Protein 6AO5 (pdb70)

B-factor: mean 60.04, std 31.45, range [15.87, 192.97]

Solvent-accessible surface area: 24832 Å² total; per-residue (Å²): 116,113,60,99,119,74,27,105,84,78,127,23,17,34,54,51,7,98,189,107,28,6,20,31,55,133,124,146,121,53,75,122,77,22,49,85,6,80,119,8,107,8,90,64,2,0,85,11,110,27,22,105,209,125,138,6,11,10,27,64,13,15,2,17,8,1,17,60,2,18,175,34,26,136,109,61,3,114,31,49,26,0,5,9,1,0,61,20,1,0,68,2,0,62,52,1,33,169,64,229,41,32,1,138,28,1,46,0,29,14,1,31,0,17,65,103,1,81,1,26,2,2,17,14,13,24,89,202,110,46,77,0,25,37,43,1,6,6,39,20,96,160,103,58,90,72,40,4,6,1,0,2,5,0,0,3,0,0,0,18,0,4,42,30,86,14,22,41,28,116,41,109,48,83,141,0,22,141,47,9,22,97,48,98,55,22,101,13,163,124,75,141,115,38,55,122,54,0,42,45,0,4,151,86,0,3,41,58,70,44,140,134,10,16,48,3,78,116,2,10,118,8,72,8,1,121,105,20,95,95,44,63,46,0,137,106,4,4,65,61,1,80,106,69,72,48,134,118,80,96,65,113,89,158,110,102,104,94,56,88,105,52,52,15,33,170,120,28,84,32,87,65,2,119,112,25,53,66,109,72,0,92,103,44,46,172,20,0,71,77,9,44,98,99,37,39,76,77,6,113,100,60,6,56,47,4,56,101,23,0,71,85,12,15,60,37,19,124,193,173,164,159,158,149,126,112,88,61,86,30,124,121,47,166,20,43,105,89,0,63,100,9,3,204,20,60,122,138,125,11,151,128,56,137,7,92,135,63,115,44,62,59,0,62,53,34,22,6,8,0,100,16,20,34,104,114,57,42,89,100,28,51,115,38,2,94,46,1,59,108,23,0,78,72,32,34,75,71,16,115,100,131,114,111,204,142,130

InterPro domains:
  IPR000719 Protein kinase domain [PF00069] (28-278)
  IPR000719 Protein kinase domain [PS50011] (27-278)
  IPR000719 Protein kinase domain [SM00220] (27-278)
  IPR011009 Protein kinase-like domain superfamily [SSF56112] (24-287)
  IPR011524 SARAH domain [PS50951] (437-484)
  IPR017441 Protein kinase, ATP binding site [PS00107] (33-56)
  IPR024205 Mst1/2 SARAH domain [PF11629] (437-484)
  IPR036674 p53-like tetramerisation domain superfamily [G3DSA:4.10.170.10] (435-491)
  IPR049568 Mst2, SARAH domain [cd21888] (436-484)
  IPR050629 STE20/SPS1-related Proline-Alanine-rich Kinase [PTHR48012] (18-412)

Sequence (407 aa):
DVLEKLGEGSYGSVFKAIHVVAIKQDLQEIIKEISIMQQCDSPYVVKYYGSYFLWIVMEYCGAGSVSDIIRLRNKTLIEDEIATILKSTLKGLEYLHFMRKIHRNIKAGNILLNTEGHAKLADFGVAVIGTPFWMAPEVIQEIGYNCVADIWSLGITSIEMAEGKPPYADIHPMRAIFMIPTNPPPTFRKPELWSDDFTDFVKKCLVKNPEQRATATQLLQHPFIKNAKPVSILRDLITEAMEIKAKRHEEQQRELEEEENWKVPQDGDFDFLKNLSLEELQMRLKALDPMMEREIEELRQRYTAKRQPILDAMDAKKRRQSLLVPANPYHTAEIPDWLQVYARAPVKYDHILKWELFQLADLDTYQGMLKLLFMKELEQIVKMYEAYRQALLTELENRKQRQQWYA

GO terms:
  GO:0035329 hippo signaling (P, IDA)
  GO:0005737 cytoplasm (C, IDA)
  GO:0005813 centrosome (C, IDA)
  GO:0060243 negative regulation of cell growth involved in contact inhibition (P, IDA)
  GO:0071539 protein localization to centrosome (P, IDA)
  GO:0035332 positive regulation of hippo signaling (P, IDA)
  GO:0032991 protein-containing complex (C, IDA)
  GO:0140537 transcription regulator activator activity (F, IGI)
  GO:0050821 protein stabilization (P, IMP)
  GO:0004672 protein kinase activity (F, IDA)
  GO:0004674 protein serine/threonine kinase activity (F, IDA)
  GO:0005737 cytoplasm (C, EXP)
  GO:0106310 protein serine kinase activity (F, EXP)
  GO:0035329 hippo signaling (P, TAS)
  GO:0006915 apoptotic process (P, TAS)
  GO:0005515 protein binding (F, IPI)
  GO:0004674 protein serine/threonine kinase activity (F, EXP)
  GO:0005829 cytosol (C, TAS)
  GO:0042802 identical protein binding (F, IPI)
  GO:0043539 protein serine/threonine kinase activator activity (F, TAS)

Radius of gyration: 30.21 Å; Cα contacts (8 Å, |Δi|>4): 522; chains: 2; bounding box: 89×68×74 Å

Nearest PDB structures (foldseek):
  6ao5-assembly1_A  TM=1.003E+00  e=8.405E-56  Homo sapiens
  4lgd-assembly6_C  TM=7.647E-01  e=4.309E-41  Homo sapiens
  8bem-assembly2_B  TM=9.200E-01  e=5.786E-21  Homo sapiens
  8bem-assembly1_A  TM=9.036E-01  e=8.964E-21  Homo sapiens
  4usf-assembly1_A  TM=8.906E-01  e=7.573E-20  Homo sapiens

CATH classification: 1.10.510.10 (+1 more: 4.10.170.10)

Secondary structure (DSSP, 8-state):
----EEE-SSSS-EEEE---EEEE--HHHHHHHHHHHTT---TTBPPEEEEE--EEEEE--TT-BHHHHHHHHT----HHHHHHHHHHHHHHHHHHHHTT------SGGGEEE-TT--EEE--SS-------SS--HHHHTT----TTHHHHHHHHHHHHHHHSS-TTTTS-HHHHHHHHHHSPPP--SSGGGS-HHHHHHHHHH--SSGGGS--HHHHTTSHHHHTPPPGGGGHHHHHHHHHHHHHHHHHHHHTTTTGGGGSPPTT---GGGGGS-HHHHHHHHHHHHHHHHHHHHHHHHHHHHHHHHHHHHHHHHHHH-/---PPPPGGGTSPPPHHHHHHHHS-SSTTTTS--TTS-HHHHHHHHHHHHHHHHHHHHHHHHHHHHHHHHHHHHHHHHHHHHHHH-

Foldseek 3Di:
DDDDFDDDVDHDTKAAVPCRWIKDDVVVVLQVLLVVQQVDDDLQAWHWDHCPVVMTITHDAPLAFLLLLCVLLVHFDALLLLLQLVLSNLVVLVVCVVVQHAQQDAASRQFGAHLLQRTHGDHRSPDVDDQCLLFALCVLVVNDDGRLRVLSSSLQRSLCRHVVAGPCRPPDRVVCSVCRLPPAFDFHPDVVSDDPQSRVSSVLSRDNDSVSHDHSVRSCPGPSNVPHDHSNVCNVSSVVSVVSVVVVVCVVVVVVVVCVVLEDDPVNDDPCVVVDDPVVVVVSVVCVVVVVVVVVVVVCVVVCVVCVVVVVVVVVVVVVD/DDDDDDDPVVPPDDDVVLVVLVVPDPPPNVVDDCPVPDPVVVVVRVVVVVVVVVVVVVVVVVVVVVVVVVVVVVVVVVVVVVVVVD

Structure (mmCIF, N/CA/C/O backbone):
data_6AO5
#
_entry.id   6AO5
#
_cell.length_a   223.678
_cell.length_b   223.678
_cell.length_c   79.645
_cell.angle_alpha   90.000
_cell.angle_beta   90.000
_cell.angle_gamma   120.000
#
_symmetry.space_group_name_H-M   'H 3 2'
#
loop_
_entity.id
_entity.type
_entity.pdbx_description
1 polymer 'Serine/threonine-protein kinase 3'
2 polymer 'Protein salvador homolog 1'
3 non-polymer 'PHOSPHOAMINOPHOSPHONIC ACID-ADENYLATE ESTER'
4 non-polymer 'MAGNESIUM ION'
#
loop_
_atom_site.group_PDB
_atom_site.id
_atom_site.type_symbol
_atom_site.label_atom_id
_atom_site.label_alt_id
_atom_site.label_comp_id
_atom_site.label_asym_id
_atom_site.label_entity_id
_atom_site.label_seq_id
_atom_site.pdbx_PDB_ins_code
_atom_site.Cartn_x
_atom_site.Cartn_y
_atom_site.Cartn_z
_atom_site.occupancy
_atom_site.B_iso_or_equiv
_atom_site.auth_seq_id
_atom_site.auth_comp_id
_atom_site.auth_asym_i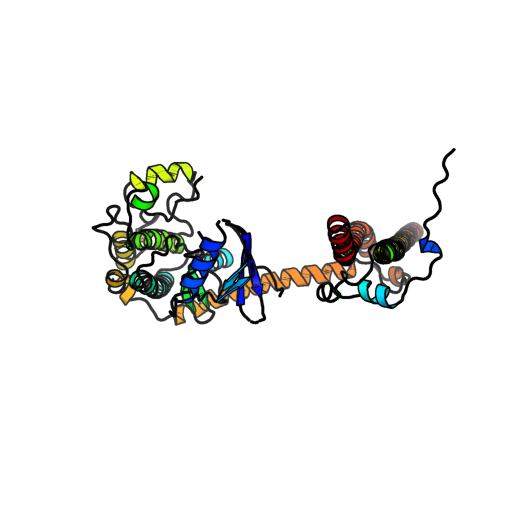d
_atom_site.auth_atom_id
_atom_site.pdbx_PDB_model_num
ATOM 1 N N . ASP A 1 13 ? 56.136 78.968 20.030 1.00 88.82 28 ASP A N 1
ATOM 2 C CA . ASP A 1 13 ? 57.032 79.815 19.250 1.00 90.12 28 ASP A CA 1
ATOM 3 C C . ASP A 1 13 ? 57.486 81.006 20.098 1.00 90.10 28 ASP A C 1
ATOM 4 O O . ASP A 1 13 ? 56.980 81.207 21.202 1.00 93.26 28 ASP A O 1
ATOM 12 N N . VAL A 1 14 ? 58.435 81.795 19.590 1.00 122.56 29 VAL A N 1
ATOM 13 C CA . VAL A 1 14 ? 59.022 82.870 20.388 1.00 124.42 29 VAL A CA 1
ATOM 14 C C . VAL A 1 14 ? 59.825 83.835 19.522 1.00 123.20 29 VAL A C 1
ATOM 15 O O . VAL A 1 14 ? 60.889 83.482 19.004 1.00 126.11 29 VAL A O 1
ATOM 28 N N . LEU A 1 15 ? 59.334 85.066 19.377 1.00 80.27 30 LEU A N 1
ATOM 29 C CA . LEU A 1 15 ? 60.091 86.142 18.736 1.00 79.81 30 LEU A CA 1
ATOM 30 C C . LEU A 1 15 ? 59.914 87.411 19.576 1.00 83.76 30 LEU A C 1
ATOM 31 O O . LEU A 1 15 ? 59.387 87.370 20.692 1.00 89.69 30 LEU A O 1
ATOM 47 N N . GLU A 1 16 ? 60.351 88.549 19.035 1.00 114.25 31 GLU A N 1
ATOM 48 C CA . GLU A 1 16 ? 60.577 89.759 19.821 1.00 117.28 31 GLU A CA 1
ATOM 49 C C . GLU A 1 16 ? 59.264 90.486 20.138 1.00 116.35 31 GLU A C 1
ATOM 50 O O . GLU A 1 16 ? 58.163 90.010 19.849 1.00 114.16 31 GLU A O 1
ATOM 62 N N . LYS A 1 17 ? 59.393 91.661 20.755 1.00 100.10 32 LYS A N 1
ATOM 63 C CA . LYS A 1 17 ? 58.293 92.487 21.239 1.00 98.59 32 LYS A CA 1
ATOM 64 C C . LYS A 1 17 ? 57.741 93.378 20.126 1.00 96.02 32 LYS A C 1
ATOM 65 O O . LYS A 1 17 ? 58.376 93.589 19.090 1.00 94.96 32 LYS A O 1
ATOM 84 N N . LEU A 1 18 ? 56.531 93.895 20.348 1.00 72.19 33 LEU A N 1
ATOM 85 C CA . LEU A 1 18 ? 55.947 94.896 19.461 1.00 70.06 33 LEU A CA 1
ATOM 86 C C . LEU A 1 18 ? 55.393 96.079 20.248 1.00 71.61 33 LEU A C 1
ATOM 87 O O . LEU A 1 18 ? 55.463 97.222 19.785 1.00 71.90 33 LEU A O 1
ATOM 103 N N . GLY A 1 19 ? 54.832 95.825 21.422 1.00 134.92 34 GLY A N 1
ATOM 104 C CA . GLY A 1 19 ? 54.290 96.883 22.249 1.00 137.78 34 GLY A CA 1
ATOM 105 C C . GLY A 1 19 ? 53.197 96.359 23.161 1.00 138.32 34 GLY A C 1
ATOM 106 O O . GLY A 1 19 ? 52.984 95.156 23.284 1.00 137.43 34 GLY A O 1
ATOM 110 N N . GLU A 1 20 ? 52.510 97.304 23.806 1.00 118.87 35 GLU A N 1
ATOM 111 C CA . GLU A 1 20 ? 51.419 96.996 24.724 1.00 119.61 35 GLU A CA 1
ATOM 112 C C . GLU A 1 20 ? 50.507 98.209 24.862 1.00 118.57 35 GLU A C 1
ATOM 113 O O . GLU A 1 20 ? 49.476 98.298 24.188 1.00 113.36 35 GLU A O 1
ATOM 125 N N . GLY A 1 21 ? 50.876 99.141 25.740 1.00 131.03 36 GLY A N 1
ATOM 126 C CA . GLY A 1 21 ? 50.190 100.412 25.867 1.00 131.02 36 GLY A CA 1
ATOM 127 C C . GLY A 1 21 ? 48.684 100.343 26.038 1.00 127.47 36 GLY A C 1
ATOM 128 O O . GLY A 1 21 ? 47.998 101.351 25.840 1.00 124.48 36 GLY A O 1
ATOM 132 N N . SER A 1 22 ? 48.150 99.178 26.406 1.00 139.59 37 SER A N 1
ATOM 133 C CA . SER A 1 22 ? 46.708 99.048 26.585 1.00 136.52 37 SER A CA 1
ATOM 134 C C . SER A 1 22 ? 46.367 97.883 27.509 1.00 139.89 37 SER A C 1
ATOM 135 O O . SER A 1 22 ? 46.106 98.089 28.699 1.00 144.88 37 SER A O 1
ATOM 143 N N . TYR A 1 23 ? 46.366 96.653 26.975 1.00 145.28 38 TYR A N 1
ATOM 144 C CA . TYR A 1 23 ? 46.023 95.474 27.756 1.00 147.07 38 TYR A CA 1
ATOM 145 C C . TYR A 1 23 ? 47.314 94.746 28.066 1.00 150.36 38 TYR A C 1
ATOM 146 O O . TYR A 1 23 ? 48.029 95.131 29.012 1.00 156.71 38 TYR A O 1
ATOM 164 N N . GLY A 1 24 ? 47.670 93.691 27.330 1.00 104.56 39 GLY A N 1
ATOM 165 C CA . GLY A 1 24 ? 48.918 92.991 27.511 1.00 107.58 39 GLY A CA 1
ATOM 166 C C . GLY A 1 24 ? 49.773 93.060 26.258 1.00 103.61 39 GLY A C 1
ATOM 167 O O . GLY A 1 24 ? 49.399 93.659 25.245 1.00 98.95 39 GLY A O 1
ATOM 171 N N . SER A 1 25 ? 50.936 92.426 26.349 1.00 128.28 40 SER A N 1
ATOM 172 C CA . SER A 1 25 ? 51.909 92.492 25.272 1.00 124.36 40 SER A CA 1
ATOM 173 C C . SER A 1 25 ? 51.397 91.781 24.023 1.00 117.46 40 SER A C 1
ATOM 174 O O . SER A 1 25 ? 50.636 90.813 24.094 1.00 115.95 40 SER A O 1
ATOM 182 N N . VAL A 1 26 ? 51.825 92.288 22.871 1.00 84.89 41 VAL A N 1
ATOM 183 C CA . VAL A 1 26 ? 51.571 91.676 21.572 1.00 79.47 41 VAL A CA 1
ATOM 184 C C . VAL A 1 26 ? 52.926 91.362 20.957 1.00 79.75 41 VAL A C 1
ATOM 185 O O . VAL A 1 26 ? 53.831 92.203 20.984 1.00 81.20 41 VAL A O 1
ATOM 198 N N . PHE A 1 27 ? 53.070 90.157 20.414 1.00 89.54 42 PHE A N 1
ATOM 199 C CA . PHE A 1 27 ? 54.370 89.663 19.990 1.00 90.22 42 PHE A CA 1
ATOM 200 C C . PHE A 1 27 ? 54.347 89.239 18.530 1.00 85.86 42 PHE A C 1
ATOM 201 O O . PHE A 1 27 ? 53.304 88.888 17.973 1.00 81.93 42 PHE A O 1
ATOM 218 N N . LYS A 1 28 ? 55.527 89.286 17.926 1.00 71.44 43 LYS A N 1
ATOM 219 C CA . LYS A 1 28 ? 55.791 88.782 16.589 1.00 68.62 43 LYS A CA 1
ATOM 220 C C . LYS A 1 28 ? 56.244 87.325 16.684 1.00 69.35 43 LYS A C 1
ATOM 221 O O . LYS A 1 28 ? 56.726 86.873 17.725 1.00 72.79 43 LYS A O 1
ATOM 240 N N . ALA A 1 29 ? 56.061 86.578 15.595 1.00 73.08 44 ALA A N 1
ATOM 241 C CA . ALA A 1 29 ? 56.347 85.147 15.641 1.00 74.88 44 ALA A CA 1
ATOM 242 C C . ALA A 1 29 ? 56.411 84.574 14.231 1.00 71.16 44 ALA A C 1
ATOM 243 O O . ALA A 1 29 ? 55.894 85.163 13.276 1.00 68.03 44 ALA A O 1
ATOM 250 N N . ILE A 1 30 ? 57.046 83.406 14.123 1.00 107.03 45 ILE A N 1
ATOM 251 C CA . ILE A 1 30 ? 57.207 82.681 12.866 1.00 108.10 45 ILE A CA 1
ATOM 252 C C . ILE A 1 30 ? 56.749 81.246 13.084 1.00 109.47 45 ILE A C 1
ATOM 253 O O . ILE A 1 30 ? 57.214 80.578 14.013 1.00 112.42 45 ILE A O 1
ATOM 269 N N . HIS A 1 31 ? 55.857 80.766 12.222 1.00 90.86 46 HIS A N 1
ATOM 270 C CA . HIS A 1 31 ? 55.393 79.385 12.305 1.00 92.25 46 HIS A CA 1
ATOM 271 C C . HIS A 1 31 ? 55.128 78.810 10.918 1.00 92.67 46 HIS A C 1
ATOM 272 O O . HIS A 1 31 ? 56.044 78.667 10.108 1.00 94.21 46 HIS A O 1
ATOM 286 N N . VAL A 1 37 ? 55.228 84.368 8.604 1.00 76.02 52 VAL A N 1
ATOM 287 C CA . VAL A 1 37 ? 55.312 85.162 9.822 1.00 74.88 52 VAL A CA 1
ATOM 288 C C . VAL A 1 37 ? 53.909 85.545 10.284 1.00 72.30 52 VAL A C 1
ATOM 289 O O . VAL A 1 37 ? 53.004 85.715 9.466 1.00 71.30 52 VAL A O 1
ATOM 301 N N . VAL A 1 38 ? 53.733 85.673 11.601 1.00 58.12 53 VAL A N 1
ATOM 302 C CA . VAL A 1 38 ? 52.443 85.989 12.204 1.00 56.54 53 VAL A CA 1
ATOM 303 C C . VAL A 1 38 ? 52.667 86.923 13.388 1.00 56.80 53 VAL A C 1
ATOM 304 O O . VAL A 1 38 ? 53.799 87.214 13.777 1.00 58.32 53 VAL A O 1
ATOM 317 N N . ALA A 1 39 ? 51.559 87.397 13.960 1.00 55.72 54 ALA A N 1
ATOM 318 C CA . ALA A 1 39 ? 51.574 88.189 15.183 1.00 56.46 54 ALA A CA 1
ATOM 319 C C . ALA A 1 39 ? 50.581 87.602 16.178 1.00 56.87 54 ALA A C 1
ATOM 320 O O . ALA A 1 39 ? 49.576 87.001 15.788 1.00 55.96 54 ALA A O 1
ATOM 327 N N . ILE A 1 40 ? 50.861 87.787 17.470 1.00 63.81 55 ILE A N 1
ATOM 328 C CA . ILE A 1 40 ? 50.047 87.205 18.531 1.00 65.94 55 ILE A CA 1
ATOM 329 C C . ILE A 1 40 ? 49.747 88.261 19.586 1.00 67.84 55 ILE A C 1
ATOM 330 O O . ILE A 1 40 ? 50.606 89.085 19.916 1.00 69.76 55 ILE A O 1
ATOM 346 N N . LYS A 1 41 ? 48.536 88.208 20.141 1.00 68.43 56 LYS A N 1
ATOM 347 C CA . LYS A 1 41 ? 48.084 89.153 21.150 1.00 70.44 56 LYS A CA 1
ATOM 348 C C . LYS A 1 41 ? 47.753 88.418 22.442 1.00 74.80 56 LYS A C 1
ATOM 349 O O . LYS A 1 41 ? 47.328 87.258 22.426 1.00 75.35 56 LYS A O 1
ATOM 368 N N . GLN A 1 42 ? 47.946 89.111 23.560 1.00 82.24 57 GLN A N 1
ATOM 369 C CA . GLN A 1 42 ? 47.686 88.545 24.880 1.00 88.81 57 GLN A CA 1
ATOM 370 C C . GLN A 1 42 ? 46.829 89.487 25.718 1.00 91.55 57 GLN A C 1
ATOM 371 O O . GLN A 1 42 ? 46.995 90.706 25.665 1.00 91.09 57 GLN A O 1
ATOM 385 N N . ASP A 1 48 ? 32.995 81.625 30.634 1.00 130.21 63 ASP A N 1
ATOM 386 C CA . ASP A 1 48 ? 33.556 82.743 29.884 1.00 123.94 63 ASP A CA 1
ATOM 387 C C . ASP A 1 48 ? 34.487 82.250 28.778 1.00 120.75 63 ASP A C 1
ATOM 388 O O . ASP A 1 48 ? 34.824 83.000 27.863 1.00 115.84 63 ASP A O 1
ATOM 396 N N . LEU A 1 49 ? 34.896 80.982 28.864 1.00 127.66 64 LEU A N 1
ATOM 397 C CA . LEU A 1 49 ? 35.785 80.416 27.855 1.00 124.47 64 LEU A CA 1
ATOM 398 C C . LEU A 1 49 ? 35.015 79.960 26.620 1.00 123.47 64 LEU A C 1
ATOM 399 O O . LEU A 1 49 ? 35.457 80.196 25.490 1.00 118.84 64 LEU A O 1
ATOM 415 N N . GLN A 1 50 ? 33.864 79.310 26.811 1.00 140.20 65 GLN A N 1
ATOM 416 C CA . GLN A 1 50 ? 33.051 78.892 25.673 1.00 139.58 65 GLN A CA 1
ATOM 417 C C . GLN A 1 50 ? 32.589 80.086 24.846 1.00 135.10 65 GLN A C 1
ATOM 418 O O . GLN A 1 50 ? 32.309 79.940 23.651 1.00 132.65 65 GLN A O 1
ATOM 432 N N . GLU A 1 51 ? 32.502 81.270 25.459 1.00 146.51 66 GLU A N 1
ATOM 433 C CA . GLU A 1 51 ? 32.141 82.474 24.716 1.00 142.25 66 GLU A CA 1
ATOM 434 C C . GLU A 1 51 ? 33.341 83.049 23.973 1.00 136.56 66 GLU A C 1
ATOM 435 O O . GLU A 1 51 ? 33.203 83.541 22.847 1.00 132.94 66 GLU A O 1
ATOM 447 N N . ILE A 1 52 ? 34.523 83.000 24.591 1.00 112.81 67 ILE A N 1
ATOM 448 C CA . ILE A 1 52 ? 35.746 83.413 23.909 1.00 108.08 67 ILE A CA 1
ATOM 449 C C . ILE A 1 52 ? 35.969 82.569 22.661 1.00 102.46 67 ILE A C 1
ATOM 450 O O . ILE A 1 52 ? 36.369 83.081 21.608 1.00 95.99 67 ILE A O 1
ATOM 466 N N . ILE A 1 53 ? 35.710 81.263 22.757 1.00 113.29 68 ILE A N 1
ATOM 467 C CA . ILE A 1 53 ? 35.992 80.357 21.646 1.00 113.49 68 ILE A CA 1
ATOM 468 C C . ILE A 1 53 ? 35.122 80.698 20.444 1.00 109.47 68 ILE A C 1
ATOM 469 O O . ILE A 1 53 ? 35.596 80.730 19.303 1.00 105.05 68 ILE A O 1
ATOM 485 N N . LYS A 1 54 ? 33.829 80.938 20.672 1.00 101.25 69 LYS A N 1
ATOM 486 C CA . LYS A 1 54 ? 32.954 81.274 19.555 1.00 99.34 69 LYS A CA 1
ATOM 487 C C . LYS A 1 54 ? 33.219 82.675 19.020 1.00 92.64 69 LYS A C 1
ATOM 488 O O . LYS A 1 54 ? 32.825 82.976 17.888 1.00 90.15 69 LYS A O 1
ATOM 507 N N . GLU A 1 55 ? 33.889 83.531 19.795 1.00 111.96 70 GLU A N 1
ATOM 508 C CA . GLU A 1 55 ? 34.219 84.864 19.303 1.00 106.86 70 GLU A CA 1
ATOM 509 C C . GLU A 1 55 ? 35.318 84.800 18.248 1.00 102.63 70 GLU A C 1
ATOM 510 O O . GLU A 1 55 ? 35.178 85.365 17.157 1.00 99.42 70 GLU A O 1
ATOM 522 N N . ILE A 1 56 ? 36.423 84.113 18.551 1.00 70.62 71 ILE A N 1
ATOM 523 C CA . ILE A 1 56 ? 37.478 83.945 17.554 1.00 66.16 71 ILE A CA 1
ATOM 524 C C . ILE A 1 56 ? 36.965 83.121 16.381 1.00 65.46 71 ILE A C 1
ATOM 525 O O . ILE A 1 56 ? 37.306 83.386 15.221 1.00 62.94 71 ILE A O 1
ATOM 541 N N . SER A 1 57 ? 36.125 82.119 16.658 1.00 88.53 72 SER A N 1
ATOM 542 C CA . SER A 1 57 ? 35.600 81.274 15.590 1.00 88.99 72 SER A CA 1
ATOM 543 C C . SER A 1 57 ? 34.865 82.095 14.540 1.00 86.11 72 SER A C 1
ATOM 544 O O . SER A 1 57 ? 34.771 81.679 13.379 1.00 85.82 72 SER A O 1
ATOM 552 N N . ILE A 1 58 ? 34.343 83.258 14.924 1.00 91.14 73 ILE A N 1
ATOM 553 C CA . ILE A 1 58 ? 33.582 84.107 14.016 1.00 89.03 73 ILE A CA 1
ATOM 554 C C . ILE A 1 58 ? 34.500 85.179 13.443 1.00 84.37 73 ILE A C 1
ATOM 555 O O . ILE A 1 58 ? 34.278 85.669 12.330 1.00 82.69 73 ILE A O 1
ATOM 571 N N . MET A 1 59 ? 35.538 85.555 14.197 1.00 69.53 74 MET A N 1
ATOM 572 C CA . MET A 1 59 ? 36.560 86.435 13.643 1.00 65.45 74 MET A CA 1
ATOM 573 C C . MET A 1 59 ? 37.310 85.771 12.497 1.00 64.02 74 MET A C 1
ATOM 574 O O . MET A 1 59 ? 37.898 86.472 11.665 1.00 61.92 74 MET A O 1
ATOM 588 N N . GLN A 1 60 ? 37.302 84.438 12.435 1.00 81.20 75 GLN A N 1
ATOM 589 C CA . GLN A 1 60 ? 37.983 83.728 11.360 1.00 81.55 75 GLN A CA 1
ATOM 590 C C . GLN A 1 60 ? 37.188 83.755 10.061 1.00 82.34 75 GLN A C 1
ATOM 591 O O . GLN A 1 60 ? 37.778 83.658 8.979 1.00 82.01 75 GLN A O 1
ATOM 605 N N . GLN A 1 61 ? 35.863 83.886 10.144 1.00 88.57 76 GLN A N 1
ATOM 606 C CA . GLN A 1 61 ? 35.026 83.917 8.949 1.00 89.53 76 GLN A CA 1
ATOM 607 C C . GLN A 1 61 ? 35.212 85.181 8.122 1.00 87.24 76 GLN A C 1
ATOM 608 O O . GLN A 1 61 ? 34.587 85.295 7.061 1.00 88.52 76 GLN A O 1
ATOM 622 N N . CYS A 1 62 ? 36.039 86.123 8.569 1.00 60.50 77 CYS A N 1
ATOM 623 C CA . CYS A 1 62 ? 36.244 87.374 7.857 1.00 58.48 77 CYS A CA 1
ATOM 624 C C . CYS A 1 62 ? 37.325 87.198 6.799 1.00 57.47 77 CYS A C 1
ATOM 625 O O . CYS A 1 62 ? 38.416 86.696 7.090 1.00 57.02 77 CYS A O 1
ATOM 633 N N . ASP A 1 63 ? 37.014 87.613 5.570 1.00 76.91 78 ASP A N 1
ATOM 634 C CA . ASP A 1 63 ? 37.913 87.467 4.424 1.00 77.55 78 ASP A CA 1
ATOM 635 C C . ASP A 1 63 ? 37.835 88.771 3.635 1.00 75.93 78 ASP A C 1
ATOM 636 O O . ASP A 1 63 ? 37.059 88.887 2.683 1.00 77.76 78 ASP A O 1
ATOM 645 N N . SER A 1 64 ? 38.637 89.753 4.043 1.00 51.76 79 SER A N 1
ATOM 646 C CA . SER A 1 64 ? 38.682 91.037 3.375 1.00 51.33 79 SER A CA 1
ATOM 647 C C . SER A 1 64 ? 40.125 91.521 3.340 1.00 50.40 79 SER A C 1
ATOM 648 O O . SER A 1 64 ? 40.867 91.319 4.313 1.00 49.45 79 SER A O 1
ATOM 656 N N . PRO A 1 65 ? 40.552 92.159 2.245 1.00 65.71 80 PRO A N 1
ATOM 657 C CA . PRO A 1 65 ? 41.897 92.751 2.225 1.00 65.92 80 PRO A CA 1
ATOM 658 C C . PRO A 1 65 ? 42.011 93.992 3.088 1.00 64.71 80 PRO A C 1
ATOM 659 O O . PRO A 1 65 ? 43.133 94.457 3.333 1.00 65.08 80 PRO A O 1
ATOM 670 N N . TYR A 1 66 ? 40.887 94.533 3.556 1.00 48.90 81 TYR A N 1
ATOM 671 C CA . TYR A 1 66 ? 40.858 95.723 4.392 1.00 48.20 81 TYR A CA 1
ATOM 672 C C . TYR A 1 66 ? 40.689 95.388 5.871 1.00 47.43 81 TYR A C 1
ATOM 673 O O . TYR A 1 66 ? 40.351 96.274 6.664 1.00 47.31 81 TYR A O 1
ATOM 691 N N . VAL A 1 67 ? 40.913 94.133 6.257 1.00 47.33 82 VAL A N 1
ATOM 692 C CA . VAL A 1 67 ? 40.708 93.682 7.630 1.00 47.11 82 VAL A CA 1
ATOM 693 C C . VAL A 1 67 ? 41.792 92.673 7.977 1.00 47.11 82 VAL A C 1
ATOM 694 O O . VAL A 1 67 ? 42.024 91.717 7.228 1.00 47.54 82 VAL A O 1
ATOM 707 N N . VAL A 1 68 ? 42.448 92.881 9.119 1.00 47.02 83 VAL A N 1
ATOM 708 C CA . VAL A 1 68 ? 43.440 91.928 9.597 1.00 47.34 83 VAL A CA 1
ATOM 709 C C . VAL A 1 68 ? 42.779 90.571 9.784 1.00 47.89 83 VAL A C 1
ATOM 710 O O . VAL A 1 68 ? 41.705 90.461 10.388 1.00 48.23 83 VAL A O 1
ATOM 723 N N . LYS A 1 69 ? 43.423 89.529 9.265 1.00 57.96 84 LYS A N 1
ATOM 724 C CA . LYS A 1 69 ? 42.889 88.176 9.334 1.00 58.96 84 LYS A CA 1
ATOM 725 C C . LYS A 1 69 ? 43.299 87.514 10.642 1.00 59.66 84 LYS A C 1
ATOM 726 O O . LYS A 1 69 ? 44.470 87.560 11.031 1.00 59.72 84 LYS A O 1
ATOM 745 N N . TYR A 1 70 ? 42.331 86.895 11.307 1.00 79.44 85 TYR A N 1
ATOM 746 C CA . TYR A 1 70 ? 42.577 86.131 12.519 1.00 80.44 85 TYR A CA 1
ATOM 747 C C . TYR A 1 70 ? 42.607 84.647 12.186 1.00 82.50 85 TYR A C 1
ATOM 748 O O . TYR A 1 70 ? 41.777 84.155 11.416 1.00 83.00 85 TYR A O 1
ATOM 766 N N . TYR A 1 71 ? 43.572 83.941 12.771 1.00 71.29 86 TYR A N 1
ATOM 767 C CA . TYR A 1 71 ? 43.807 82.543 12.436 1.00 73.33 86 TYR A CA 1
ATOM 768 C C . TYR A 1 71 ? 43.253 81.633 13.524 1.00 75.45 86 TYR A C 1
ATOM 769 O O . TYR A 1 71 ? 42.217 80.986 13.334 1.00 76.59 86 TYR A O 1
ATOM 787 N N . GLY A 1 72 ? 43.939 81.577 14.665 1.00 69.42 87 GLY A N 1
ATOM 788 C CA . GLY A 1 72 ? 43.502 80.772 15.785 1.00 70.30 87 GLY A CA 1
ATOM 789 C C . GLY A 1 72 ? 43.804 81.472 17.094 1.00 69.82 87 GLY A C 1
ATOM 790 O O . GLY A 1 72 ? 44.283 82.607 17.118 1.00 69.03 87 GLY A O 1
ATOM 794 N N . SER A 1 73 ? 43.510 80.771 18.183 1.00 98.42 88 SER A N 1
ATOM 795 C CA . SER A 1 73 ? 43.760 81.274 19.530 1.00 99.19 88 SER A CA 1
ATOM 796 C C . SER A 1 73 ? 44.324 80.125 20.352 1.00 100.68 88 SER A C 1
ATOM 797 O O . SER A 1 73 ? 43.608 79.166 20.655 1.00 102.05 88 SER A O 1
ATOM 805 N N . TYR A 1 74 ? 45.604 80.218 20.704 1.00 104.73 89 TYR A N 1
ATOM 806 C CA . TYR A 1 74 ? 46.259 79.150 21.448 1.00 106.05 89 TYR A CA 1
ATOM 807 C C . TYR A 1 74 ? 45.555 78.915 22.778 1.00 105.96 89 TYR A C 1
ATOM 808 O O . TYR A 1 74 ? 45.410 79.834 23.590 1.00 105.08 89 TYR A O 1
ATOM 826 N N . PHE A 1 75 ? 45.124 77.675 22.992 1.00 106.84 90 PHE A N 1
ATOM 827 C CA . PHE A 1 75 ? 44.412 77.292 24.205 1.00 107.05 90 PHE A CA 1
ATOM 828 C C . PHE A 1 75 ? 45.346 77.291 25.411 1.00 106.52 90 PHE A C 1
ATOM 829 O O . PHE A 1 75 ? 46.158 78.199 25.582 1.00 105.79 90 PHE A O 1
ATOM 846 N N . LEU A 1 80 ? 44.400 83.532 27.551 1.00 88.78 95 LEU A N 1
ATOM 847 C CA . LEU A 1 80 ? 44.142 83.479 26.116 1.00 88.85 95 LEU A CA 1
ATOM 848 C C . LEU A 1 80 ? 45.289 84.108 25.335 1.00 88.65 95 LEU A C 1
ATOM 849 O O . LEU A 1 80 ? 45.735 85.210 25.657 1.00 87.78 95 LEU A O 1
ATOM 864 N N . TRP A 1 81 ? 45.767 83.402 24.312 1.00 109.54 96 TRP A N 1
ATOM 865 C CA . TRP A 1 81 ? 46.728 83.940 23.358 1.00 109.40 96 TRP A CA 1
ATOM 866 C C . TRP A 1 81 ? 46.117 83.869 21.967 1.00 107.92 96 TRP A C 1
ATOM 867 O O . TRP A 1 81 ? 45.626 82.813 21.555 1.00 108.77 96 TRP A O 1
ATOM 888 N N . ILE A 1 82 ? 46.152 84.987 21.249 1.00 65.29 97 ILE A N 1
ATOM 889 C CA . ILE A 1 82 ? 45.505 85.109 19.949 1.00 63.97 97 ILE A CA 1
ATOM 890 C C . ILE A 1 82 ? 46.576 85.174 18.872 1.00 64.00 97 ILE A C 1
ATOM 891 O O . ILE A 1 82 ? 47.675 85.691 19.095 1.00 63.93 97 ILE A O 1
ATOM 907 N N . VAL A 1 83 ? 46.251 84.639 17.697 1.00 60.18 98 VAL A N 1
ATOM 908 C CA . VAL A 1 83 ? 47.128 84.679 16.533 1.00 60.75 98 VAL A CA 1
ATOM 909 C C . VAL A 1 83 ? 46.424 85.460 15.435 1.00 59.83 98 VAL A C 1
ATOM 910 O O . VAL A 1 83 ? 45.237 85.234 15.170 1.00 59.68 98 VAL A O 1
ATOM 923 N N . MET A 1 84 ? 47.159 86.364 14.788 1.00 67.61 99 MET A N 1
ATOM 924 C CA . MET A 1 84 ? 46.602 87.211 13.747 1.00 66.83 99 MET A CA 1
ATOM 925 C C . MET A 1 84 ? 47.654 87.450 12.674 1.00 66.62 99 MET A C 1
ATOM 926 O O . MET A 1 84 ? 48.843 87.170 12.857 1.00 67.40 99 MET A O 1
ATOM 940 N N . GLU A 1 85 ? 47.196 87.977 11.542 1.00 53.81 100 GLU A N 1
ATOM 941 C CA . GLU A 1 85 ? 48.090 88.358 10.459 1.00 53.84 100 GLU A CA 1
ATOM 942 C C . GLU A 1 85 ? 49.107 89.385 10.947 1.00 53.68 100 GLU A C 1
ATOM 943 O O . GLU A 1 85 ? 48.816 90.219 11.807 1.00 52.82 100 GLU A O 1
ATOM 955 N N . TYR A 1 86 ? 50.314 89.320 10.387 1.00 49.49 101 TYR A N 1
ATOM 956 C CA . TYR A 1 86 ? 51.375 90.260 10.733 1.00 48.52 101 TYR A CA 1
ATOM 957 C C . TYR A 1 86 ? 51.407 91.408 9.732 1.00 48.19 101 TYR A C 1
ATOM 958 O O . TYR A 1 86 ? 51.493 91.183 8.520 1.00 48.97 101 TYR A O 1
ATOM 976 N N . CYS A 1 87 ? 51.345 92.634 10.245 1.00 44.15 102 CYS A N 1
ATOM 977 C CA . CYS A 1 87 ? 51.435 93.846 9.438 1.00 43.35 102 CYS A CA 1
ATOM 978 C C . CYS A 1 87 ? 52.740 94.557 9.775 1.00 43.61 102 CYS A C 1
ATOM 979 O O . CYS A 1 87 ? 52.948 94.971 10.920 1.00 43.02 102 CYS A O 1
ATOM 987 N N . GLY A 1 88 ? 53.606 94.711 8.769 1.00 54.47 103 GLY A N 1
ATOM 988 C CA . GLY A 1 88 ? 54.994 95.063 9.023 1.00 55.02 103 GLY A CA 1
ATOM 989 C C . GLY A 1 88 ? 55.223 96.517 9.386 1.00 54.44 103 GLY A C 1
ATOM 990 O O . GLY A 1 88 ? 56.172 96.833 10.110 1.00 55.19 103 GLY A O 1
ATOM 994 N N . ALA A 1 89 ? 54.384 97.421 8.886 1.00 50.80 104 ALA A N 1
ATOM 995 C CA . ALA A 1 89 ? 54.571 98.843 9.151 1.00 49.76 104 ALA A CA 1
ATOM 996 C C . ALA A 1 89 ? 53.968 99.289 10.477 1.00 48.99 104 ALA A C 1
ATOM 997 O O . ALA A 1 89 ? 54.117 100.462 10.841 1.00 48.95 104 ALA A O 1
ATOM 1004 N N . GLY A 1 90 ? 53.306 98.395 11.209 1.00 36.78 105 GLY A N 1
ATOM 1005 C CA . GLY A 1 90 ? 52.673 98.760 12.459 1.00 35.50 105 GLY A CA 1
ATOM 1006 C C . GLY A 1 90 ? 51.402 99.571 12.245 1.00 34.24 105 GLY A C 1
ATOM 1007 O O . GLY A 1 90 ? 50.884 99.713 11.136 1.00 34.38 105 GLY A O 1
ATOM 1011 N N . SER A 1 91 ? 50.903 100.111 13.353 1.00 25.09 106 SER A N 1
ATOM 1012 C CA . SER A 1 91 ? 49.717 100.950 13.314 1.00 24.23 106 SER A CA 1
ATOM 1013 C C . SER A 1 91 ? 50.099 102.379 12.945 1.00 23.88 106 SER A C 1
ATOM 1014 O O . SER A 1 91 ? 51.246 102.805 13.110 1.00 24.16 106 SER A O 1
ATOM 1022 N N . VAL A 1 92 ? 49.119 103.127 12.433 1.00 23.32 107 VAL A N 1
ATOM 1023 C CA . VAL A 1 92 ? 49.376 104.523 12.099 1.00 23.00 107 VAL A CA 1
ATOM 1024 C C . VAL A 1 92 ? 49.725 105.301 13.356 1.00 22.64 107 VAL A C 1
ATOM 1025 O O . VAL A 1 92 ? 50.364 106.357 13.278 1.00 22.61 107 VAL A O 1
ATOM 1038 N N . SER A 1 93 ? 49.315 104.797 14.524 1.00 24.43 108 SER A N 1
ATOM 1039 C CA . SER A 1 93 ? 49.691 105.420 15.790 1.00 24.19 108 SER A CA 1
ATOM 1040 C C . SER A 1 93 ? 51.189 105.285 16.045 1.00 24.82 108 SER A C 1
ATOM 1041 O O . SER A 1 93 ? 51.863 106.266 16.376 1.00 24.80 108 SER A O 1
ATOM 1049 N N . ASP A 1 94 ? 51.727 104.071 15.904 1.00 40.17 109 ASP A N 1
ATOM 1050 C CA . ASP A 1 94 ? 53.165 103.881 16.064 1.00 41.02 109 ASP A CA 1
ATOM 1051 C C . ASP A 1 94 ? 53.942 104.728 15.067 1.00 40.59 109 ASP A C 1
ATOM 1052 O O . ASP A 1 94 ? 54.980 105.307 15.407 1.00 41.42 109 ASP A O 1
ATOM 1061 N N . ILE A 1 95 ? 53.458 104.810 13.826 1.00 24.34 110 ILE A N 1
ATOM 1062 C CA . ILE A 1 95 ? 54.156 105.597 12.814 1.00 24.62 110 ILE A CA 1
ATOM 1063 C C . ILE A 1 95 ? 54.132 107.076 13.175 1.00 24.13 110 ILE A C 1
ATOM 1064 O O . ILE A 1 95 ? 55.093 107.806 12.900 1.00 24.48 110 ILE A O 1
ATOM 1080 N N . ILE A 1 96 ? 53.044 107.550 13.783 1.00 27.09 111 ILE A N 1
ATOM 1081 C CA . ILE A 1 96 ? 52.990 108.945 14.204 1.00 26.69 111 ILE A CA 1
ATOM 1082 C C . ILE A 1 96 ? 53.986 109.197 15.328 1.00 26.95 111 ILE A C 1
ATOM 1083 O O . ILE A 1 96 ? 54.653 110.238 15.364 1.00 27.10 111 ILE A O 1
ATOM 1099 N N . ARG A 1 97 ? 54.106 108.250 16.261 1.00 66.02 112 ARG A N 1
ATOM 1100 C CA . ARG A 1 97 ? 55.007 108.432 17.392 1.00 67.08 112 ARG A CA 1
ATOM 1101 C C . ARG A 1 97 ? 56.464 108.265 16.975 1.00 68.33 112 ARG A C 1
ATOM 1102 O O . ARG A 1 97 ? 57.340 108.994 17.454 1.00 69.15 112 ARG A O 1
ATOM 1123 N N . LEU A 1 98 ? 56.743 107.319 16.076 1.00 50.24 113 LEU A N 1
ATOM 1124 C CA . LEU A 1 98 ? 58.126 107.036 15.697 1.00 51.53 113 LEU A CA 1
ATOM 1125 C C . LEU A 1 98 ? 58.736 108.192 14.913 1.00 51.95 113 LEU A C 1
ATOM 1126 O O . LEU A 1 98 ? 59.878 108.592 15.166 1.00 52.63 113 LEU A O 1
ATOM 1142 N N . ARG A 1 99 ? 57.995 108.733 13.948 1.00 56.08 114 ARG A N 1
ATOM 1143 C CA . ARG A 1 99 ? 58.467 109.875 13.178 1.00 56.41 114 ARG A CA 1
ATOM 1144 C C . ARG A 1 99 ? 58.278 111.197 13.911 1.00 56.60 114 ARG A C 1
ATOM 1145 O O . ARG A 1 99 ? 58.846 112.208 13.485 1.00 57.13 114 ARG A O 1
ATOM 1166 N N . ASN A 1 100 ? 57.514 111.211 15.005 1.00 74.73 115 ASN A N 1
ATOM 1167 C CA . ASN A 1 100 ? 57.173 112.440 15.724 1.00 74.90 115 ASN A CA 1
ATOM 1168 C C . ASN A 1 100 ? 56.470 113.444 14.818 1.00 74.15 115 ASN A C 1
ATOM 1169 O O . ASN A 1 100 ? 56.575 114.658 15.015 1.00 74.70 115 ASN A O 1
ATOM 1180 N N . LYS A 1 101 ? 55.739 112.949 13.824 1.00 49.63 116 LYS A N 1
ATOM 1181 C CA . LYS A 1 101 ? 55.019 113.798 12.889 1.00 48.75 116 LYS A CA 1
ATOM 1182 C C . LYS A 1 101 ? 53.587 113.312 12.760 1.00 46.97 116 LYS A C 1
ATOM 1183 O O . LYS A 1 101 ? 53.338 112.108 12.655 1.00 46.72 116 LYS A O 1
ATOM 1202 N N . THR A 1 102 ? 52.649 114.252 12.774 1.00 34.95 117 THR A N 1
ATOM 1203 C CA . THR A 1 102 ? 51.292 113.919 12.389 1.00 34.58 117 THR A CA 1
ATOM 1204 C C . THR A 1 102 ? 51.234 113.704 10.879 1.00 35.67 117 THR A C 1
ATOM 1205 O O . THR A 1 102 ? 52.171 114.023 10.141 1.00 36.35 117 THR A O 1
ATOM 1216 N N . LEU A 1 103 ? 50.121 113.151 10.419 1.00 34.62 118 LEU A N 1
ATOM 1217 C CA . LEU A 1 103 ? 49.941 112.888 9.002 1.00 34.85 118 LEU A CA 1
ATOM 1218 C C . LEU A 1 103 ? 49.311 114.089 8.312 1.00 35.12 118 LEU A C 1
ATOM 1219 O O . LEU A 1 103 ? 48.510 114.823 8.899 1.00 34.33 118 LEU A O 1
ATOM 1235 N N . ILE A 1 104 ? 49.693 114.287 7.052 1.00 70.18 119 ILE A N 1
ATOM 1236 C CA . ILE A 1 104 ? 49.125 115.349 6.233 1.00 70.63 119 ILE A CA 1
ATOM 1237 C C . ILE A 1 104 ? 47.725 114.909 5.822 1.00 70.58 119 ILE A C 1
ATOM 1238 O O . ILE A 1 104 ? 47.174 113.959 6.387 1.00 71.02 119 ILE A O 1
ATOM 1254 N N . GLU A 1 105 ? 47.143 115.589 4.838 1.00 42.80 120 GLU A N 1
ATOM 1255 C CA . GLU A 1 105 ? 45.780 115.343 4.402 1.00 41.96 120 GLU A CA 1
ATOM 1256 C C . GLU A 1 105 ? 45.683 114.218 3.375 1.00 42.75 120 GLU A C 1
ATOM 1257 O O . GLU A 1 105 ? 44.788 113.371 3.470 1.00 42.35 120 GLU A O 1
ATOM 1269 N N . ASP A 1 106 ? 46.581 114.192 2.387 1.00 81.13 121 ASP A N 1
ATOM 1270 C CA . ASP A 1 106 ? 46.571 113.100 1.418 1.00 81.77 121 ASP A CA 1
ATOM 1271 C C . ASP A 1 106 ? 46.848 111.766 2.098 1.00 80.96 121 ASP A C 1
ATOM 1272 O O . ASP A 1 106 ? 46.246 110.744 1.748 1.00 81.31 121 ASP A O 1
ATOM 1281 N N . GLU A 1 107 ? 47.761 111.755 3.073 1.00 44.37 122 GLU A N 1
ATOM 1282 C CA . GLU A 1 107 ? 48.060 110.522 3.794 1.00 43.86 122 GLU A CA 1
ATOM 1283 C C . GLU A 1 107 ? 46.836 110.015 4.542 1.00 42.19 122 GLU A C 1
ATOM 1284 O O . GLU A 1 107 ? 46.545 108.813 4.535 1.00 41.92 122 GLU A O 1
ATOM 1296 N N . ILE A 1 108 ? 46.109 110.918 5.201 1.00 27.72 123 ILE A N 1
ATOM 1297 C CA . ILE A 1 108 ? 44.891 110.531 5.909 1.00 27.17 123 ILE A CA 1
ATOM 1298 C C . ILE A 1 108 ? 43.853 110.007 4.923 1.00 27.33 123 ILE A C 1
ATOM 1299 O O . ILE A 1 108 ? 43.344 108.889 5.063 1.00 27.40 123 ILE A O 1
ATOM 1315 N N . ALA A 1 109 ? 43.522 110.813 3.908 1.00 26.21 124 ALA A N 1
ATOM 1316 C CA . ALA A 1 109 ? 42.512 110.408 2.933 1.00 26.43 124 ALA A CA 1
ATOM 1317 C C . ALA A 1 109 ? 42.809 109.027 2.361 1.00 27.04 124 ALA A C 1
ATOM 1318 O O . ALA A 1 109 ? 41.906 108.190 2.235 1.00 27.09 124 ALA A O 1
ATOM 1325 N N . THR A 1 110 ? 44.070 108.767 2.009 1.00 41.27 125 THR A N 1
ATOM 1326 C CA . THR A 1 110 ? 44.428 107.466 1.451 1.00 42.18 125 THR A CA 1
ATOM 1327 C C . THR A 1 110 ? 44.174 106.351 2.454 1.00 41.76 125 THR A C 1
ATOM 1328 O O . THR A 1 110 ? 43.676 105.279 2.090 1.00 42.52 125 THR A O 1
ATOM 1339 N N . ILE A 1 111 ? 44.528 106.577 3.719 1.00 25.26 126 ILE A N 1
ATOM 1340 C CA . ILE A 1 111 ? 44.292 105.571 4.748 1.00 25.09 126 ILE A CA 1
ATOM 1341 C C . ILE A 1 111 ? 42.799 105.435 5.020 1.00 24.64 126 ILE A C 1
ATOM 1342 O O . ILE A 1 111 ? 42.268 104.323 5.111 1.00 24.85 126 ILE A O 1
ATOM 1358 N N . LEU A 1 112 ? 42.099 106.564 5.154 1.00 32.76 127 LEU A N 1
ATOM 1359 C CA . LEU A 1 112 ? 40.685 106.508 5.508 1.00 32.34 127 LEU A CA 1
ATOM 1360 C C . LEU A 1 112 ? 39.867 105.811 4.431 1.00 32.82 127 LEU A C 1
ATOM 1361 O O . LEU A 1 112 ? 38.934 105.064 4.744 1.00 32.77 127 LEU A O 1
ATOM 1377 N N . LYS A 1 113 ? 40.190 106.045 3.158 1.00 42.60 128 LYS A N 1
ATOM 1378 C CA . LYS A 1 113 ? 39.502 105.322 2.093 1.00 43.55 128 LYS A CA 1
ATOM 1379 C C . LYS A 1 113 ? 39.607 103.819 2.315 1.00 43.51 128 LYS A C 1
ATOM 1380 O O . LYS A 1 113 ? 38.594 103.111 2.361 1.00 43.68 128 LYS A O 1
ATOM 1399 N N . SER A 1 114 ? 40.834 103.317 2.475 1.00 28.03 129 SER A N 1
ATOM 1400 C CA . SER A 1 114 ? 41.029 101.894 2.734 1.00 28.52 129 SER A CA 1
ATOM 1401 C C . SER A 1 114 ? 40.442 101.486 4.080 1.00 28.00 129 SER A C 1
ATOM 1402 O O . SER A 1 114 ? 39.997 100.345 4.242 1.00 28.37 129 SER A O 1
ATOM 1410 N N . THR A 1 115 ? 40.436 102.397 5.055 1.00 28.49 130 THR A N 1
ATOM 1411 C CA . THR A 1 115 ? 39.793 102.121 6.336 1.00 27.98 130 THR A CA 1
ATOM 1412 C C . THR A 1 115 ? 38.283 101.987 6.168 1.00 27.84 130 THR A C 1
ATOM 1413 O O . THR A 1 115 ? 37.667 101.056 6.700 1.00 27.94 130 THR A O 1
ATOM 1424 N N . LEU A 1 116 ? 37.673 102.910 5.422 1.00 25.76 131 LEU A N 1
ATOM 1425 C CA . LEU A 1 116 ? 36.226 102.888 5.229 1.00 25.66 131 LEU A CA 1
ATOM 1426 C C . LEU A 1 116 ? 35.783 101.624 4.501 1.00 26.44 131 LEU A C 1
ATOM 1427 O O . LEU A 1 116 ? 34.823 100.962 4.915 1.00 26.47 131 LEU A O 1
ATOM 1443 N N . LYS A 1 117 ? 36.451 101.278 3.402 1.00 42.37 132 LYS A N 1
ATOM 1444 C CA . LYS A 1 117 ? 36.336 99.918 2.904 1.00 43.53 132 LYS A CA 1
ATOM 1445 C C . LYS A 1 117 ? 36.803 98.975 4.003 1.00 43.49 132 LYS A C 1
ATOM 1446 O O . LYS A 1 117 ? 37.754 99.272 4.731 1.00 43.87 132 LYS A O 1
ATOM 1465 N N . GLY A 1 118 ? 36.121 97.849 4.147 1.00 26.99 133 GLY A N 1
ATOM 1466 C CA . GLY A 1 118 ? 36.423 96.923 5.225 1.00 27.07 133 GLY A CA 1
ATOM 1467 C C . GLY A 1 118 ? 35.675 97.274 6.491 1.00 26.28 133 GLY A C 1
ATOM 1468 O O . GLY A 1 118 ? 35.282 96.389 7.254 1.00 26.44 133 GLY A O 1
ATOM 1472 N N . LEU A 1 119 ? 35.499 98.571 6.746 1.00 23.72 134 LEU A N 1
ATOM 1473 C CA . LEU A 1 119 ? 34.486 98.995 7.701 1.00 23.04 134 LEU A CA 1
ATOM 1474 C C . LEU A 1 119 ? 33.099 98.799 7.107 1.00 23.27 134 LEU A C 1
ATOM 1475 O O . LEU A 1 119 ? 32.174 98.339 7.788 1.00 23.20 134 LEU A O 1
ATOM 1491 N N . GLU A 1 120 ? 32.951 99.140 5.827 1.00 35.94 135 GLU A N 1
ATOM 1492 C CA . GLU A 1 120 ? 31.780 98.742 5.056 1.00 36.62 135 GLU A CA 1
ATOM 1493 C C . GLU A 1 120 ? 31.589 97.229 5.085 1.00 37.30 135 GLU A C 1
ATOM 1494 O O . GLU A 1 120 ? 30.456 96.740 5.164 1.00 37.75 135 GLU A O 1
ATOM 1506 N N . TYR A 1 121 ? 32.688 96.471 5.027 1.00 42.25 136 TYR A N 1
ATOM 1507 C CA . TYR A 1 121 ? 32.595 95.013 4.978 1.00 42.90 136 TYR A CA 1
ATOM 1508 C C . TYR A 1 121 ? 32.087 94.443 6.296 1.00 43.00 136 TYR A C 1
ATOM 1509 O O . TYR A 1 121 ? 31.196 93.586 6.311 1.00 44.18 136 TYR A O 1
ATOM 1527 N N . LEU A 1 122 ? 32.661 94.885 7.416 1.00 27.76 137 LEU A N 1
ATOM 1528 C CA . LEU A 1 122 ? 32.193 94.403 8.710 1.00 27.56 137 LEU A CA 1
ATOM 1529 C C . LEU A 1 122 ? 30.718 94.720 8.902 1.00 27.25 137 LEU A C 1
ATOM 1530 O O . LEU A 1 122 ? 29.962 93.902 9.439 1.00 27.58 137 LEU A O 1
ATOM 1546 N N . HIS A 1 123 ? 30.289 95.904 8.463 1.00 24.86 138 HIS A N 1
ATOM 1547 C CA . HIS A 1 123 ? 28.878 96.256 8.550 1.00 24.63 138 HIS A CA 1
ATOM 1548 C C . HIS A 1 123 ? 28.043 95.427 7.584 1.00 25.53 138 HIS A C 1
ATOM 1549 O O . HIS A 1 123 ? 26.854 95.201 7.833 1.00 25.64 138 HIS A O 1
ATOM 1563 N N . PHE A 1 124 ? 28.642 94.969 6.481 1.00 65.22 139 PHE A N 1
ATOM 1564 C CA . PHE A 1 124 ? 27.946 94.038 5.600 1.00 66.51 139 PHE A CA 1
ATOM 1565 C C . PHE A 1 124 ? 27.631 92.738 6.327 1.00 66.78 139 PHE A C 1
ATOM 1566 O O . PHE A 1 124 ? 26.525 92.198 6.201 1.00 68.19 139 PHE A O 1
ATOM 1583 N N . MET A 1 125 ? 28.585 92.231 7.107 1.00 51.22 140 MET A N 1
ATOM 1584 C CA . MET A 1 125 ? 28.386 90.997 7.858 1.00 51.84 140 MET A CA 1
ATOM 1585 C C . MET A 1 125 ? 27.751 91.277 9.217 1.00 51.29 140 MET A C 1
ATOM 1586 O O . MET A 1 125 ? 28.000 90.547 10.181 1.00 50.97 140 MET A O 1
ATOM 1600 N N . ARG A 1 126 ? 26.918 92.318 9.291 1.00 80.66 141 ARG A N 1
ATOM 1601 C CA . ARG A 1 126 ? 26.227 92.718 10.512 1.00 80.06 141 ARG A CA 1
ATOM 1602 C C . ARG A 1 126 ? 27.118 92.581 11.741 1.00 79.65 141 ARG A C 1
ATOM 1603 O O . ARG A 1 126 ? 26.692 92.065 12.780 1.00 79.73 141 ARG A O 1
ATOM 1624 N N . LYS A 1 127 ? 28.361 93.035 11.616 1.00 48.77 142 LYS A N 1
ATOM 1625 C CA . LYS A 1 127 ? 29.263 93.214 12.741 1.00 47.22 142 LYS A CA 1
ATOM 1626 C C . LYS A 1 127 ? 29.520 94.701 12.948 1.00 45.61 142 LYS A C 1
ATOM 1627 O O . LYS A 1 127 ? 29.422 95.501 12.013 1.00 45.86 142 LYS A O 1
ATOM 1646 N N . ILE A 1 128 ? 29.830 95.066 14.188 1.00 23.10 143 ILE A N 1
ATOM 1647 C CA . ILE A 1 128 ? 30.251 96.419 14.531 1.00 22.22 143 ILE A CA 1
ATOM 1648 C C . ILE A 1 128 ? 31.632 96.326 15.161 1.00 22.18 143 ILE A C 1
ATOM 1649 O O . ILE A 1 128 ? 31.835 95.565 16.113 1.00 22.43 143 ILE A O 1
ATOM 1665 N N . HIS A 1 129 ? 32.578 97.102 14.628 1.00 21.81 144 HIS A N 1
ATOM 1666 C CA . HIS A 1 129 ? 33.955 97.038 15.108 1.00 21.86 144 HIS A CA 1
ATOM 1667 C C . HIS A 1 129 ? 34.041 97.402 16.588 1.00 21.37 144 HIS A C 1
ATOM 1668 O O . HIS A 1 129 ? 34.686 96.701 17.376 1.00 21.68 144 HIS A O 1
ATOM 1682 N N . ARG A 1 130 ? 33.407 98.512 16.975 1.00 40.81 145 ARG A N 1
ATOM 1683 C CA . ARG A 1 130 ? 33.275 98.954 18.364 1.00 39.76 145 ARG A CA 1
ATOM 1684 C C . ARG A 1 130 ? 34.555 99.572 18.918 1.00 39.53 145 ARG A C 1
ATOM 1685 O O . ARG A 1 130 ? 34.482 100.515 19.712 1.00 39.70 145 ARG A O 1
ATOM 1706 N N . ASN A 1 131 ? 35.724 99.070 18.524 1.00 33.87 146 ASN A N 1
ATOM 1707 C CA . ASN A 1 131 ? 36.948 99.827 18.755 1.00 33.68 146 ASN A CA 1
ATOM 1708 C C . ASN A 1 131 ? 37.082 100.801 17.584 1.00 33.44 146 ASN A C 1
ATOM 1709 O O . ASN A 1 131 ? 36.066 101.329 17.120 1.00 33.14 146 ASN A O 1
ATOM 1720 N N . ILE A 1 132 ? 38.308 101.047 17.116 1.00 20.17 147 ILE A N 1
ATOM 1721 C CA . ILE A 1 132 ? 38.651 101.950 16.012 1.00 20.05 147 ILE A CA 1
ATOM 1722 C C . ILE A 1 132 ? 39.358 103.153 16.605 1.00 19.64 147 ILE A C 1
ATOM 1723 O O . ILE A 1 132 ? 38.777 103.928 17.374 1.00 19.14 147 ILE A O 1
ATOM 1739 N N . LYS A 1 133 ? 40.616 103.312 16.223 1.00 23.26 148 LYS A N 1
ATOM 1740 C CA . LYS A 1 133 ? 41.521 104.317 16.740 1.00 23.06 148 LYS A CA 1
ATOM 1741 C C . LYS A 1 133 ? 42.801 104.141 15.946 1.00 23.57 148 LYS A C 1
ATOM 1742 O O . LYS A 1 133 ? 43.037 103.077 15.367 1.00 24.10 148 LYS A O 1
ATOM 1761 N N . ALA A 1 134 ? 43.619 105.191 15.911 1.00 20.13 149 ALA A N 1
ATOM 1762 C CA . ALA A 1 134 ? 44.849 105.119 15.134 1.00 20.65 149 ALA A CA 1
ATOM 1763 C C . ALA A 1 134 ? 45.642 103.856 15.453 1.00 21.25 149 ALA A C 1
ATOM 1764 O O . ALA A 1 134 ? 46.359 103.338 14.591 1.00 21.82 149 ALA A O 1
ATOM 1771 N N . GLY A 1 135 ? 45.504 103.330 16.673 1.00 21.39 150 GLY A N 1
ATOM 1772 C CA . GLY A 1 135 ? 46.286 102.174 17.071 1.00 22.02 150 GLY A CA 1
ATOM 1773 C C . GLY A 1 135 ? 45.815 100.866 16.465 1.00 22.48 150 GLY A C 1
ATOM 1774 O O . GLY A 1 135 ? 46.609 99.931 16.322 1.00 23.18 150 GLY A O 1
ATOM 1778 N N . ASN A 1 136 ? 44.533 100.770 16.110 1.00 22.71 151 ASN A N 1
ATOM 1779 C CA . ASN A 1 136 ? 43.987 99.557 15.513 1.00 23.19 151 ASN A CA 1
ATOM 1780 C C . ASN A 1 136 ? 43.872 99.642 13.995 1.00 23.41 151 ASN A C 1
ATOM 1781 O O . ASN A 1 136 ? 43.246 98.771 13.384 1.00 23.78 151 ASN A O 1
ATOM 1792 N N . ILE A 1 137 ? 44.445 100.669 13.377 1.00 22.51 152 ILE A N 1
ATOM 1793 C CA . ILE A 1 137 ? 44.561 100.745 11.925 1.00 22.85 152 ILE A CA 1
ATOM 1794 C C . ILE A 1 137 ? 45.990 100.335 11.589 1.00 23.55 152 ILE A C 1
ATOM 1795 O O . ILE A 1 137 ? 46.931 101.112 11.776 1.00 23.47 152 ILE A O 1
ATOM 1811 N N . LEU A 1 138 ? 46.157 99.114 11.091 1.00 24.30 153 LEU A N 1
ATOM 1812 C CA . LEU A 1 138 ? 47.473 98.560 10.808 1.00 25.09 153 LEU A CA 1
ATOM 1813 C C . LEU A 1 138 ? 47.776 98.642 9.317 1.00 25.57 153 LEU A C 1
ATOM 1814 O O . LEU A 1 138 ? 46.877 98.570 8.476 1.00 25.56 153 LEU A O 1
ATOM 1830 N N . LEU A 1 139 ? 49.060 98.800 8.999 1.00 35.38 154 LEU A N 1
ATOM 1831 C CA . LEU A 1 139 ? 49.533 98.958 7.629 1.00 36.08 154 LEU A CA 1
ATOM 1832 C C . LEU A 1 139 ? 50.520 97.848 7.303 1.00 38.38 154 LEU A C 1
ATOM 1833 O O . LEU A 1 139 ? 51.450 97.599 8.078 1.00 39.43 154 LEU A O 1
ATOM 1849 N N . ASN A 1 140 ? 50.328 97.189 6.163 1.00 48.99 155 ASN A N 1
ATOM 1850 C CA . ASN A 1 140 ? 51.377 96.321 5.657 1.00 50.42 155 ASN A CA 1
ATOM 1851 C C . ASN A 1 140 ? 52.417 97.157 4.915 1.00 51.22 155 ASN A C 1
ATOM 1852 O O . ASN A 1 140 ? 52.234 98.353 4.669 1.00 50.55 155 ASN A O 1
ATOM 1863 N N . THR A 1 141 ? 53.530 96.513 4.560 1.00 68.49 156 THR A N 1
ATOM 1864 C CA . THR A 1 141 ? 54.627 97.238 3.926 1.00 68.85 156 THR A CA 1
ATOM 1865 C C . THR A 1 141 ? 54.192 97.880 2.616 1.00 69.28 156 THR A C 1
ATOM 1866 O O . THR A 1 141 ? 54.717 98.935 2.238 1.00 69.44 156 THR A O 1
ATOM 1877 N N . GLU A 1 142 ? 53.239 97.268 1.909 1.00 66.49 157 GLU A N 1
ATOM 1878 C CA . GLU A 1 142 ? 52.716 97.871 0.690 1.00 66.54 157 GLU A CA 1
ATOM 1879 C C . GLU A 1 142 ? 51.932 99.149 0.959 1.00 65.16 157 GLU A C 1
ATOM 1880 O O . GLU A 1 142 ? 51.681 99.910 0.017 1.00 65.27 157 GLU A O 1
ATOM 1892 N N . GLY A 1 143 ? 51.551 99.406 2.210 1.00 46.48 158 GLY A N 1
ATOM 1893 C CA . GLY A 1 143 ? 50.761 100.567 2.563 1.00 44.90 158 GLY A CA 1
ATOM 1894 C C . GLY A 1 143 ? 49.278 100.307 2.714 1.00 44.00 158 GLY A C 1
ATOM 1895 O O . GLY A 1 143 ? 48.526 101.252 2.982 1.00 42.47 158 GLY A O 1
ATOM 1899 N N . HIS A 1 144 ? 48.832 99.065 2.539 1.00 50.64 159 HIS A N 1
ATOM 1900 C CA . HIS A 1 144 ? 47.420 98.738 2.697 1.00 50.27 159 HIS A CA 1
ATOM 1901 C C . HIS A 1 144 ? 47.025 98.817 4.167 1.00 48.64 159 HIS A C 1
ATOM 1902 O O . HIS A 1 144 ? 47.602 98.123 5.011 1.00 49.01 159 HIS A O 1
ATOM 1916 N N . ALA A 1 145 ? 46.039 99.656 4.471 1.00 26.18 160 ALA A N 1
ATOM 1917 C CA . ALA A 1 145 ? 45.537 99.774 5.832 1.00 25.45 160 ALA A CA 1
ATOM 1918 C C . ALA A 1 145 ? 44.492 98.701 6.109 1.00 25.58 160 ALA A C 1
ATOM 1919 O O . ALA A 1 145 ? 43.647 98.404 5.262 1.00 25.83 160 ALA A O 1
ATOM 1926 N N . LYS A 1 146 ? 44.555 98.118 7.307 1.00 35.87 161 LYS A N 1
ATOM 1927 C CA . LYS A 1 146 ? 43.678 97.018 7.679 1.00 36.18 161 LYS A CA 1
ATOM 1928 C C . LYS A 1 146 ? 43.183 97.207 9.104 1.00 35.40 161 LYS A C 1
ATOM 1929 O O . LYS A 1 146 ? 43.956 97.564 9.998 1.00 35.14 161 LYS A O 1
ATOM 1948 N N . LEU A 1 147 ? 41.893 96.955 9.311 1.00 24.75 162 LEU A N 1
ATOM 1949 C CA . LEU A 1 147 ? 41.297 97.060 10.634 1.00 24.16 162 LEU A CA 1
ATOM 1950 C C . LEU A 1 147 ? 41.666 95.852 11.487 1.00 24.69 162 LEU A C 1
ATOM 1951 O O . LEU A 1 147 ? 41.839 94.736 10.986 1.00 25.54 162 LEU A O 1
ATOM 1967 N N . ALA A 1 148 ? 41.780 96.086 12.792 1.00 24.25 163 ALA A N 1
ATOM 1968 C CA . ALA A 1 148 ? 42.181 95.052 13.733 1.00 24.74 163 ALA A CA 1
ATOM 1969 C C . ALA A 1 148 ? 41.446 95.248 15.052 1.00 24.16 163 ALA A C 1
ATOM 1970 O O . ALA A 1 148 ? 40.975 96.342 15.371 1.00 23.35 163 ALA A O 1
ATOM 1977 N N . ASP A 1 149 ? 41.346 94.159 15.812 1.00 44.95 164 ASP A N 1
ATOM 1978 C CA . ASP A 1 149 ? 40.799 94.182 17.164 1.00 45.30 164 ASP A CA 1
ATOM 1979 C C . ASP A 1 149 ? 39.324 94.565 17.214 1.00 45.24 164 ASP A C 1
ATOM 1980 O O . ASP A 1 149 ? 38.991 95.689 17.604 1.00 44.38 164 ASP A O 1
ATOM 1989 N N . PHE A 1 150 ? 38.431 93.642 16.853 1.00 59.77 165 PHE A N 1
ATOM 1990 C CA . PHE A 1 150 ? 37.000 93.833 17.069 1.00 60.25 165 PHE A CA 1
ATOM 1991 C C . PHE A 1 150 ? 36.448 92.914 18.149 1.00 61.26 165 PHE A C 1
ATOM 1992 O O . PHE A 1 150 ? 35.717 93.372 19.034 1.00 60.96 165 PHE A O 1
ATOM 2009 N N . GLY A 1 151 ? 36.788 91.627 18.109 1.00 45.92 166 GLY A N 1
ATOM 2010 C CA . GLY A 1 151 ? 36.383 90.709 19.157 1.00 46.25 166 GLY A CA 1
ATOM 2011 C C . GLY A 1 151 ? 37.377 90.630 20.300 1.00 47.54 166 GLY A C 1
ATOM 2012 O O . GLY A 1 151 ? 37.469 89.602 20.980 1.00 48.84 166 GLY A O 1
ATOM 2016 N N . VAL A 1 152 ? 38.130 91.707 20.521 1.00 86.22 167 VAL A N 1
ATOM 2017 C CA . VAL A 1 152 ? 39.106 91.761 21.605 1.00 87.35 167 VAL A CA 1
ATOM 2018 C C . VAL A 1 152 ? 39.083 93.151 22.228 1.00 87.63 167 VAL A C 1
ATOM 2019 O O . VAL A 1 152 ? 40.073 93.889 22.173 1.00 87.93 167 VAL A O 1
ATOM 2032 N N . ALA A 1 153 ? 37.952 93.510 22.828 1.00 78.77 168 ALA A N 1
ATOM 2033 C CA . ALA A 1 153 ? 37.804 94.807 23.477 1.00 77.89 168 ALA A CA 1
ATOM 2034 C C . ALA A 1 153 ? 36.956 94.677 24.737 1.00 77.52 168 ALA A C 1
ATOM 2035 O O . ALA A 1 153 ? 37.343 95.144 25.808 1.00 77.17 168 ALA A O 1
ATOM 2042 N N . VAL A 1 166 ? 35.587 99.049 35.664 1.00 78.53 181 VAL A N 1
ATOM 2043 C CA . VAL A 1 166 ? 34.150 99.042 35.419 1.00 78.48 181 VAL A CA 1
ATOM 2044 C C . VAL A 1 166 ? 33.842 99.846 34.153 1.00 78.23 181 VAL A C 1
ATOM 2045 O O . VAL A 1 166 ? 32.736 99.775 33.615 1.00 77.83 181 VAL A O 1
ATOM 2057 N N . ILE A 1 167 ? 34.827 100.612 33.675 1.00 95.58 182 ILE A N 1
ATOM 2058 C CA . ILE A 1 167 ? 34.729 101.273 32.380 1.00 95.40 182 ILE A CA 1
ATOM 2059 C C . ILE A 1 167 ? 36.127 101.720 31.977 1.00 95.32 182 ILE A C 1
ATOM 2060 O O . ILE A 1 167 ? 37.008 101.875 32.829 1.00 95.53 182 ILE A O 1
ATOM 2076 N N . GLY A 1 168 ? 36.332 101.924 30.676 1.00 81.72 183 GLY A N 1
ATOM 2077 C CA . GLY A 1 168 ? 37.620 102.345 30.161 1.00 81.67 183 GLY A CA 1
ATOM 2078 C C . GLY A 1 168 ? 37.612 103.685 29.450 1.00 80.88 183 GLY A C 1
ATOM 2079 O O . GLY A 1 168 ? 36.642 104.446 29.532 1.00 80.74 183 GLY A O 1
ATOM 2083 N N . THR A 1 169 ? 38.702 103.973 28.744 1.00 55.94 184 THR A N 1
ATOM 2084 C CA . THR A 1 169 ? 38.891 105.259 28.073 1.00 54.34 184 THR A CA 1
ATOM 2085 C C . THR A 1 169 ? 37.850 105.476 26.976 1.00 52.85 184 THR A C 1
ATOM 2086 O O . THR A 1 169 ? 37.778 104.669 26.037 1.00 52.94 184 THR A O 1
ATOM 2097 N N . PRO A 1 170 ? 37.038 106.550 27.037 1.00 57.19 185 PRO A N 1
ATOM 2098 C CA . PRO A 1 170 ? 36.018 106.758 26.004 1.00 56.40 185 PRO A CA 1
ATOM 2099 C C . PRO A 1 170 ? 36.235 108.012 25.173 1.00 55.75 185 PRO A C 1
ATOM 2100 O O . PRO A 1 170 ? 35.369 108.892 25.149 1.00 56.38 185 PRO A O 1
ATOM 2111 N N . PHE A 1 171 ? 37.374 108.122 24.496 1.00 24.74 186 PHE A N 1
ATOM 2112 C CA . PHE A 1 171 ? 37.595 109.275 23.632 1.00 24.57 186 PHE A CA 1
ATOM 2113 C C . PHE A 1 171 ? 37.023 109.046 22.240 1.00 24.52 186 PHE A C 1
ATOM 2114 O O . PHE A 1 171 ? 36.432 109.960 21.652 1.00 24.29 186 PHE A O 1
ATOM 2131 N N . TRP A 1 172 ? 37.177 107.831 21.718 1.00 17.35 187 TRP A N 1
ATOM 2132 C CA . TRP A 1 172 ? 36.701 107.481 20.389 1.00 17.42 187 TRP A CA 1
ATOM 2133 C C . TRP A 1 172 ? 35.265 106.980 20.380 1.00 17.31 187 TRP A C 1
ATOM 2134 O O . TRP A 1 172 ? 34.701 106.795 19.297 1.00 17.38 187 TRP A O 1
ATOM 2155 N N . MET A 1 173 ? 34.667 106.751 21.546 1.00 19.42 188 MET A N 1
ATOM 2156 C CA . MET A 1 173 ? 33.305 106.242 21.602 1.00 19.38 188 MET A CA 1
ATOM 2157 C C . MET A 1 173 ? 32.318 107.310 21.151 1.00 19.04 188 MET A C 1
ATOM 2158 O O . MET A 1 173 ? 32.516 108.505 21.391 1.00 18.78 188 MET A O 1
ATOM 2172 N N . ALA A 1 174 ? 31.258 106.875 20.477 1.00 24.52 189 ALA A N 1
ATOM 2173 C CA . ALA A 1 174 ? 30.190 107.779 20.095 1.00 24.28 189 ALA A CA 1
ATOM 2174 C C . ALA A 1 174 ? 29.320 108.106 21.304 1.00 24.06 189 ALA A C 1
ATOM 2175 O O . ALA A 1 174 ? 29.384 107.425 22.329 1.00 24.15 189 ALA A O 1
ATOM 2182 N N . PRO A 1 175 ? 28.504 109.160 21.214 1.00 28.19 190 PRO A N 1
ATOM 2183 C CA . PRO A 1 175 ? 27.656 109.513 22.367 1.00 28.04 190 PRO A CA 1
ATOM 2184 C C . PRO A 1 175 ? 26.735 108.391 22.814 1.00 28.22 190 PRO A C 1
ATOM 2185 O O . PRO A 1 175 ? 26.653 108.103 24.015 1.00 28.24 190 PRO A O 1
ATOM 2196 N N . GLU A 1 176 ? 26.035 107.742 21.880 1.00 24.40 191 GLU A N 1
ATOM 2197 C CA . GLU A 1 176 ? 25.073 106.715 22.268 1.00 24.64 191 GLU A CA 1
ATOM 2198 C C . GLU A 1 176 ? 25.762 105.506 22.889 1.00 24.91 191 GLU A C 1
ATOM 2199 O O . GLU A 1 176 ? 25.161 104.806 23.712 1.00 25.08 191 GLU A O 1
ATOM 2211 N N . VAL A 1 177 ? 27.012 105.241 22.507 1.00 33.17 192 VAL A N 1
ATOM 2212 C CA . VAL A 1 177 ? 27.758 104.149 23.122 1.00 34.12 192 VAL A CA 1
ATOM 2213 C C . VAL A 1 177 ? 28.146 104.514 24.549 1.00 34.39 192 VAL A C 1
ATOM 2214 O O . VAL A 1 177 ? 28.133 103.664 25.448 1.00 35.05 192 VAL A O 1
ATOM 2227 N N . ILE A 1 178 ? 28.497 105.781 24.778 1.00 18.51 193 ILE A N 1
ATOM 2228 C CA . ILE A 1 178 ? 28.785 106.248 26.130 1.00 18.40 193 ILE A CA 1
ATOM 2229 C C . ILE A 1 178 ? 27.526 106.194 26.986 1.00 18.40 193 ILE A C 1
ATOM 2230 O O . ILE A 1 178 ? 27.515 105.600 28.071 1.00 18.58 193 ILE A O 1
ATOM 2246 N N . GLN A 1 179 ? 26.448 106.818 26.510 1.00 38.41 194 GLN A N 1
ATOM 2247 C CA . GLN A 1 179 ? 25.186 106.873 27.238 1.00 38.57 194 GLN A CA 1
ATOM 2248 C C . GLN A 1 179 ? 24.512 105.516 27.375 1.00 39.32 194 GLN A C 1
ATOM 2249 O O . GLN A 1 179 ? 23.450 105.437 28.000 1.00 40.07 194 GLN A O 1
ATOM 2263 N N . GLU A 1 180 ? 25.083 104.460 26.799 1.00 34.37 195 GLU A N 1
ATOM 2264 C CA . GLU A 1 180 ? 24.504 103.119 26.820 1.00 34.73 195 GLU A CA 1
ATOM 2265 C C . GLU A 1 180 ? 23.095 103.084 26.240 1.00 34.91 195 GLU A C 1
ATOM 2266 O O . GLU A 1 180 ? 22.353 102.124 26.462 1.00 35.16 195 GLU A O 1
ATOM 2278 N N . ILE A 1 181 ? 22.707 104.126 25.501 1.00 61.58 196 ILE A N 1
ATOM 2279 C CA . ILE A 1 181 ? 21.597 103.992 24.578 1.00 62.82 196 ILE A CA 1
ATOM 2280 C C . ILE A 1 181 ? 21.992 102.951 23.531 1.00 64.64 196 ILE A C 1
ATOM 2281 O O . ILE A 1 181 ? 23.171 102.622 23.354 1.00 67.58 196 ILE A O 1
ATOM 2297 N N . GLY A 1 182 ? 20.991 102.413 22.844 1.00 18.25 197 GLY A N 1
ATOM 2298 C CA . GLY A 1 182 ? 21.267 101.519 21.735 1.00 18.68 197 GLY A CA 1
ATOM 2299 C C . GLY A 1 182 ? 22.191 102.154 20.707 1.00 18.46 197 GLY A C 1
ATOM 2300 O O . GLY A 1 182 ? 22.363 103.378 20.695 1.00 17.99 197 GLY A O 1
ATOM 2304 N N . TYR A 1 183 ? 22.798 101.338 19.844 1.00 18.85 198 TYR A N 1
ATOM 2305 C CA . TYR A 1 183 ? 23.645 101.869 18.785 1.00 18.73 198 TYR A CA 1
ATOM 2306 C C . TYR A 1 183 ? 23.741 100.850 17.660 1.00 19.35 198 TYR A C 1
ATOM 2307 O O . TYR A 1 183 ? 23.466 99.659 17.843 1.00 19.88 198 TYR A O 1
ATOM 2325 N N . ASN A 1 184 ? 24.160 101.339 16.499 1.00 19.34 199 ASN A N 1
ATOM 2326 C CA . ASN A 1 184 ? 24.175 100.553 15.271 1.00 19.96 199 ASN A CA 1
ATOM 2327 C C . ASN A 1 184 ? 25.567 100.644 14.648 1.00 19.98 199 ASN A C 1
ATOM 2328 O O . ASN A 1 184 ? 26.575 100.902 15.317 1.00 19.66 199 ASN A O 1
ATOM 2339 N N . CYS A 1 185 ? 25.637 100.452 13.328 1.00 21.26 200 CYS A N 1
ATOM 2340 C CA . CYS A 1 185 ? 26.931 100.373 12.664 1.00 21.42 200 CYS A CA 1
ATOM 2341 C C . CYS A 1 185 ? 27.633 101.728 12.587 1.00 20.82 200 CYS A C 1
ATOM 2342 O O . CYS A 1 185 ? 28.867 101.771 12.531 1.00 20.81 200 CYS A O 1
ATOM 2350 N N . VAL A 1 186 ? 26.891 102.843 12.591 1.00 25.86 201 VAL A N 1
ATOM 2351 C CA . VAL A 1 186 ? 27.538 104.149 12.442 1.00 25.39 201 VAL A CA 1
ATOM 2352 C C . VAL A 1 186 ? 28.220 104.621 13.714 1.00 24.90 201 VAL A C 1
ATOM 2353 O O . VAL A 1 186 ? 28.856 105.684 13.702 1.00 24.64 201 VAL A O 1
ATOM 2366 N N . ALA A 1 187 ? 28.102 103.879 14.818 1.00 21.18 202 ALA A N 1
ATOM 2367 C CA . ALA A 1 187 ? 28.942 104.165 15.974 1.00 20.85 202 ALA A CA 1
ATOM 2368 C C . ALA A 1 187 ? 30.412 104.151 15.587 1.00 20.98 202 ALA A C 1
ATOM 2369 O O . ALA A 1 187 ? 31.216 104.900 16.155 1.00 20.66 202 ALA A O 1
ATOM 2376 N N . ASP A 1 188 ? 30.780 103.310 14.618 1.00 20.60 203 ASP A N 1
ATOM 2377 C CA . ASP A 1 188 ? 32.150 103.298 14.124 1.00 20.79 203 ASP A CA 1
ATOM 2378 C C . ASP A 1 188 ? 32.486 104.580 13.374 1.00 20.54 203 ASP A C 1
ATOM 2379 O O . ASP A 1 188 ? 33.635 105.035 13.411 1.00 20.48 203 ASP A O 1
ATOM 2388 N N . ILE A 1 189 ? 31.506 105.174 12.692 1.00 18.72 204 ILE A N 1
ATOM 2389 C CA . ILE A 1 189 ? 31.783 106.361 11.890 1.00 18.58 204 ILE A CA 1
ATOM 2390 C C . ILE A 1 189 ? 32.173 107.528 12.785 1.00 18.0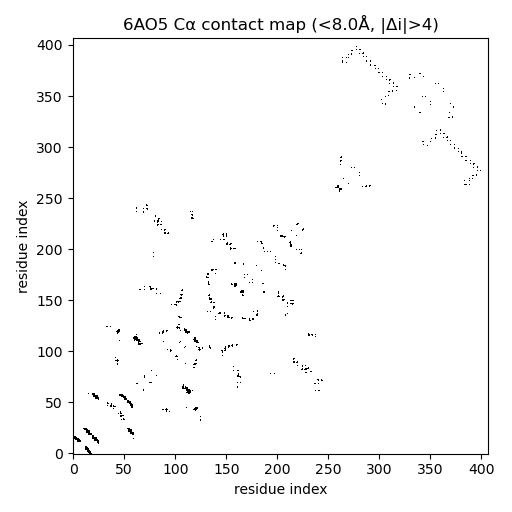6 204 ILE A C 1
ATOM 2391 O O . ILE A 1 189 ? 33.066 108.314 12.447 1.00 18.02 204 ILE A O 1
ATOM 2407 N N . TRP A 1 190 ? 31.508 107.674 13.931 1.00 20.64 205 TRP A N 1
ATOM 2408 C CA . TRP A 1 190 ? 31.951 108.666 14.904 1.00 20.24 205 TRP A CA 1
ATOM 2409 C C . TRP A 1 190 ? 33.413 108.434 15.267 1.00 20.35 205 TRP A C 1
ATOM 2410 O O . TRP A 1 190 ? 34.247 109.340 15.147 1.00 20.27 205 TRP A O 1
ATOM 2431 N N . SER A 1 191 ? 33.744 107.212 15.697 1.00 17.67 206 SER A N 1
ATOM 2432 C CA . SER A 1 191 ? 35.128 106.883 16.022 1.00 17.86 206 SER A CA 1
ATOM 2433 C C . SER A 1 191 ? 36.057 107.207 14.862 1.00 18.12 206 SER A C 1
ATOM 2434 O O . SER A 1 191 ? 37.194 107.647 15.068 1.00 18.15 206 SER A O 1
ATOM 2442 N N . LEU A 1 192 ? 35.592 106.989 13.631 1.00 18.50 207 LEU A N 1
ATOM 2443 C CA . LEU A 1 192 ? 36.414 107.297 12.467 1.00 18.80 207 LEU A CA 1
ATOM 2444 C C . LEU A 1 192 ? 36.709 108.789 12.388 1.00 18.51 207 LEU A C 1
ATOM 2445 O O . LEU A 1 192 ? 37.825 109.191 12.040 1.00 18.69 207 LEU A O 1
ATOM 2461 N N . GLY A 1 193 ? 35.718 109.625 12.700 1.00 17.97 208 GLY A N 1
ATOM 2462 C CA . GLY A 1 193 ? 35.964 111.056 12.747 1.00 17.74 208 GLY A CA 1
ATOM 2463 C C . GLY A 1 193 ? 36.952 111.428 13.835 1.00 17.61 208 GLY A C 1
ATOM 2464 O O . GLY A 1 193 ? 37.893 112.191 13.605 1.00 17.72 208 GLY A O 1
ATOM 2468 N N . ILE A 1 194 ? 36.751 110.889 15.039 1.00 17.44 209 ILE A N 1
ATOM 2469 C CA . ILE A 1 194 ? 37.712 111.106 16.116 1.00 17.40 209 ILE A CA 1
ATOM 2470 C C . ILE A 1 194 ? 39.092 110.634 15.688 1.00 17.81 209 ILE A C 1
ATOM 2471 O O . ILE A 1 194 ? 40.105 111.287 15.968 1.00 17.89 209 ILE A O 1
ATOM 2487 N N . THR A 1 195 ? 39.155 109.481 15.022 1.00 18.21 210 THR A N 1
ATOM 2488 C CA . THR A 1 195 ? 40.442 108.938 14.607 1.00 18.67 210 THR A CA 1
ATOM 2489 C C . THR A 1 195 ? 41.125 109.857 13.603 1.00 18.84 210 THR A C 1
ATOM 2490 O O . THR A 1 195 ? 42.332 110.101 13.699 1.00 19.08 210 THR A O 1
ATOM 2501 N N . SER A 1 196 ? 40.371 110.386 12.637 1.00 18.68 211 SER A N 1
ATOM 2502 C CA . SER A 1 196 ? 40.983 111.257 11.639 1.00 18.91 211 SER A CA 1
ATOM 2503 C C . SER A 1 196 ? 41.522 112.533 12.276 1.00 18.73 211 SER A C 1
ATOM 2504 O O . SER A 1 196 ? 42.544 113.067 11.828 1.00 19.02 211 SER A O 1
ATOM 2512 N N . ILE A 1 197 ? 40.859 113.035 13.319 1.00 22.32 212 ILE A N 1
ATOM 2513 C CA . ILE A 1 197 ? 41.431 114.129 14.099 1.00 22.23 212 ILE A CA 1
ATOM 2514 C C . ILE A 1 197 ? 42.697 113.662 14.805 1.00 22.48 212 ILE A C 1
ATOM 2515 O O . ILE A 1 197 ? 43.681 114.406 14.904 1.00 22.70 212 ILE A O 1
ATOM 2531 N N . GLU A 1 198 ? 42.692 112.428 15.313 1.00 20.73 213 GLU A N 1
ATOM 2532 C CA . GLU A 1 198 ? 43.876 111.893 15.977 1.00 21.03 213 GLU A CA 1
ATOM 2533 C C . GLU A 1 198 ? 45.060 111.827 15.018 1.00 21.54 213 GLU A C 1
ATOM 2534 O O . GLU A 1 198 ? 46.193 112.149 15.395 1.00 21.82 213 GLU A O 1
ATOM 2546 N N . MET A 1 199 ? 44.820 111.408 13.774 1.00 26.99 214 MET A N 1
ATOM 2547 C CA . MET A 1 199 ? 45.899 111.360 12.794 1.00 27.52 214 MET A CA 1
ATOM 2548 C C . MET A 1 199 ? 46.411 112.754 12.462 1.00 27.58 214 MET A C 1
ATOM 2549 O O . MET A 1 199 ? 47.611 112.934 12.225 1.00 28.03 214 MET A O 1
ATOM 2563 N N . ALA A 1 200 ? 45.519 113.747 12.445 1.00 31.48 215 ALA A N 1
ATOM 2564 C CA . ALA A 1 200 ? 45.874 115.082 11.980 1.00 31.40 215 ALA A CA 1
ATOM 2565 C C . ALA A 1 200 ? 46.552 115.911 13.061 1.00 32.09 215 ALA A C 1
ATOM 2566 O O . ALA A 1 200 ? 47.414 116.741 12.748 1.00 33.12 215 ALA A O 1
ATOM 2573 N N . GLU A 1 201 ? 46.183 115.705 14.325 1.00 38.16 216 GLU A N 1
ATOM 2574 C CA . GLU A 1 201 ? 46.722 116.481 15.432 1.00 37.67 216 GLU A CA 1
ATOM 2575 C C . GLU A 1 201 ? 47.545 115.652 16.407 1.00 37.65 216 GLU A C 1
ATOM 2576 O O . GLU A 1 201 ? 48.167 116.226 17.307 1.00 38.38 216 GLU A O 1
ATOM 2588 N N . GLY A 1 202 ? 47.570 114.329 16.254 1.00 29.14 217 GLY A N 1
ATOM 2589 C CA . GLY A 1 202 ? 48.329 113.465 17.132 1.00 28.69 217 GLY A CA 1
ATOM 2590 C C . GLY A 1 202 ? 47.601 113.028 18.384 1.00 28.17 217 GLY A C 1
ATOM 2591 O O . GLY A 1 202 ? 48.117 112.171 19.112 1.00 27.77 217 GLY A O 1
ATOM 2595 N N . LYS A 1 203 ? 46.421 113.576 18.657 1.00 42.98 218 LYS A N 1
ATOM 2596 C CA . LYS A 1 203 ? 45.669 113.243 19.856 1.00 41.08 218 LYS A CA 1
ATOM 2597 C C . LYS A 1 203 ? 44.188 113.380 19.557 1.00 39.94 218 LYS A C 1
ATOM 2598 O O . LYS A 1 203 ? 43.798 114.236 18.754 1.00 41.86 218 LYS A O 1
ATOM 2617 N N . PRO A 1 204 ? 43.339 112.580 20.194 1.00 26.37 219 PRO A N 1
ATOM 2618 C CA . PRO A 1 204 ? 41.899 112.761 20.036 1.00 25.97 219 PRO A CA 1
ATOM 2619 C C . PRO A 1 204 ? 41.435 113.999 20.781 1.00 27.58 219 PRO A C 1
ATOM 2620 O O . PRO A 1 204 ? 42.145 114.501 21.665 1.00 28.87 219 PRO A O 1
ATOM 2631 N N . PRO A 1 205 ? 40.258 114.529 20.458 1.00 27.73 220 PRO A N 1
ATOM 2632 C CA . PRO A 1 205 ? 39.679 115.572 21.308 1.00 29.27 220 PRO A CA 1
ATOM 2633 C C . PRO A 1 205 ? 39.593 115.085 22.748 1.00 29.33 220 PRO A C 1
ATOM 2634 O O . PRO A 1 205 ? 39.492 113.885 23.013 1.00 27.98 220 PRO A O 1
ATOM 2645 N N . TYR A 1 206 ? 39.651 116.026 23.684 1.00 49.78 221 TYR A N 1
ATOM 2646 C CA . TYR A 1 206 ? 39.574 115.738 25.113 1.00 50.59 221 TYR A CA 1
ATOM 2647 C C . TYR A 1 206 ? 40.737 114.885 25.611 1.00 50.66 221 TYR A C 1
ATOM 2648 O O . TYR A 1 206 ? 40.669 114.348 26.722 1.00 50.97 221 TYR A O 1
ATOM 2666 N N . ALA A 1 207 ? 41.806 114.744 24.822 1.00 43.68 222 ALA A N 1
ATOM 2667 C CA . ALA A 1 207 ? 42.917 113.880 25.217 1.00 44.03 222 ALA A CA 1
ATOM 2668 C C . ALA A 1 207 ? 43.516 114.321 26.547 1.00 46.12 222 ALA A C 1
ATOM 2669 O O . ALA A 1 207 ? 43.757 113.500 27.439 1.00 45.51 222 ALA A O 1
ATOM 2676 N N . ASP A 1 208 ? 43.762 115.623 26.698 1.00 73.62 223 ASP A N 1
ATOM 2677 C CA . ASP A 1 208 ? 44.432 116.134 27.889 1.00 75.82 223 ASP A CA 1
ATOM 2678 C C . ASP A 1 208 ? 43.534 116.122 29.122 1.00 76.05 223 ASP A C 1
ATOM 2679 O O . ASP A 1 208 ? 44.043 116.234 30.241 1.00 77.55 223 ASP A O 1
ATOM 2688 N N . ILE A 1 209 ? 42.222 115.987 28.947 1.00 54.72 224 ILE A N 1
ATOM 2689 C CA . ILE A 1 209 ? 41.290 115.985 30.070 1.00 54.45 224 ILE A CA 1
ATOM 2690 C C . ILE A 1 209 ? 41.288 114.613 30.735 1.00 53.08 224 ILE A C 1
ATOM 2691 O O . ILE A 1 209 ? 41.623 113.594 30.121 1.00 51.72 224 ILE A O 1
ATOM 2707 N N . HIS A 1 210 ? 40.924 114.594 32.014 1.00 55.91 225 HIS A N 1
ATOM 2708 C CA . HIS A 1 210 ? 40.730 113.339 32.725 1.00 54.73 225 HIS A CA 1
ATOM 2709 C C . HIS A 1 210 ? 39.633 112.529 32.033 1.00 52.19 225 HIS A C 1
ATOM 2710 O O . HIS A 1 210 ? 38.534 113.054 31.809 1.00 51.42 225 HIS A O 1
ATOM 2724 N N . PRO A 1 211 ? 39.881 111.261 31.682 1.00 36.94 226 PRO A N 1
ATOM 2725 C CA . PRO A 1 211 ? 38.877 110.510 30.901 1.00 35.01 226 PRO A CA 1
ATOM 2726 C C . PRO A 1 211 ? 37.496 110.473 31.532 1.00 35.46 226 PRO A C 1
ATOM 2727 O O . PRO A 1 211 ? 36.490 110.547 30.815 1.00 34.26 226 PRO A O 1
ATOM 2738 N N . MET A 1 212 ? 37.419 110.355 32.858 1.00 53.70 227 MET A N 1
ATOM 2739 C CA . MET A 1 212 ? 36.124 110.257 33.518 1.00 53.56 227 MET A CA 1
ATOM 2740 C C . MET A 1 212 ? 35.315 111.541 33.395 1.00 53.81 227 MET A C 1
ATOM 2741 O O . MET A 1 212 ? 34.097 111.514 33.604 1.00 53.83 227 MET A O 1
ATOM 2755 N N . ARG A 1 213 ? 35.956 112.661 33.057 1.00 34.71 228 ARG A N 1
ATOM 2756 C CA . ARG A 1 213 ? 35.212 113.870 32.722 1.00 35.38 228 ARG A CA 1
ATOM 2757 C C . ARG A 1 213 ? 34.679 113.805 31.298 1.00 33.60 228 ARG A C 1
ATOM 2758 O O . ARG A 1 213 ? 33.564 114.266 31.026 1.00 33.63 228 ARG A O 1
ATOM 2779 N N . ALA A 1 214 ? 35.469 113.241 30.382 1.00 41.84 229 ALA A N 1
ATOM 2780 C CA . ALA A 1 214 ? 35.065 113.171 28.983 1.00 39.06 229 ALA A CA 1
ATOM 2781 C C . ALA A 1 214 ? 33.780 112.374 28.804 1.00 37.42 229 ALA A C 1
ATOM 2782 O O . ALA A 1 214 ? 32.978 112.683 27.916 1.00 36.88 229 ALA A O 1
ATOM 2789 N N . ILE A 1 215 ? 33.568 111.347 29.631 1.00 37.84 230 ILE A N 1
ATOM 2790 C CA . ILE A 1 215 ? 32.368 110.521 29.511 1.00 36.92 230 ILE A CA 1
ATOM 2791 C C . ILE A 1 215 ? 31.123 111.389 29.468 1.00 37.67 230 ILE A C 1
ATOM 2792 O O . ILE A 1 215 ? 30.176 111.113 28.722 1.00 37.01 230 ILE A O 1
ATOM 2808 N N . PHE A 1 216 ? 31.095 112.439 30.281 1.00 34.43 231 PHE A N 1
ATOM 2809 C CA . PHE A 1 216 ? 29.906 113.256 30.441 1.00 35.39 231 PHE A CA 1
ATOM 2810 C C . PHE A 1 216 ? 29.953 114.533 29.616 1.00 36.01 231 PHE A C 1
ATOM 2811 O O . PHE A 1 216 ? 28.912 115.173 29.432 1.00 36.64 231 PHE A O 1
ATOM 2828 N N . MET A 1 217 ? 31.125 114.902 29.099 1.00 44.97 232 MET A N 1
ATOM 2829 C CA . MET A 1 217 ? 31.227 116.042 28.197 1.00 46.04 232 MET A CA 1
ATOM 2830 C C . MET A 1 217 ? 30.903 115.644 26.762 1.00 44.79 232 MET A C 1
ATOM 2831 O O . MET A 1 217 ? 30.297 116.425 26.019 1.00 45.58 232 MET A O 1
ATOM 2845 N N . ILE A 1 218 ? 31.295 114.432 26.359 1.00 32.70 233 ILE A N 1
ATOM 2846 C CA . ILE A 1 218 ? 31.083 114.003 24.975 1.00 31.31 233 ILE A CA 1
ATOM 2847 C C . ILE A 1 218 ? 29.606 113.994 24.603 1.00 31.19 233 ILE A C 1
ATOM 2848 O O . ILE A 1 218 ? 29.253 114.554 23.552 1.00 31.33 233 ILE A O 1
ATOM 2864 N N . PRO A 1 219 ? 28.706 113.383 25.378 1.00 28.52 234 PRO A N 1
ATOM 2865 C CA . PRO A 1 219 ? 27.289 113.402 24.981 1.00 28.54 234 PRO A CA 1
ATOM 2866 C C . PRO A 1 219 ? 26.680 114.792 25.013 1.00 30.24 234 PRO A C 1
ATOM 2867 O O . PRO A 1 219 ? 25.816 115.100 24.183 1.00 30.39 234 PRO A O 1
ATOM 2878 N N . THR A 1 220 ? 27.121 115.650 25.937 1.00 62.43 235 THR A N 1
ATOM 2879 C CA . THR A 1 220 ? 26.515 116.969 26.090 1.00 65.08 235 THR A CA 1
ATOM 2880 C C . THR A 1 220 ? 27.113 117.985 25.121 1.00 66.42 235 THR A C 1
ATOM 2881 O O . THR A 1 220 ? 26.378 118.670 24.400 1.00 68.10 235 THR A O 1
ATOM 2892 N N . ASN A 1 221 ? 28.439 118.103 25.097 1.00 49.57 236 ASN A N 1
ATOM 2893 C CA . ASN A 1 221 ? 29.076 119.163 24.332 1.00 50.66 236 ASN A CA 1
ATOM 2894 C C . ASN A 1 221 ? 28.931 118.915 22.830 1.00 50.10 236 ASN A C 1
ATOM 2895 O O . ASN A 1 221 ? 28.826 117.767 22.389 1.00 48.67 236 ASN A O 1
ATOM 2906 N N . PRO A 1 222 ? 28.942 119.974 22.022 1.00 65.24 237 PRO A N 1
ATOM 2907 C CA . PRO A 1 222 ? 28.773 119.805 20.573 1.00 64.48 237 PRO A CA 1
ATOM 2908 C C . PRO A 1 222 ? 29.910 118.996 19.976 1.00 62.50 237 PRO A C 1
ATOM 2909 O O . PRO A 1 222 ? 30.903 118.703 20.659 1.00 62.09 237 PRO A O 1
ATOM 2920 N N . PRO A 1 223 ? 29.804 118.620 18.705 1.00 58.54 238 PRO A N 1
ATOM 2921 C CA . PRO A 1 223 ? 30.832 117.778 18.085 1.00 56.93 238 PRO A CA 1
ATOM 2922 C C . PRO A 1 223 ? 32.197 118.437 18.158 1.00 57.46 238 PRO A C 1
ATOM 2923 O O . PRO A 1 223 ? 32.307 119.664 18.016 1.00 59.74 238 PRO A O 1
ATOM 2934 N N . PRO A 1 224 ? 33.262 117.668 18.378 1.00 39.09 239 PRO A N 1
ATOM 2935 C CA . PRO A 1 224 ? 34.605 118.253 18.327 1.00 40.04 239 PRO A CA 1
ATOM 2936 C C . PRO A 1 224 ? 34.956 118.714 16.921 1.00 41.08 239 PRO A C 1
ATOM 2937 O O . PRO A 1 224 ? 34.371 118.281 15.925 1.00 40.90 239 PRO A O 1
ATOM 2948 N N . THR A 1 225 ? 35.936 119.614 16.855 1.00 40.28 240 THR A N 1
ATOM 2949 C CA . THR A 1 225 ? 36.452 120.119 15.591 1.00 41.35 240 THR A CA 1
ATOM 2950 C C . THR A 1 225 ? 37.973 120.167 15.669 1.00 42.20 240 THR A C 1
ATOM 2951 O O . THR A 1 225 ? 38.581 119.733 16.652 1.00 41.45 240 THR A O 1
ATOM 2962 N N . PHE A 1 226 ? 38.590 120.695 14.616 1.00 44.69 241 PHE A N 1
ATOM 2963 C CA . PHE A 1 226 ? 40.035 120.864 14.603 1.00 46.64 241 PHE A CA 1
ATOM 2964 C C . PHE A 1 226 ? 40.440 122.020 15.510 1.00 48.50 241 PHE A C 1
ATOM 2965 O O . PHE A 1 226 ? 39.707 123.001 15.673 1.00 50.15 241 PHE A O 1
ATOM 2982 N N . ARG A 1 227 ? 41.627 121.897 16.107 1.00 80.65 242 ARG A N 1
ATOM 2983 C CA . ARG A 1 227 ? 42.142 122.959 16.963 1.00 82.56 242 ARG A CA 1
ATOM 2984 C C . ARG A 1 227 ? 42.654 124.149 16.161 1.00 85.43 242 ARG A C 1
ATOM 2985 O O . ARG A 1 227 ? 42.712 125.261 16.696 1.00 87.82 242 ARG A O 1
ATOM 3006 N N . LYS A 1 228 ? 43.017 123.945 14.894 1.00 74.61 243 LYS A N 1
ATOM 3007 C CA . LYS A 1 228 ? 43.405 125.026 13.987 1.00 76.95 243 LYS A CA 1
ATOM 3008 C C . LYS A 1 228 ? 42.729 124.775 12.646 1.00 76.67 243 LYS A C 1
ATOM 3009 O O . LYS A 1 228 ? 43.358 124.279 11.702 1.00 77.34 243 LYS A O 1
ATOM 3028 N N . PRO A 1 229 ? 41.442 125.112 12.526 1.00 67.29 244 PRO A N 1
ATOM 3029 C CA . PRO A 1 229 ? 40.701 124.755 11.303 1.00 66.75 244 PRO A CA 1
ATOM 3030 C C . PRO A 1 229 ? 41.329 125.265 10.016 1.00 68.97 244 PRO A C 1
ATOM 3031 O O . PRO A 1 229 ? 41.172 124.618 8.972 1.00 67.55 244 PRO A O 1
ATOM 3042 N N . GLU A 1 230 ? 42.031 126.402 10.044 1.00 97.98 245 GLU A N 1
ATOM 3043 C CA . GLU A 1 230 ? 42.546 126.973 8.803 1.00 100.54 245 GLU A CA 1
ATOM 3044 C C . GLU A 1 230 ? 43.584 126.076 8.139 1.00 99.80 245 GLU A C 1
ATOM 3045 O O . GLU A 1 230 ? 43.826 126.215 6.935 1.00 101.08 245 GLU A O 1
ATOM 3057 N N . LEU A 1 231 ? 44.198 125.159 8.892 1.00 77.72 246 LEU A N 1
ATOM 3058 C CA . LEU A 1 231 ? 45.217 124.279 8.331 1.00 78.01 246 LEU A CA 1
ATOM 3059 C C . LEU A 1 231 ? 44.640 123.225 7.395 1.00 76.61 246 LEU A C 1
ATOM 3060 O O . LEU A 1 231 ? 45.395 122.624 6.623 1.00 77.35 246 LEU A O 1
ATOM 3076 N N . TRP A 1 232 ? 43.331 122.985 7.440 1.00 52.10 247 TRP A N 1
ATOM 3077 C CA . TRP A 1 232 ? 42.731 121.829 6.793 1.00 50.01 247 TRP A CA 1
ATOM 3078 C C . TRP A 1 232 ? 41.732 122.273 5.731 1.00 49.38 247 TRP A C 1
ATOM 3079 O O . TRP A 1 232 ? 41.090 123.321 5.855 1.00 49.53 247 TRP A O 1
ATOM 3100 N N . SER A 1 233 ? 41.610 121.461 4.682 1.00 62.76 248 SER A N 1
ATOM 3101 C CA . SER A 1 233 ? 40.822 121.825 3.514 1.00 63.08 248 SER A CA 1
ATOM 3102 C C . SER A 1 233 ? 39.329 121.796 3.832 1.00 62.19 248 SER A C 1
ATOM 3103 O O . SER A 1 233 ? 38.898 121.444 4.934 1.00 60.56 248 SER A O 1
ATOM 3111 N N . ASP A 1 234 ? 38.532 122.173 2.829 1.00 81.98 249 ASP A N 1
ATOM 3112 C CA . ASP A 1 234 ? 37.082 122.089 2.950 1.00 81.57 249 ASP A CA 1
ATOM 3113 C C . ASP A 1 234 ? 36.594 120.651 2.826 1.00 79.19 249 ASP A C 1
ATOM 3114 O O . ASP A 1 234 ? 35.568 120.294 3.416 1.00 78.21 249 ASP A O 1
ATOM 3123 N N . ASP A 1 235 ? 37.308 119.815 2.069 1.00 76.70 250 ASP A N 1
ATOM 3124 C CA . ASP A 1 235 ? 36.909 118.418 1.931 1.00 75.13 250 ASP A CA 1
ATOM 3125 C C . ASP A 1 235 ? 37.123 117.649 3.230 1.00 73.75 250 ASP A C 1
ATOM 3126 O O . ASP A 1 235 ? 36.276 116.840 3.627 1.00 72.09 250 ASP A O 1
ATOM 3135 N N . PHE A 1 236 ? 38.250 117.884 3.905 1.00 47.05 251 PHE A N 1
ATOM 3136 C CA . PHE A 1 236 ? 38.554 117.142 5.125 1.00 45.23 251 PHE A CA 1
ATOM 3137 C C . PHE A 1 236 ? 37.647 117.573 6.270 1.00 44.09 251 PHE A C 1
ATOM 3138 O O . PHE A 1 236 ? 37.068 116.731 6.966 1.00 42.56 251 PHE A O 1
ATOM 3155 N N . THR A 1 237 ? 37.517 118.885 6.487 1.00 53.11 252 THR A N 1
ATOM 3156 C CA . THR A 1 237 ? 36.684 119.374 7.583 1.00 51.83 252 THR A CA 1
ATOM 3157 C C . THR A 1 237 ? 35.240 118.915 7.427 1.00 49.89 252 THR A C 1
ATOM 3158 O O . THR A 1 237 ? 34.574 118.587 8.416 1.00 47.85 252 THR A O 1
ATOM 3169 N N . ASP A 1 238 ? 34.737 118.884 6.191 1.00 60.31 253 ASP A N 1
ATOM 3170 C CA . ASP A 1 238 ? 33.365 118.444 5.963 1.00 59.41 253 ASP A CA 1
ATOM 3171 C C . ASP A 1 238 ? 33.221 116.950 6.218 1.00 57.63 253 ASP A C 1
ATOM 3172 O O . ASP A 1 238 ? 32.221 116.504 6.793 1.00 56.71 253 ASP A O 1
ATOM 3181 N N . PHE A 1 239 ? 34.213 116.164 5.797 1.00 42.24 254 PHE A N 1
ATOM 3182 C CA . PHE A 1 239 ? 34.194 114.729 6.060 1.00 39.28 254 PHE A CA 1
ATOM 3183 C C . PHE A 1 239 ? 34.118 114.449 7.556 1.00 37.19 254 PHE A C 1
ATOM 3184 O O . PHE A 1 239 ? 33.335 113.602 8.004 1.00 35.04 254 PHE A O 1
ATOM 3201 N N . VAL A 1 240 ? 34.936 115.148 8.346 1.00 28.48 255 VAL A N 1
ATOM 3202 C CA . VAL A 1 240 ? 34.894 114.987 9.796 1.00 27.64 255 VAL A CA 1
ATOM 3203 C C . VAL A 1 240 ? 33.588 115.533 10.356 1.00 28.28 255 VAL A C 1
ATOM 3204 O O . VAL A 1 240 ? 33.089 115.047 11.379 1.00 27.34 255 VAL A O 1
ATOM 3217 N N . LYS A 1 241 ? 33.019 116.552 9.708 1.00 52.28 256 LYS A N 1
ATOM 3218 C CA . LYS A 1 241 ? 31.732 117.084 10.139 1.00 52.85 256 LYS A CA 1
ATOM 3219 C C . LYS A 1 241 ? 30.616 116.074 9.904 1.00 50.43 256 LYS A C 1
ATOM 3220 O O . LYS A 1 241 ? 29.671 115.988 10.697 1.00 49.63 256 LYS A O 1
ATOM 3239 N N . LYS A 1 242 ? 30.710 115.297 8.821 1.00 41.97 257 LYS A N 1
ATOM 3240 C CA . LYS A 1 242 ? 29.722 114.259 8.550 1.00 41.24 257 LYS A CA 1
ATOM 3241 C C . LYS A 1 242 ? 29.936 113.026 9.419 1.00 38.65 257 LYS A C 1
ATOM 3242 O O . LYS A 1 242 ? 28.982 112.286 9.684 1.00 37.79 257 LYS A O 1
ATOM 3261 N N . CYS A 1 243 ? 31.171 112.784 9.862 1.00 28.44 258 CYS A N 1
ATOM 3262 C CA . CYS A 1 243 ? 31.425 111.671 10.769 1.00 26.80 258 CYS A CA 1
ATOM 3263 C C . CYS A 1 243 ? 30.940 111.982 12.178 1.00 26.27 258 CYS A C 1
ATOM 3264 O O . CYS A 1 243 ? 30.406 111.104 12.862 1.00 25.13 258 CYS A O 1
ATOM 3272 N N . LEU A 1 244 ? 31.113 113.218 12.629 1.00 25.05 259 LEU A N 1
ATOM 3273 C CA . LEU A 1 244 ? 30.850 113.577 14.024 1.00 25.26 259 LEU A CA 1
ATOM 3274 C C . LEU A 1 244 ? 29.498 114.260 14.185 1.00 26.34 259 LEU A C 1
ATOM 3275 O O . LEU A 1 244 ? 29.383 115.346 14.754 1.00 27.66 259 LEU A O 1
ATOM 3291 N N . VAL A 1 245 ? 28.452 113.615 13.681 1.00 27.83 260 VAL A N 1
ATOM 3292 C CA . VAL A 1 245 ? 27.078 114.031 13.936 1.00 28.71 260 VAL A CA 1
ATOM 3293 C C . VAL A 1 245 ? 26.618 113.344 15.216 1.00 27.87 260 VAL A C 1
ATOM 3294 O O . VAL A 1 245 ? 26.572 112.112 15.285 1.00 26.94 260 VAL A O 1
ATOM 3307 N N . LYS A 1 246 ? 26.281 114.139 16.235 1.00 42.32 261 LYS A N 1
ATOM 3308 C CA . LYS A 1 246 ? 25.908 113.561 17.523 1.00 41.79 261 LYS A CA 1
ATOM 3309 C C . LYS A 1 246 ? 24.714 112.627 17.387 1.00 41.31 261 LYS A C 1
ATOM 3310 O O . LYS A 1 246 ? 24.664 111.573 18.033 1.00 40.46 261 LYS A O 1
ATOM 3329 N N . ASN A 1 247 ? 23.743 112.991 16.559 1.00 46.80 262 ASN A N 1
ATOM 3330 C CA . ASN A 1 247 ? 22.572 112.150 16.364 1.00 47.49 262 ASN A CA 1
ATOM 3331 C C . ASN A 1 247 ? 22.922 111.003 15.423 1.00 46.53 262 ASN A C 1
ATOM 3332 O O . ASN A 1 247 ? 23.245 111.253 14.257 1.00 46.85 262 ASN A O 1
ATOM 3343 N N . PRO A 1 248 ? 22.867 109.745 15.871 1.00 39.94 263 PRO A N 1
ATOM 3344 C CA . PRO A 1 248 ? 23.295 108.647 14.989 1.00 38.91 263 PRO A CA 1
ATOM 3345 C C . PRO A 1 248 ? 22.423 108.484 13.759 1.00 40.16 263 PRO A C 1
ATOM 3346 O O . PRO A 1 248 ? 22.926 108.067 12.708 1.00 40.16 263 PRO A O 1
ATOM 3357 N N . GLU A 1 249 ? 21.129 108.800 13.850 1.00 58.63 264 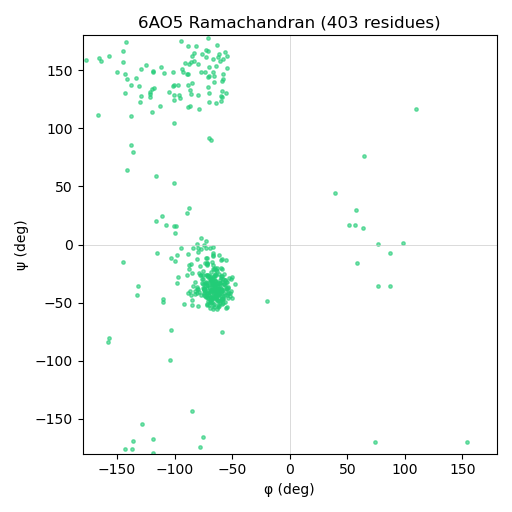GLU A N 1
ATOM 3358 C CA . GLU A 1 249 ? 20.238 108.602 12.712 1.00 59.82 264 GLU A CA 1
ATOM 3359 C C . GLU A 1 249 ? 20.499 109.604 11.595 1.00 60.45 264 GLU A C 1
ATOM 3360 O O . GLU A 1 249 ? 20.045 109.385 10.467 1.00 61.11 264 GLU A O 1
ATOM 3372 N N . GLN A 1 250 ? 21.222 110.689 11.878 1.00 63.18 265 GLN A N 1
ATOM 3373 C CA . GLN A 1 250 ? 21.652 111.640 10.861 1.00 64.35 265 GLN A CA 1
ATOM 3374 C C . GLN A 1 250 ? 23.149 111.534 10.578 1.00 63.66 265 GLN A C 1
ATOM 3375 O O . GLN A 1 250 ? 23.733 112.451 9.991 1.00 65.20 265 GLN A O 1
ATOM 3389 N N . ARG A 1 251 ? 23.778 110.432 10.984 1.00 30.56 266 ARG A N 1
ATOM 3390 C CA . ARG A 1 251 ? 25.208 110.221 10.808 1.00 28.73 266 ARG A CA 1
ATOM 3391 C C . ARG A 1 251 ? 25.456 109.379 9.564 1.00 28.38 266 ARG A C 1
ATOM 3392 O O . ARG A 1 251 ? 24.751 108.396 9.317 1.00 28.39 266 ARG A O 1
ATOM 3413 N N . ALA A 1 252 ? 26.461 109.770 8.784 1.00 39.65 267 ALA A N 1
ATOM 3414 C CA . ALA A 1 252 ? 26.749 109.083 7.533 1.00 39.78 267 ALA A CA 1
ATOM 3415 C C . ALA A 1 252 ? 27.171 107.640 7.790 1.00 38.62 267 ALA A C 1
ATOM 3416 O O . ALA A 1 252 ? 27.697 107.301 8.853 1.00 37.74 267 ALA A O 1
ATOM 3423 N N . THR A 1 253 ? 26.934 106.785 6.796 1.00 30.32 268 THR A N 1
ATOM 3424 C CA . THR A 1 253 ? 27.328 105.388 6.863 1.00 28.87 268 THR A CA 1
ATOM 3425 C C . THR A 1 253 ? 28.689 105.196 6.196 1.00 28.40 268 THR A C 1
ATOM 3426 O O . THR A 1 253 ? 29.264 106.119 5.611 1.00 29.59 268 THR A O 1
ATOM 3437 N N . ALA A 1 254 ? 29.214 103.973 6.281 1.00 29.04 269 ALA A N 1
ATOM 3438 C CA . ALA A 1 254 ? 30.478 103.663 5.622 1.00 28.64 269 ALA A CA 1
ATOM 3439 C C . ALA A 1 254 ? 30.357 103.820 4.112 1.00 30.92 269 ALA A C 1
ATOM 3440 O O . ALA A 1 254 ? 31.145 104.536 3.483 1.00 31.87 269 ALA A O 1
ATOM 3447 N N . THR A 1 255 ? 29.368 103.155 3.511 1.00 49.38 270 THR A N 1
ATOM 3448 C CA . THR A 1 255 ? 29.218 103.205 2.061 1.00 50.51 270 THR A CA 1
ATOM 3449 C C . THR A 1 255 ? 29.057 104.641 1.575 1.00 51.71 270 THR A C 1
ATOM 3450 O O . THR A 1 255 ? 29.674 105.040 0.582 1.00 53.07 270 THR A O 1
ATOM 3461 N N . GLN A 1 256 ? 28.236 105.435 2.267 1.00 28.67 271 GLN A N 1
ATOM 3462 C CA . GLN A 1 256 ? 27.999 106.809 1.836 1.00 30.05 271 GLN A CA 1
ATOM 3463 C C . GLN A 1 256 ? 29.277 107.638 1.888 1.00 30.01 271 GLN A C 1
ATOM 3464 O O . GLN A 1 256 ? 29.513 108.480 1.014 1.00 31.43 271 GLN A O 1
ATOM 3478 N N . LEU A 1 257 ? 30.115 107.422 2.906 1.00 36.27 272 LEU A N 1
ATOM 3479 C CA . LEU A 1 257 ? 31.324 108.228 3.031 1.00 37.21 272 LEU A CA 1
ATOM 3480 C C . LEU A 1 257 ? 32.366 107.846 1.989 1.00 37.85 272 LEU A C 1
ATOM 3481 O O . LEU A 1 257 ? 33.197 108.682 1.613 1.00 39.53 272 LEU A O 1
ATOM 3497 N N . LEU A 1 258 ? 32.335 106.604 1.499 1.00 34.30 273 LEU A N 1
ATOM 3498 C CA . LEU A 1 258 ? 33.194 106.224 0.383 1.00 34.04 273 LEU A CA 1
ATOM 3499 C C . LEU A 1 258 ? 32.951 107.074 -0.858 1.00 36.86 273 LEU A C 1
ATOM 3500 O O . LEU A 1 258 ? 33.757 107.017 -1.795 1.00 37.95 273 LEU A O 1
ATOM 3516 N N . GLN A 1 259 ? 31.868 107.850 -0.893 1.00 47.42 274 GLN A N 1
ATOM 3517 C CA . GLN A 1 259 ? 31.573 108.745 -2.003 1.00 49.22 274 GLN A CA 1
ATOM 3518 C C . GLN A 1 259 ? 31.710 110.210 -1.604 1.00 50.25 274 GLN A C 1
ATOM 3519 O O . GLN A 1 259 ? 31.076 111.079 -2.211 1.00 51.87 274 GLN A O 1
ATOM 3533 N N . HIS A 1 260 ? 32.517 110.496 -0.586 1.00 39.01 275 HIS A N 1
ATOM 3534 C CA . HIS A 1 260 ? 32.747 111.861 -0.146 1.00 40.54 275 HIS A CA 1
ATOM 3535 C C . HIS A 1 260 ? 33.917 112.477 -0.912 1.00 43.34 275 HIS A C 1
ATOM 3536 O O . HIS A 1 260 ? 34.863 111.773 -1.277 1.00 43.51 275 HIS A O 1
ATOM 3550 N N . PRO A 1 261 ? 33.880 113.786 -1.186 1.00 54.74 276 PRO A N 1
ATOM 3551 C CA . PRO A 1 261 ? 35.005 114.413 -1.907 1.00 56.07 276 PRO A CA 1
ATOM 3552 C C . PRO A 1 261 ? 36.367 114.124 -1.295 1.00 56.08 276 PRO A C 1
ATOM 3553 O O . PRO A 1 261 ? 37.332 113.870 -2.027 1.00 56.60 276 PRO A O 1
ATOM 3564 N N . PHE A 1 262 ? 36.469 114.166 0.035 1.00 49.14 277 PHE A N 1
ATOM 3565 C CA . PHE A 1 262 ? 37.736 113.882 0.701 1.00 49.25 277 PHE A CA 1
ATOM 3566 C C . PHE A 1 262 ? 38.238 112.479 0.387 1.00 47.05 277 PHE A C 1
ATOM 3567 O O . PHE A 1 262 ? 39.450 112.239 0.391 1.00 46.66 277 PHE A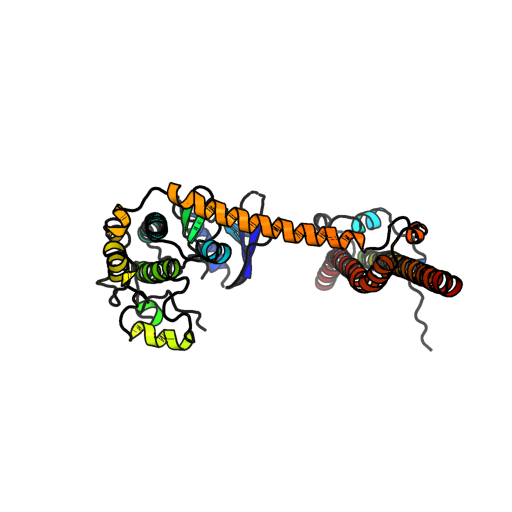 O 1
ATOM 3584 N N . ILE A 1 263 ? 37.330 111.545 0.113 1.00 57.72 278 ILE A N 1
ATOM 3585 C CA . ILE A 1 263 ? 37.727 110.180 -0.209 1.00 56.96 278 ILE A CA 1
ATOM 3586 C C . ILE A 1 263 ? 37.957 109.994 -1.707 1.00 57.94 278 ILE A C 1
ATOM 3587 O O . ILE A 1 263 ? 38.726 109.115 -2.108 1.00 57.54 278 ILE A O 1
ATOM 3603 N N . LYS A 1 264 ? 37.307 110.801 -2.549 1.00 84.58 279 LYS A N 1
ATOM 3604 C CA . LYS A 1 264 ? 37.483 110.664 -3.991 1.00 84.98 279 LYS A CA 1
ATOM 3605 C C . LYS A 1 264 ? 38.824 111.228 -4.445 1.00 86.05 279 LYS A C 1
ATOM 3606 O O . LYS A 1 264 ? 39.465 110.666 -5.340 1.00 85.72 279 LYS A O 1
ATOM 3625 N N . ASN A 1 265 ? 39.262 112.333 -3.846 1.00 91.20 280 ASN A N 1
ATOM 3626 C CA . ASN A 1 265 ? 40.578 112.894 -4.121 1.00 92.62 280 ASN A CA 1
ATOM 3627 C C . ASN A 1 265 ? 41.695 112.122 -3.426 1.00 91.60 280 ASN A C 1
ATOM 3628 O O . ASN A 1 265 ? 42.855 112.546 -3.481 1.00 92.59 280 ASN A O 1
ATOM 3639 N N . ALA A 1 266 ? 41.374 111.005 -2.776 1.00 65.49 281 ALA A N 1
ATOM 3640 C CA . ALA A 1 266 ? 42.391 110.195 -2.124 1.00 63.67 281 ALA A CA 1
ATOM 3641 C C . ALA A 1 266 ? 43.323 109.589 -3.163 1.00 62.05 281 ALA A C 1
ATOM 3642 O O . ALA A 1 266 ? 42.887 109.140 -4.227 1.00 61.34 281 ALA A O 1
ATOM 3649 N N . LYS A 1 267 ? 44.608 109.574 -2.849 1.00 54.40 282 LYS A N 1
ATOM 3650 C CA . LYS A 1 267 ? 45.631 109.112 -3.775 1.00 53.71 282 LYS A CA 1
ATOM 3651 C C . LYS A 1 267 ? 45.838 107.614 -3.627 1.00 50.86 282 LYS A C 1
ATOM 3652 O O . LYS A 1 267 ? 45.309 106.980 -2.711 1.00 48.95 282 LYS A O 1
ATOM 3671 N N . PRO A 1 268 ? 46.604 107.004 -4.532 1.00 49.38 283 PRO A N 1
ATOM 3672 C CA . PRO A 1 268 ? 46.907 105.578 -4.389 1.00 48.21 283 PRO A CA 1
ATOM 3673 C C . PRO A 1 268 ? 47.669 105.302 -3.104 1.00 46.54 283 PRO A C 1
ATOM 3674 O O . PRO A 1 268 ? 48.224 106.200 -2.468 1.00 47.92 283 PRO A O 1
ATOM 3685 N N . VAL A 1 269 ? 47.699 104.023 -2.729 1.00 35.62 284 VAL A N 1
ATOM 3686 C CA . VAL A 1 269 ? 48.452 103.595 -1.562 1.00 34.11 284 VAL A CA 1
ATOM 3687 C C . VAL A 1 269 ? 49.944 103.869 -1.707 1.00 34.95 284 VAL A C 1
ATOM 3688 O O . VAL A 1 269 ? 50.693 103.719 -0.736 1.00 35.14 284 VAL A O 1
ATOM 3701 N N . SER A 1 270 ? 50.393 104.272 -2.898 1.00 41.52 285 SER A N 1
ATOM 3702 C CA . SER A 1 270 ? 51.811 104.487 -3.149 1.00 42.56 285 SER A CA 1
ATOM 3703 C C . SER A 1 270 ? 52.355 105.734 -2.461 1.00 44.00 285 SER A C 1
ATOM 3704 O O . SER A 1 270 ? 53.577 105.876 -2.352 1.00 45.11 285 SER A O 1
ATOM 3712 N N . ILE A 1 271 ? 51.491 106.643 -2.006 1.00 41.17 286 ILE A N 1
ATOM 3713 C CA . ILE A 1 271 ? 51.986 107.855 -1.360 1.00 42.93 286 ILE A CA 1
ATOM 3714 C C . ILE A 1 271 ? 52.432 107.591 0.071 1.00 42.09 286 ILE A C 1
ATOM 3715 O O . ILE A 1 271 ? 53.176 108.399 0.639 1.00 44.19 286 ILE A O 1
ATOM 3731 N N . LEU A 1 272 ? 51.993 106.486 0.671 1.00 28.51 287 LEU A N 1
ATOM 3732 C CA . LEU A 1 272 ? 52.412 106.121 2.017 1.00 27.52 287 LEU A CA 1
ATOM 3733 C C . LEU A 1 272 ? 53.783 105.460 2.046 1.00 27.76 287 LEU A C 1
ATOM 3734 O O . LEU A 1 272 ? 54.251 105.089 3.127 1.00 27.16 287 LEU A O 1
ATOM 3750 N N . ARG A 1 273 ? 54.437 105.306 0.892 1.00 34.98 288 ARG A N 1
ATOM 3751 C CA . ARG A 1 273 ? 55.688 104.558 0.845 1.00 34.97 288 ARG A CA 1
ATOM 3752 C C . ARG A 1 273 ? 56.811 105.293 1.566 1.00 36.87 288 ARG A C 1
ATOM 3753 O O . ARG A 1 273 ? 57.630 104.666 2.247 1.00 36.57 288 ARG A O 1
ATOM 3774 N N . ASP A 1 274 ? 56.871 106.620 1.430 1.00 45.18 289 ASP A N 1
ATOM 3775 C CA . ASP A 1 274 ? 57.969 107.370 2.033 1.00 47.81 289 ASP A CA 1
ATOM 3776 C C . ASP A 1 274 ? 57.855 107.401 3.553 1.00 47.88 289 ASP A C 1
ATOM 3777 O O . ASP A 1 274 ? 58.855 107.211 4.257 1.00 48.42 289 ASP A O 1
ATOM 3786 N N . LEU A 1 275 ? 56.653 107.635 4.084 1.00 38.55 290 LEU A N 1
ATOM 3787 C CA . LEU A 1 275 ? 56.500 107.651 5.535 1.00 37.93 290 LEU A CA 1
ATOM 3788 C C . LEU A 1 275 ? 56.634 106.250 6.123 1.00 34.80 290 LEU A C 1
ATOM 3789 O O . LEU A 1 275 ? 57.038 106.105 7.282 1.00 34.89 290 LEU A O 1
ATOM 3805 N N . ILE A 1 276 ? 56.305 105.212 5.349 1.00 35.61 291 ILE A N 1
ATOM 3806 C CA . ILE A 1 276 ? 56.534 103.845 5.809 1.00 33.92 291 ILE A CA 1
ATOM 3807 C C . ILE A 1 276 ? 58.024 103.523 5.792 1.00 34.81 291 ILE A C 1
ATOM 3808 O O . ILE A 1 276 ? 58.522 102.786 6.650 1.00 34.63 291 ILE A O 1
ATOM 3824 N N . THR A 1 277 ? 58.758 104.059 4.813 1.00 34.13 292 THR A N 1
ATOM 3825 C CA . THR A 1 277 ? 60.208 103.900 4.811 1.00 35.06 292 THR A CA 1
ATOM 3826 C C . THR A 1 277 ? 60.845 104.687 5.951 1.00 36.51 292 THR A C 1
ATOM 3827 O O . THR A 1 277 ? 61.800 104.218 6.580 1.00 37.00 292 THR A O 1
ATOM 3838 N N . GLU A 1 278 ? 60.328 105.885 6.232 1.00 39.64 293 GLU A N 1
ATOM 3839 C CA . GLU A 1 278 ? 60.844 106.676 7.346 1.00 41.17 293 GLU A CA 1
ATOM 3840 C C . GLU A 1 278 ? 60.691 105.928 8.663 1.00 40.07 293 GLU A C 1
ATOM 3841 O O . GLU A 1 278 ? 61.630 105.858 9.466 1.00 40.40 293 GLU A O 1
ATOM 3853 N N . ALA A 1 279 ? 59.505 105.369 8.906 1.00 40.05 294 ALA A N 1
ATOM 3854 C CA . ALA A 1 279 ? 59.246 104.692 10.172 1.00 38.46 294 ALA A CA 1
ATOM 3855 C C . ALA A 1 279 ? 60.077 103.421 10.295 1.00 36.89 294 ALA A C 1
ATOM 3856 O O . ALA A 1 279 ? 60.690 103.169 11.339 1.00 36.59 294 ALA A O 1
ATOM 3863 N N . MET A 1 280 ? 60.113 102.607 9.237 1.00 41.49 295 MET A N 1
ATOM 3864 C CA . MET A 1 280 ? 60.859 101.354 9.298 1.00 40.33 295 MET A CA 1
ATOM 3865 C C . MET A 1 280 ? 62.347 101.597 9.528 1.00 42.14 295 MET A C 1
ATOM 3866 O O . MET A 1 280 ? 63.009 100.795 10.199 1.00 41.79 295 MET A O 1
ATOM 3880 N N . GLU A 1 281 ? 62.888 102.693 8.992 1.00 42.42 296 GLU A N 1
ATOM 3881 C CA . GLU A 1 281 ? 64.293 103.015 9.225 1.00 43.79 296 GLU A CA 1
ATOM 3882 C C . GLU A 1 281 ? 64.525 103.458 10.666 1.00 44.35 296 GLU A C 1
ATOM 3883 O O . GLU A 1 281 ? 65.523 103.071 11.286 1.00 45.12 296 GLU A O 1
ATOM 3895 N N . ILE A 1 282 ? 63.616 104.268 11.214 1.00 31.64 297 ILE A N 1
ATOM 3896 C CA . ILE A 1 282 ? 63.726 104.683 12.611 1.00 32.27 297 ILE A CA 1
ATOM 3897 C C . ILE A 1 282 ? 63.587 103.480 13.533 1.00 31.71 297 ILE A C 1
ATOM 3898 O O . ILE A 1 282 ? 64.292 103.365 14.543 1.00 32.79 297 ILE A O 1
ATOM 3914 N N . LYS A 1 283 ? 62.666 102.572 13.207 1.00 44.87 298 LYS A N 1
ATOM 3915 C CA . LYS A 1 283 ? 62.524 101.343 13.980 1.00 44.24 298 LYS A CA 1
ATOM 3916 C C . LYS A 1 283 ? 63.789 100.497 13.894 1.00 44.90 298 LYS A C 1
ATOM 3917 O O . LYS A 1 283 ? 64.208 99.886 14.884 1.00 45.42 298 LYS A O 1
ATOM 3936 N N . ALA A 1 284 ? 64.415 100.457 12.716 1.00 31.23 299 ALA A N 1
ATOM 3937 C CA . ALA A 1 284 ? 65.618 99.652 12.533 1.00 32.35 299 ALA A CA 1
ATOM 3938 C C . ALA A 1 284 ? 66.827 100.294 13.201 1.00 34.13 299 ALA A C 1
ATOM 3939 O O . ALA A 1 284 ? 67.678 99.592 13.760 1.00 35.23 299 ALA A O 1
ATOM 3946 N N . LYS A 1 285 ? 66.925 101.624 13.151 1.00 60.85 300 LYS A N 1
ATOM 3947 C CA . LYS A 1 285 ? 68.117 102.292 13.665 1.00 63.13 300 LYS A CA 1
ATOM 3948 C C . LYS A 1 285 ? 68.218 102.180 15.181 1.00 63.72 300 LYS A C 1
ATOM 3949 O O . LYS A 1 285 ? 69.329 102.148 15.721 1.00 65.22 300 LYS A O 1
ATOM 3968 N N . ARG A 1 286 ? 67.085 102.124 15.885 1.00 72.71 301 ARG A N 1
ATOM 3969 C CA . ARG A 1 286 ? 67.123 101.917 17.327 1.00 73.23 301 ARG A CA 1
ATOM 3970 C C . ARG A 1 286 ? 67.347 100.455 17.687 1.00 72.95 301 ARG A C 1
ATOM 3971 O O . ARG A 1 286 ? 67.845 100.171 18.781 1.00 74.06 301 ARG A O 1
ATOM 3992 N N . HIS A 1 287 ? 66.991 99.526 16.796 1.00 68.43 302 HIS A N 1
ATOM 3993 C CA . HIS A 1 287 ? 67.353 98.130 17.007 1.00 69.55 302 HIS A CA 1
ATOM 3994 C C . HIS A 1 287 ? 68.854 97.925 16.866 1.00 71.14 302 HIS A C 1
ATOM 3995 O O . HIS A 1 287 ? 69.426 97.050 17.526 1.00 72.03 302 HIS A O 1
ATOM 4009 N N . GLU A 1 288 ? 69.505 98.714 16.008 1.00 50.35 303 GLU A N 1
ATOM 4010 C CA . GLU A 1 288 ? 70.958 98.657 15.904 1.00 52.29 303 GLU A CA 1
ATOM 4011 C C . GLU A 1 288 ? 71.615 99.315 17.112 1.00 53.76 303 GLU A C 1
ATOM 4012 O O . GLU A 1 288 ? 72.568 98.770 17.680 1.00 55.40 303 GLU A O 1
ATOM 4024 N N . GLU A 1 289 ? 71.114 100.483 17.528 1.00 69.07 304 GLU A N 1
ATOM 4025 C CA . GLU A 1 289 ? 71.625 101.117 18.740 1.00 71.50 304 GLU A CA 1
ATOM 4026 C C . GLU A 1 289 ? 71.454 100.217 19.956 1.00 72.26 304 GLU A C 1
ATOM 4027 O O . GLU A 1 289 ? 72.274 100.260 20.879 1.00 74.77 304 GLU A O 1
ATOM 4039 N N . GLN A 1 290 ? 70.396 99.403 19.982 1.00 72.58 305 GLN A N 1
ATOM 4040 C CA . GLN A 1 290 ? 70.140 98.558 21.144 1.00 73.03 305 GLN A CA 1
ATOM 4041 C C . GLN A 1 290 ? 71.115 97.389 21.207 1.00 73.77 305 GLN A C 1
ATOM 4042 O O . GLN A 1 290 ? 71.599 97.038 22.289 1.00 76.00 305 GLN A O 1
ATOM 4056 N N . GLN A 1 291 ? 71.411 96.769 20.065 1.00 59.94 306 GLN A N 1
ATOM 4057 C CA . GLN A 1 291 ? 72.328 95.637 20.040 1.00 61.77 306 GLN A CA 1
ATOM 4058 C C . GLN A 1 291 ? 73.784 96.051 19.891 1.00 63.85 306 GLN A C 1
ATOM 4059 O O . GLN A 1 291 ? 74.672 95.267 20.243 1.00 65.22 306 GLN A O 1
ATOM 4073 N N . ARG A 1 292 ? 74.059 97.254 19.378 1.00 85.94 307 ARG A N 1
ATOM 4074 C CA . ARG A 1 292 ? 75.428 97.757 19.403 1.00 88.96 307 ARG A CA 1
ATOM 4075 C C . ARG A 1 292 ? 75.828 98.177 20.811 1.00 90.91 307 ARG A C 1
ATOM 4076 O O . ARG A 1 292 ? 76.994 98.031 21.194 1.00 92.87 307 ARG A O 1
ATOM 4097 N N . GLU A 1 293 ? 74.878 98.691 21.594 1.00 83.46 308 GLU A N 1
ATOM 4098 C CA . GLU A 1 293 ? 75.109 98.987 23.001 1.00 82.11 308 GLU A CA 1
ATOM 4099 C C . GLU A 1 293 ? 75.027 97.744 23.878 1.00 79.70 308 GLU A C 1
ATOM 4100 O O . GLU A 1 293 ? 75.328 97.828 25.073 1.00 78.35 308 GLU A O 1
ATOM 4112 N N . LEU A 1 294 ? 74.629 96.602 23.313 1.00 41.99 309 LEU A N 1
ATOM 4113 C CA . LEU A 1 294 ? 74.554 95.340 24.039 1.00 40.86 309 LEU A CA 1
ATOM 4114 C C . LEU A 1 294 ? 75.850 94.544 23.920 1.00 39.29 309 LEU A C 1
ATOM 4115 O O . LEU A 1 294 ? 76.406 94.102 24.930 1.00 37.61 309 LEU A O 1
ATOM 4131 N N . GLU A 1 295 ? 76.336 94.345 22.695 1.00 80.43 310 GLU A N 1
ATOM 4132 C CA . GLU A 1 295 ? 77.647 93.746 22.484 1.00 78.98 310 GLU A CA 1
ATOM 4133 C C . GLU A 1 295 ? 78.777 94.719 22.795 1.00 77.21 310 GLU A C 1
ATOM 4134 O O . GLU A 1 295 ? 79.950 94.352 22.654 1.00 75.54 310 GLU A O 1
ATOM 4146 N N . GLU A 1 296 ? 78.447 95.951 23.194 1.00 78.97 311 GLU A N 1
ATOM 4147 C CA . GLU A 1 296 ? 79.437 96.880 23.726 1.00 78.27 311 GLU A CA 1
ATOM 4148 C C . GLU A 1 296 ? 79.798 96.527 25.164 1.00 76.37 311 GLU A C 1
ATOM 4149 O O . GLU A 1 296 ? 80.976 96.553 25.537 1.00 75.38 311 GLU A O 1
ATOM 4161 N N . GLU A 1 297 ? 78.795 96.197 25.982 1.00 61.71 312 GLU A N 1
ATOM 4162 C CA . GLU A 1 297 ? 79.036 95.735 27.343 1.00 59.92 312 GLU A CA 1
ATOM 4163 C C . GLU A 1 297 ? 79.744 94.387 27.389 1.00 58.03 312 GLU A C 1
ATOM 4164 O O . GLU A 1 297 ? 80.162 93.964 28.472 1.00 56.24 312 GLU A O 1
ATOM 4176 N N . GLU A 1 298 ? 79.887 93.708 26.249 1.00 53.67 313 GLU A N 1
ATOM 4177 C CA . GLU A 1 298 ? 80.491 92.382 26.225 1.00 52.18 313 GLU A CA 1
ATOM 4178 C C . GLU A 1 298 ? 81.979 92.412 26.552 1.00 49.99 313 GLU A C 1
ATOM 4179 O O . GLU A 1 298 ? 82.524 91.394 26.993 1.00 49.15 313 GLU A O 1
ATOM 4191 N N . ASN A 1 299 ? 82.648 93.548 26.348 1.00 40.73 428 ASN A N 1
ATOM 4192 C CA . ASN A 1 299 ? 84.085 93.661 26.557 1.00 39.45 428 ASN A CA 1
ATOM 4193 C C . ASN A 1 299 ? 84.429 94.273 27.911 1.00 38.23 428 ASN A C 1
ATOM 4194 O O . ASN A 1 299 ? 85.568 94.710 28.117 1.00 37.46 428 ASN A O 1
ATOM 4205 N N . TRP A 1 300 ? 83.463 94.322 28.830 1.00 63.07 429 TRP A N 1
ATOM 4206 C CA . TRP A 1 300 ? 83.720 94.625 30.231 1.00 62.17 429 TRP A CA 1
ATOM 4207 C C . TRP A 1 300 ? 83.695 93.381 31.102 1.00 61.05 429 TRP A C 1
ATOM 4208 O O . TRP A 1 300 ? 84.094 93.450 32.269 1.00 60.24 429 TRP A O 1
ATOM 4229 N N . LYS A 1 301 ? 83.232 92.258 30.562 1.00 39.13 430 LYS A N 1
ATOM 4230 C CA . LYS A 1 301 ? 83.254 91.004 31.286 1.00 38.86 430 LYS A CA 1
ATOM 4231 C C . LYS A 1 301 ? 84.694 90.511 31.410 1.00 37.99 430 LYS A C 1
ATOM 4232 O O . LYS A 1 301 ? 85.614 91.014 30.758 1.00 37.68 430 LYS A O 1
ATOM 4251 N N . VAL A 1 302 ? 84.890 89.527 32.275 1.00 28.75 431 VAL A N 1
ATOM 4252 C CA . VAL A 1 302 ? 86.256 89.075 32.562 1.00 28.09 431 VAL A CA 1
ATOM 4253 C C . VAL A 1 302 ? 86.808 88.340 31.346 1.00 28.51 431 VAL A C 1
ATOM 4254 O O . VAL A 1 302 ? 86.087 87.523 30.744 1.00 29.39 431 VAL A O 1
ATOM 4267 N N . PRO A 1 303 ? 88.053 88.592 30.936 1.00 31.92 432 PRO A N 1
ATOM 4268 C CA . PRO A 1 303 ? 88.646 87.792 29.855 1.00 32.85 432 PRO A CA 1
ATOM 4269 C C . PRO A 1 303 ? 88.602 86.305 30.179 1.00 32.82 432 PRO A C 1
ATOM 4270 O O . PRO A 1 303 ? 89.026 85.869 31.252 1.00 32.06 432 PRO A O 1
ATOM 4281 N N . GLN A 1 304 ? 88.103 85.525 29.219 1.00 52.45 433 GLN A N 1
ATOM 4282 C CA . GLN A 1 304 ? 87.680 84.157 29.504 1.00 53.94 433 GLN A CA 1
ATOM 4283 C C . GLN A 1 304 ? 88.866 83.241 29.786 1.00 54.63 433 GLN A C 1
ATOM 4284 O O . GLN A 1 304 ? 88.778 82.354 30.643 1.00 55.56 433 GLN A O 1
ATOM 4298 N N . ASP A 1 305 ? 89.984 83.435 29.082 1.00 50.24 434 ASP A N 1
ATOM 4299 C CA . ASP A 1 305 ? 91.145 82.577 29.295 1.00 50.43 434 ASP A CA 1
ATOM 4300 C C . ASP A 1 305 ? 91.767 82.751 30.676 1.00 49.09 434 ASP A C 1
ATOM 4301 O O . ASP A 1 305 ? 92.665 81.978 31.029 1.00 49.67 434 ASP A O 1
ATOM 4310 N N . GLY A 1 306 ? 91.314 83.725 31.464 1.00 33.78 435 GLY A N 1
ATOM 4311 C CA . GLY A 1 306 ? 91.863 83.960 32.782 1.00 33.08 435 GLY A CA 1
ATOM 4312 C C . GLY A 1 306 ? 93.204 84.657 32.796 1.00 32.55 435 GLY A C 1
ATOM 4313 O O . GLY A 1 306 ? 93.748 84.896 33.882 1.00 32.29 435 GLY A O 1
ATOM 4317 N N . ASP A 1 307 ? 93.749 84.995 31.631 1.00 39.97 436 ASP A N 1
ATOM 4318 C CA . ASP A 1 307 ? 95.043 85.656 31.529 1.00 39.16 436 ASP A CA 1
ATOM 4319 C C . ASP A 1 307 ? 94.843 87.163 31.638 1.00 37.40 436 ASP A C 1
ATOM 4320 O O . ASP A 1 307 ? 94.144 87.762 30.813 1.00 37.45 436 ASP A O 1
ATOM 4329 N N . PHE A 1 308 ? 95.453 87.774 32.655 1.00 26.65 437 PHE A N 1
ATOM 4330 C CA . PHE A 1 308 ? 95.323 89.207 32.896 1.00 25.82 437 PHE A CA 1
ATOM 4331 C C . PHE A 1 308 ? 96.658 89.931 32.762 1.00 25.47 437 PHE A C 1
ATOM 4332 O O . PHE A 1 308 ? 96.817 91.035 33.294 1.00 24.85 437 PHE A O 1
ATOM 4349 N N . ASP A 1 309 ? 97.624 89.329 32.066 1.00 38.52 438 ASP A N 1
ATOM 4350 C CA . ASP A 1 309 ? 98.909 89.989 31.868 1.00 38.95 438 ASP A CA 1
ATOM 4351 C C . ASP A 1 309 ? 98.773 91.183 30.934 1.00 38.32 438 ASP A C 1
ATOM 4352 O O . ASP A 1 309 ? 99.539 92.147 31.043 1.00 37.80 438 ASP A O 1
ATOM 4361 N N . PHE A 1 310 ? 97.799 91.139 30.022 1.00 18.13 439 PHE A N 1
ATOM 4362 C CA . PHE A 1 310 ? 97.592 92.218 29.066 1.00 18.22 439 PHE A CA 1
ATOM 4363 C C . PHE A 1 310 ? 97.290 93.555 29.724 1.00 17.43 439 PHE A C 1
ATOM 4364 O O . PHE A 1 310 ? 97.333 94.581 29.039 1.00 17.55 439 PHE A O 1
ATOM 4381 N N . LEU A 1 311 ? 96.970 93.578 31.018 1.00 18.85 440 LEU A N 1
ATOM 4382 C CA . LEU A 1 311 ? 96.657 94.844 31.669 1.00 18.36 440 LEU A CA 1
ATOM 4383 C C . LEU A 1 311 ? 97.825 95.818 31.596 1.00 18.10 440 LEU A C 1
ATOM 4384 O O . LEU A 1 311 ? 97.619 97.028 31.738 1.00 17.96 440 LEU A O 1
ATOM 4400 N N . LYS A 1 312 ? 99.040 95.319 31.358 1.00 24.27 441 LYS A N 1
ATOM 4401 C CA . LYS A 1 312 ? 100.200 96.186 31.192 1.00 24.19 441 LYS A CA 1
ATOM 4402 C C . LYS A 1 312 ? 100.067 97.105 29.981 1.00 24.54 441 LYS A C 1
ATOM 4403 O O . LYS A 1 312 ? 100.760 98.126 29.912 1.00 24.46 441 LYS A O 1
ATOM 4422 N N . ASN A 1 313 ? 99.197 96.767 29.032 1.00 21.15 442 ASN A N 1
ATOM 4423 C CA . ASN A 1 313 ? 99.047 97.521 27.793 1.00 21.84 442 ASN A CA 1
ATOM 4424 C C . ASN A 1 313 ? 97.933 98.555 27.855 1.00 21.90 442 ASN A C 1
ATOM 4425 O O . ASN A 1 313 ? 97.741 99.297 26.885 1.00 22.62 442 ASN A O 1
ATOM 4436 N N . LEU A 1 314 ? 97.196 98.622 28.956 1.00 17.25 443 LEU A N 1
ATOM 4437 C CA . LEU A 1 314 ? 96.050 99.510 29.054 1.00 17.53 443 LEU A CA 1
ATOM 4438 C C . LEU A 1 314 ? 96.460 100.837 29.675 1.00 17.31 443 LEU A C 1
ATOM 4439 O O . LEU A 1 314 ? 97.410 100.914 30.459 1.00 16.72 443 LEU A O 1
ATOM 4455 N N . SER A 1 315 ? 95.740 101.889 29.303 1.00 29.67 444 SER A N 1
ATOM 4456 C CA . SER A 1 315 ? 95.933 103.187 29.925 1.00 29.72 444 SER A CA 1
ATOM 4457 C C . SER A 1 315 ? 95.207 103.214 31.262 1.00 29.48 444 SER A C 1
ATOM 4458 O O . SER A 1 315 ? 94.031 102.852 31.346 1.00 29.83 444 SER A O 1
ATOM 4466 N N . LEU A 1 316 ? 95.929 103.613 32.306 1.00 31.29 445 LEU A N 1
ATOM 4467 C CA . LEU A 1 316 ? 95.390 103.892 33.633 1.00 31.59 445 LEU A CA 1
ATOM 4468 C C . LEU A 1 316 ? 93.886 104.147 33.627 1.00 32.79 445 LEU A C 1
ATOM 4469 O O . LEU A 1 316 ? 93.150 103.559 34.425 1.00 33.30 445 LEU A O 1
ATOM 4485 N N . GLU A 1 317 ? 93.418 105.005 32.718 1.00 59.19 446 GLU A N 1
ATOM 4486 C CA . GLU A 1 317 ? 91.991 105.308 32.647 1.00 60.63 446 GLU A CA 1
ATOM 4487 C C . GLU A 1 317 ? 91.182 104.073 32.264 1.00 59.84 446 GLU A C 1
ATOM 4488 O O . GLU A 1 317 ? 90.113 103.821 32.834 1.00 60.95 446 GLU A O 1
ATOM 4500 N N . GLU A 1 318 ? 91.670 103.295 31.295 1.00 19.48 447 GLU A N 1
ATOM 4501 C CA . GLU A 1 318 ? 91.003 102.048 30.936 1.00 19.43 447 GLU A CA 1
ATOM 4502 C C . GLU A 1 318 ? 91.014 101.062 32.098 1.00 18.66 447 GLU A C 1
ATOM 4503 O O . GLU A 1 318 ? 90.053 100.311 32.290 1.00 18.87 447 GLU A O 1
ATOM 4515 N N . LEU A 1 319 ? 92.094 101.044 32.885 1.00 17.90 448 LEU A N 1
ATOM 4516 C CA . LEU A 1 319 ? 92.133 100.175 34.057 1.00 17.41 448 LEU A CA 1
ATOM 4517 C C . LEU A 1 319 ? 91.079 100.591 35.075 1.00 17.97 448 LEU A C 1
ATOM 4518 O O . LEU A 1 319 ? 90.368 99.742 35.627 1.00 18.06 448 LEU A O 1
ATOM 4534 N N . GLN A 1 320 ? 90.965 101.896 35.338 1.00 35.19 449 GLN A N 1
ATOM 4535 C CA . GLN A 1 320 ? 89.922 102.387 36.234 1.00 36.25 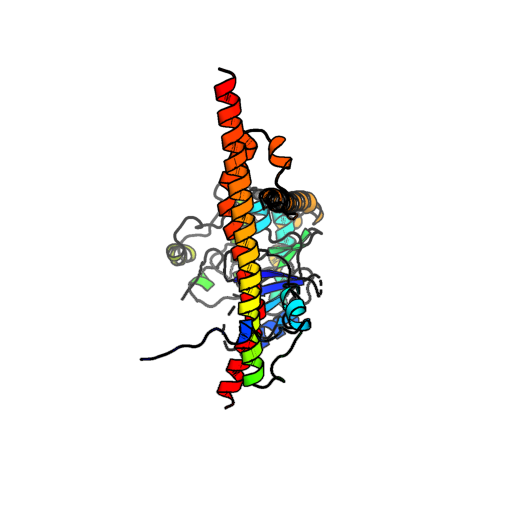449 GLN A CA 1
ATOM 4536 C C . GLN A 1 320 ? 88.542 101.961 35.752 1.00 36.40 449 GLN A C 1
ATOM 4537 O O . GLN A 1 320 ? 87.699 101.534 36.549 1.00 37.05 449 GLN A O 1
ATOM 4551 N N . MET A 1 321 ? 88.296 102.075 34.446 1.00 41.17 450 MET A N 1
ATOM 4552 C CA . MET A 1 321 ? 86.973 101.797 33.901 1.00 42.03 450 MET A CA 1
ATOM 4553 C C . MET A 1 321 ? 86.575 100.341 34.112 1.00 41.62 450 MET A C 1
ATOM 4554 O O . MET A 1 321 ? 85.405 100.045 34.384 1.00 42.33 450 MET A O 1
ATOM 4568 N N . ARG A 1 322 ? 87.529 99.415 33.992 1.00 28.39 451 ARG A N 1
ATOM 4569 C CA . ARG A 1 322 ? 87.205 97.999 34.151 1.00 28.14 451 ARG A CA 1
ATOM 4570 C C . ARG A 1 322 ? 86.928 97.667 35.612 1.00 28.37 451 ARG A C 1
ATOM 4571 O O . ARG A 1 322 ? 85.960 96.964 35.928 1.00 30.30 451 ARG A O 1
ATOM 4592 N N . LEU A 1 323 ? 87.772 98.161 36.520 1.00 24.85 452 LEU A N 1
ATOM 4593 C CA . LEU A 1 323 ? 87.508 97.990 37.944 1.00 25.13 452 LEU A CA 1
ATOM 4594 C C . LEU A 1 323 ? 86.117 98.495 38.302 1.00 26.28 452 LEU A C 1
ATOM 4595 O O . LEU A 1 323 ? 85.389 97.855 39.069 1.00 26.76 452 LEU A O 1
ATOM 4611 N N . LYS A 1 324 ? 85.727 99.641 37.739 1.00 37.73 453 LYS A N 1
ATOM 4612 C CA . LYS A 1 324 ? 84.430 100.232 38.047 1.00 39.07 453 LYS A CA 1
ATOM 4613 C C . LYS A 1 324 ? 83.292 99.378 37.498 1.00 39.51 453 LYS A C 1
ATOM 4614 O O . LYS A 1 324 ? 82.325 99.082 38.209 1.00 40.33 453 LYS A O 1
ATOM 4633 N N . ALA A 1 325 ? 83.391 98.970 36.232 1.00 22.56 454 ALA A N 1
ATOM 4634 C CA . ALA A 1 325 ? 82.359 98.155 35.600 1.00 23.09 454 ALA A CA 1
ATOM 4635 C C . ALA A 1 325 ? 82.346 96.724 36.108 1.00 22.59 454 ALA A C 1
ATOM 4636 O O . ALA A 1 325 ? 81.480 95.942 35.697 1.00 23.09 454 ALA A O 1
ATOM 4643 N N . LEU A 1 326 ? 83.283 96.369 36.986 1.00 27.60 455 LEU A N 1
ATOM 4644 C CA . LEU A 1 326 ? 83.448 94.978 37.385 1.00 27.19 455 LEU A CA 1
ATOM 4645 C C . LEU A 1 326 ? 82.196 94.449 38.072 1.00 28.71 455 LEU A C 1
ATOM 4646 O O . LEU A 1 326 ? 81.661 93.399 37.696 1.00 28.96 455 LEU A O 1
ATOM 4662 N N . ASP A 1 327 ? 81.712 95.171 39.091 1.00 48.97 456 ASP A N 1
ATOM 4663 C CA . ASP A 1 327 ? 80.539 94.706 39.832 1.00 50.11 456 ASP A CA 1
ATOM 4664 C C . ASP A 1 327 ? 79.284 94.718 38.970 1.00 50.37 456 ASP A C 1
ATOM 4665 O O . ASP A 1 327 ? 78.623 93.671 38.853 1.00 51.08 456 ASP A O 1
ATOM 4674 N N . PRO A 1 328 ? 78.888 95.836 38.355 1.00 25.64 457 PRO A N 1
ATOM 4675 C CA . PRO A 1 328 ? 77.683 95.815 37.507 1.00 26.70 457 PRO A CA 1
ATOM 4676 C C . PRO A 1 328 ? 77.677 94.700 36.477 1.00 26.25 457 PRO A C 1
ATOM 4677 O O . PRO A 1 328 ? 76.598 94.218 36.107 1.00 27.19 457 PRO A O 1
ATOM 4688 N N . MET A 1 329 ? 78.847 94.269 36.001 1.00 31.17 458 MET A N 1
ATOM 4689 C CA . MET A 1 329 ? 78.903 93.175 35.042 1.00 30.94 458 MET A CA 1
ATOM 4690 C C . MET A 1 329 ? 78.889 91.806 35.707 1.00 30.73 458 MET A C 1
ATOM 4691 O O . MET A 1 329 ? 78.478 90.829 35.071 1.00 31.08 458 MET A O 1
ATOM 4705 N N . MET A 1 330 ? 79.327 91.704 36.964 1.00 24.79 459 MET A N 1
ATOM 4706 C CA . MET A 1 330 ? 79.274 90.418 37.651 1.00 24.84 459 MET A CA 1
ATOM 4707 C C . MET A 1 330 ? 77.846 90.072 38.053 1.00 26.10 459 MET A C 1
ATOM 4708 O O . MET A 1 330 ? 77.420 88.920 37.916 1.00 26.47 459 MET A O 1
ATOM 4722 N N . GLU A 1 331 ? 77.091 91.052 38.556 1.00 65.15 460 GLU A N 1
ATOM 4723 C CA . GLU A 1 331 ? 75.687 90.804 38.866 1.00 67.60 460 GLU A CA 1
ATOM 4724 C C . GLU A 1 331 ? 74.891 90.501 37.604 1.00 67.57 460 GLU A C 1
ATOM 4725 O O . GLU A 1 331 ? 73.868 89.811 37.669 1.00 69.30 460 GLU A O 1
ATOM 4737 N N . ARG A 1 332 ? 75.341 91.006 36.453 1.00 47.13 461 ARG A N 1
ATOM 4738 C CA . ARG A 1 332 ? 74.677 90.688 35.193 1.00 47.68 461 ARG A CA 1
ATOM 4739 C C . ARG A 1 332 ? 74.900 89.227 34.820 1.00 47.39 461 ARG A C 1
ATOM 4740 O O . ARG A 1 332 ? 73.950 88.506 34.496 1.00 48.40 461 ARG A O 1
ATOM 4761 N N . GLU A 1 333 ? 76.155 88.773 34.859 1.00 34.29 462 GLU A N 1
ATOM 4762 C CA . GLU A 1 333 ? 76.441 87.372 34.566 1.00 34.20 462 GLU A CA 1
ATOM 4763 C C . GLU A 1 333 ? 75.739 86.455 35.559 1.00 34.84 462 GLU A C 1
ATOM 4764 O O . GLU A 1 333 ? 75.163 85.431 35.173 1.00 35.60 462 GLU A O 1
ATOM 4776 N N . ILE A 1 334 ? 75.778 86.808 36.846 1.00 29.59 463 ILE A N 1
ATOM 4777 C CA . ILE A 1 334 ? 75.158 85.977 37.874 1.00 30.34 463 ILE A CA 1
ATOM 4778 C C . ILE A 1 334 ? 73.647 85.925 37.682 1.00 31.75 463 ILE A C 1
ATOM 4779 O O . ILE A 1 334 ? 73.032 84.855 37.776 1.00 32.54 463 ILE A O 1
ATOM 4795 N N . GLU A 1 335 ? 73.022 87.075 37.422 1.00 50.74 464 GLU A N 1
ATOM 4796 C CA . GLU A 1 335 ? 71.580 87.096 37.194 1.00 52.40 464 GLU A CA 1
ATOM 4797 C C . GLU A 1 335 ? 71.205 86.195 36.025 1.00 52.82 464 GLU A C 1
ATOM 4798 O O . GLU A 1 335 ? 70.310 85.350 36.138 1.00 53.99 464 GLU A O 1
ATOM 4810 N N . GLU A 1 336 ? 71.886 86.357 34.890 1.00 56.63 465 GLU A N 1
ATOM 4811 C CA . GLU A 1 336 ? 71.626 85.505 33.737 1.00 57.67 465 GLU A CA 1
ATOM 4812 C C . GLU A 1 336 ? 72.017 84.054 33.986 1.00 56.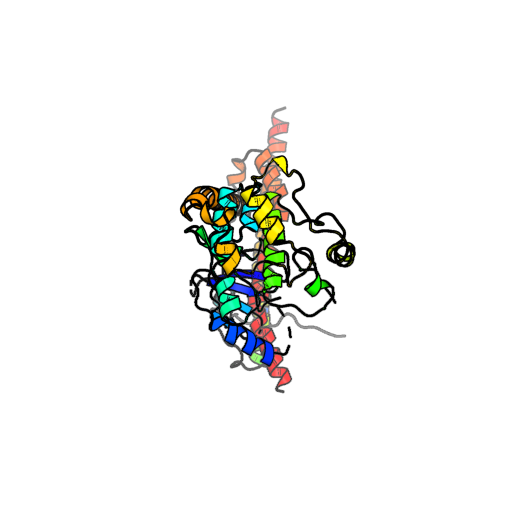88 465 GLU A C 1
ATOM 4813 O O . GLU A 1 336 ? 71.681 83.192 33.168 1.00 57.57 465 GLU A O 1
ATOM 4825 N N . LEU A 1 337 ? 72.708 83.765 35.090 1.00 31.05 466 LEU A N 1
ATOM 4826 C CA . LEU A 1 337 ? 72.993 82.388 35.474 1.00 31.17 466 LEU A CA 1
ATOM 4827 C C . LEU A 1 337 ? 71.843 81.778 36.268 1.00 32.40 466 LEU A C 1
ATOM 4828 O O . LEU A 1 337 ? 71.415 80.657 35.978 1.00 33.27 466 LEU A O 1
ATOM 4844 N N . ARG A 1 338 ? 71.335 82.491 37.278 1.00 48.14 467 ARG A N 1
ATOM 4845 C CA . ARG A 1 338 ? 70.196 81.967 38.022 1.00 49.50 467 ARG A CA 1
ATOM 4846 C C . ARG A 1 338 ? 68.948 81.926 37.150 1.00 50.80 467 ARG A C 1
ATOM 4847 O O . ARG A 1 338 ? 68.178 80.961 37.209 1.00 52.01 467 ARG A O 1
ATOM 4868 N N . GLN A 1 339 ? 68.738 82.949 36.316 1.00 48.93 468 GLN A N 1
ATOM 4869 C CA . GLN A 1 339 ? 67.535 82.977 35.491 1.00 51.05 468 GLN A CA 1
ATOM 4870 C C . GLN A 1 339 ? 67.532 81.830 34.489 1.00 51.53 468 GLN A C 1
ATOM 4871 O O . GLN A 1 339 ? 66.461 81.386 34.060 1.00 53.14 468 GLN A O 1
ATOM 4885 N N . ARG A 1 340 ? 68.714 81.329 34.114 1.00 38.02 469 ARG A N 1
ATOM 4886 C CA . ARG A 1 340 ? 68.788 80.127 33.288 1.00 38.62 469 ARG A CA 1
ATOM 4887 C C . ARG A 1 340 ? 68.566 78.864 34.112 1.00 39.19 469 ARG A C 1
ATOM 4888 O O . ARG A 1 340 ? 67.882 77.938 33.660 1.00 40.50 469 ARG A O 1
ATOM 4909 N N . TYR A 1 341 ? 69.137 78.803 35.315 1.00 38.90 470 TYR A N 1
ATOM 4910 C CA . TYR A 1 341 ? 69.132 77.555 36.070 1.00 39.47 470 TYR A CA 1
ATOM 4911 C C . TYR A 1 341 ? 67.805 77.321 36.777 1.00 40.89 470 TYR A C 1
ATOM 4912 O O . TYR A 1 341 ? 67.348 76.177 36.868 1.00 42.02 470 TYR A O 1
ATOM 4930 N N . THR A 1 342 ? 67.169 78.377 37.287 1.00 38.57 471 THR A N 1
ATOM 4931 C CA . THR A 1 342 ? 65.820 78.210 37.809 1.00 40.17 471 THR A CA 1
ATOM 4932 C C . THR A 1 342 ? 64.838 77.854 36.701 1.00 41.48 471 THR A C 1
ATOM 4933 O O . THR A 1 342 ? 63.774 77.293 36.987 1.00 43.00 471 THR A O 1
ATOM 4944 N N . ALA A 1 343 ? 65.182 78.155 35.445 1.00 41.07 472 ALA A N 1
ATOM 4945 C CA . ALA A 1 343 ? 64.356 77.753 34.311 1.00 42.46 472 ALA A CA 1
ATOM 4946 C C . ALA A 1 343 ? 64.595 76.296 33.934 1.00 43.01 472 ALA A C 1
ATOM 4947 O O . ALA A 1 343 ? 63.643 75.566 33.632 1.00 44.63 472 ALA A O 1
ATOM 4954 N N . LYS A 1 344 ? 65.857 75.857 33.934 1.00 56.31 473 LYS A N 1
ATOM 4955 C CA . LYS A 1 344 ? 66.145 74.444 33.716 1.00 57.25 473 LYS A CA 1
ATOM 4956 C C . LYS A 1 344 ? 65.641 73.591 34.872 1.00 58.49 473 LYS A C 1
ATOM 4957 O O . LYS A 1 344 ? 65.275 72.427 34.672 1.00 59.86 473 LYS A O 1
ATOM 4976 N N . ARG A 1 345 ? 65.605 74.157 36.076 1.00 56.12 474 ARG A N 1
ATOM 4977 C CA . ARG A 1 345 ? 65.268 73.416 37.282 1.00 56.69 474 ARG A CA 1
ATOM 4978 C C . ARG A 1 345 ? 63.771 73.376 37.565 1.00 58.03 474 ARG A C 1
ATOM 4979 O O . ARG A 1 345 ? 63.327 72.522 38.342 1.00 59.34 474 ARG A O 1
ATOM 5000 N N . GLN A 1 346 ? 62.978 74.263 36.948 1.00 63.08 475 GLN A N 1
ATOM 5001 C CA . GLN A 1 346 ? 61.554 74.320 37.281 1.00 64.95 475 GLN A CA 1
ATOM 5002 C C . GLN A 1 346 ? 60.783 73.126 36.741 1.00 67.20 475 GLN A C 1
ATOM 5003 O O . GLN A 1 346 ? 60.046 72.493 37.519 1.00 69.02 475 GLN A O 1
ATOM 5017 N N . PRO A 1 347 ? 60.864 72.776 35.454 1.00 49.31 476 PRO A N 1
ATOM 5018 C CA . PRO A 1 347 ? 60.069 71.636 34.967 1.00 51.21 476 PRO A CA 1
ATOM 5019 C C . PRO A 1 347 ? 60.272 70.382 35.793 1.00 51.75 476 PRO A C 1
ATOM 5020 O O . PRO A 1 347 ? 59.360 69.551 35.892 1.00 53.54 476 PRO A O 1
ATOM 5031 N N . ILE A 1 348 ? 61.449 70.228 36.401 1.00 50.39 477 ILE A N 1
ATOM 5032 C CA . ILE A 1 348 ? 61.667 69.135 37.342 1.00 51.02 477 ILE A CA 1
ATOM 5033 C C . ILE A 1 348 ? 60.788 69.319 38.573 1.00 51.86 477 ILE A C 1
ATOM 5034 O O . ILE A 1 348 ? 60.063 68.405 38.982 1.00 53.55 477 ILE A O 1
ATOM 5050 N N . LEU A 1 349 ? 60.835 70.508 39.180 1.00 61.44 478 LEU A N 1
ATOM 5051 C CA . LEU A 1 349 ? 60.025 70.765 40.366 1.00 62.86 478 LEU A CA 1
ATOM 5052 C C . LEU A 1 349 ? 58.536 70.695 40.044 1.00 64.43 478 LEU A C 1
ATOM 5053 O O . LEU A 1 349 ? 57.761 70.089 40.794 1.00 66.34 478 LEU A O 1
ATOM 5069 N N . ASP A 1 350 ? 58.114 71.308 38.934 1.00 58.66 479 ASP A N 1
ATOM 5070 C CA . ASP A 1 350 ? 56.706 71.248 38.551 1.00 60.60 479 ASP A CA 1
ATOM 5071 C C . ASP A 1 350 ? 56.230 69.811 38.394 1.00 62.80 479 ASP A C 1
ATOM 5072 O O . ASP A 1 350 ? 55.069 69.505 38.693 1.00 64.13 479 ASP A O 1
ATOM 5081 N N . ALA A 1 351 ? 57.106 68.917 37.929 1.00 75.90 480 ALA A N 1
ATOM 5082 C CA . ALA A 1 351 ? 56.719 67.520 37.761 1.00 77.94 480 ALA A CA 1
ATOM 5083 C C . ALA A 1 351 ? 56.565 66.824 39.107 1.00 79.38 480 ALA A C 1
ATOM 5084 O O . ALA A 1 351 ? 55.592 66.092 39.324 1.00 81.53 480 ALA A O 1
ATOM 5091 N N . MET A 1 352 ? 57.514 67.035 40.024 1.00 75.55 481 MET A N 1
ATOM 5092 C CA . MET A 1 352 ? 57.398 66.449 41.357 1.00 77.35 481 MET A CA 1
ATOM 5093 C C . MET A 1 352 ? 56.126 66.907 42.056 1.00 79.25 481 MET A C 1
ATOM 5094 O O . MET A 1 352 ? 55.596 66.190 42.912 1.00 81.21 481 MET A O 1
ATOM 5108 N N . ASP A 1 353 ? 55.622 68.093 41.708 1.00 98.68 482 ASP A N 1
ATOM 5109 C CA . ASP A 1 353 ? 54.442 68.623 42.381 1.00 100.90 482 ASP A CA 1
ATOM 5110 C C . ASP A 1 353 ? 53.176 67.909 41.923 1.00 102.99 482 ASP A C 1
ATOM 5111 O O . ASP A 1 353 ? 52.319 67.567 42.745 1.00 104.86 482 ASP A O 1
ATOM 5120 N N . ALA A 1 354 ? 53.040 67.670 40.616 1.00 88.79 483 ALA A N 1
ATOM 5121 C CA . ALA A 1 354 ? 51.876 66.943 40.118 1.00 90.99 483 ALA A CA 1
ATOM 5122 C C . ALA A 1 354 ? 51.827 65.529 40.685 1.00 92.22 483 ALA A C 1
ATOM 5123 O O . ALA A 1 354 ? 50.744 65.001 40.961 1.00 94.46 483 ALA A O 1
ATOM 5130 N N . LYS A 1 355 ? 52.991 64.901 40.873 1.00 107.59 484 LYS A N 1
ATOM 5131 C CA . LYS A 1 355 ? 53.024 63.542 41.407 1.00 108.68 484 LYS A CA 1
ATOM 5132 C C . LYS A 1 355 ? 52.537 63.499 42.851 1.00 110.26 484 LYS A C 1
ATOM 5133 O O . LYS A 1 355 ? 51.806 62.579 43.237 1.00 112.67 484 LYS A O 1
ATOM 5152 N N . LYS A 1 356 ? 52.938 64.477 43.667 1.00 96.41 485 LYS A N 1
ATOM 5153 C CA . LYS A 1 356 ? 52.487 64.510 45.055 1.00 97.69 485 LYS A CA 1
ATOM 5154 C C . LYS A 1 356 ? 50.974 64.662 45.134 1.00 99.83 485 LYS A C 1
ATOM 5155 O O . LYS A 1 356 ? 50.326 64.064 46.002 1.00 102.10 485 LYS A O 1
ATOM 5174 N N . ARG A 1 357 ? 50.392 65.461 44.237 1.00 117.05 486 ARG A N 1
ATOM 5175 C CA . ARG A 1 357 ? 48.940 65.596 44.194 1.00 119.46 486 ARG A CA 1
ATOM 5176 C C . ARG A 1 357 ? 48.281 64.263 43.860 1.00 121.71 486 ARG A C 1
ATOM 5177 O O . ARG A 1 357 ? 47.331 63.841 44.529 1.00 123.69 486 ARG A O 1
ATOM 5198 N N . ARG A 1 358 ? 48.778 63.583 42.822 1.00 114.70 487 ARG A N 1
ATOM 5199 C CA . ARG A 1 358 ? 48.247 62.270 42.468 1.00 116.50 487 ARG A CA 1
ATOM 5200 C C . ARG A 1 358 ? 48.275 61.326 43.665 1.00 117.66 487 ARG A C 1
ATOM 5201 O O . ARG A 1 358 ? 47.321 60.573 43.895 1.00 120.22 487 ARG A O 1
ATOM 5222 N N . GLN A 1 359 ? 49.355 61.356 44.441 1.00 110.61 488 GLN A N 1
ATOM 5223 C CA . GLN A 1 359 ? 49.448 60.559 45.661 1.00 111.87 488 GLN A CA 1
ATOM 5224 C C . GLN A 1 359 ? 48.453 61.059 46.703 1.00 112.98 488 GLN A C 1
ATOM 5225 O O . GLN A 1 359 ? 47.434 60.419 46.960 1.00 115.00 488 GLN A O 1
ATOM 5239 N N . SER B 2 1 ? 72.117 66.453 70.822 1.00 24.72 291 SER B N 1
ATOM 5240 C CA . SER B 2 1 ? 71.961 67.540 69.864 1.00 23.64 291 SER B CA 1
ATOM 5241 C C . SER B 2 1 ? 71.681 66.984 68.468 1.00 24.20 291 SER B C 1
ATOM 5242 O O . SER B 2 1 ? 71.771 65.779 68.244 1.00 25.45 291 SER B O 1
ATOM 5249 N N . LEU B 2 2 ? 71.336 67.867 67.535 1.00 45.21 292 LEU B N 1
ATOM 5250 C CA . LEU B 2 2 ? 70.944 67.470 66.190 1.00 45.24 292 LEU B CA 1
ATOM 5251 C C . LEU B 2 2 ? 72.093 67.681 65.212 1.00 44.96 292 LEU B C 1
ATOM 5252 O O . LEU B 2 2 ? 72.769 68.714 65.244 1.00 44.40 292 LEU B O 1
ATOM 5268 N N . LEU B 2 3 ? 72.300 66.698 64.338 1.00 24.98 293 LEU B N 1
ATOM 5269 C CA . LEU B 2 3 ? 73.369 66.728 63.344 1.00 25.40 293 LEU B CA 1
ATOM 5270 C C . LEU B 2 3 ? 72.760 66.659 61.952 1.00 25.65 293 LEU B C 1
ATOM 5271 O O . LEU B 2 3 ? 72.171 65.639 61.576 1.00 26.63 293 LEU B O 1
ATOM 5287 N N . VAL B 2 4 ? 72.913 67.736 61.190 1.00 26.59 294 VAL B N 1
ATOM 5288 C CA . VAL B 2 4 ? 72.499 67.761 59.792 1.00 26.86 294 VAL B CA 1
ATOM 5289 C C . VAL B 2 4 ? 73.674 67.260 58.959 1.00 28.34 294 VAL B C 1
ATOM 5290 O O . VAL B 2 4 ? 74.822 67.641 59.228 1.00 28.51 294 VAL B O 1
ATOM 5303 N N . PRO B 2 5 ? 73.452 66.412 57.959 1.00 31.55 295 PRO B N 1
ATOM 5304 C CA . PRO B 2 5 ? 74.571 65.847 57.204 1.00 33.23 295 PRO B CA 1
ATOM 5305 C C . PRO B 2 5 ? 74.987 66.730 56.036 1.00 33.53 295 PRO B C 1
ATOM 5306 O O . PRO B 2 5 ? 74.207 67.526 55.506 1.00 32.63 295 PRO B O 1
ATOM 5317 N N . ALA B 2 6 ? 76.248 66.570 55.641 1.00 30.16 296 ALA B N 1
ATOM 5318 C CA . ALA B 2 6 ? 76.751 67.276 54.474 1.00 30.56 296 ALA B CA 1
ATOM 5319 C C . ALA B 2 6 ? 75.912 66.921 53.252 1.00 31.00 296 ALA B C 1
ATOM 5320 O O . ALA B 2 6 ? 75.214 65.905 53.218 1.00 31.50 296 ALA B O 1
ATOM 5327 N N . ASN B 2 7 ? 75.979 67.779 52.242 1.00 44.05 297 ASN B N 1
ATOM 5328 C CA . ASN B 2 7 ? 75.150 67.591 51.063 1.00 44.45 297 ASN B CA 1
ATOM 5329 C C . ASN B 2 7 ? 75.452 66.231 50.437 1.00 46.56 297 ASN B C 1
ATOM 5330 O O . ASN B 2 7 ? 76.622 65.927 50.165 1.00 49.09 297 ASN B O 1
ATOM 5341 N N . PRO B 2 8 ? 74.442 65.391 50.192 1.00 51.31 298 PRO B N 1
ATOM 5342 C CA . PRO B 2 8 ? 74.726 64.045 49.673 1.00 53.47 298 PRO B CA 1
ATOM 5343 C C . PRO B 2 8 ? 75.313 64.044 48.273 1.00 56.87 298 PRO B C 1
ATOM 5344 O O . PRO B 2 8 ? 75.957 63.059 47.890 1.00 59.25 298 PRO B O 1
ATOM 5355 N N . TYR B 2 9 ? 75.125 65.118 47.505 1.00 57.25 299 TYR B N 1
ATOM 5356 C CA . TYR B 2 9 ? 75.510 65.131 46.100 1.00 60.00 299 TYR B CA 1
ATOM 5357 C C . TYR B 2 9 ? 76.969 65.506 45.881 1.00 64.08 299 TYR B C 1
ATOM 5358 O O . TYR B 2 9 ? 77.496 65.258 44.790 1.00 66.89 299 TYR B O 1
ATOM 5376 N N . HIS B 2 10 ? 77.634 66.100 46.876 1.00 54.86 300 HIS B N 1
ATOM 5377 C CA . HIS B 2 10 ? 79.044 66.445 46.714 1.00 58.60 300 HIS B CA 1
ATOM 5378 C C . HIS B 2 10 ? 79.870 65.232 46.311 1.00 61.67 300 HIS B C 1
ATOM 5379 O O . HIS B 2 10 ? 80.857 65.367 45.578 1.00 64.19 300 HIS B O 1
ATOM 5393 N N . THR B 2 11 ? 79.481 64.046 46.774 1.00 84.06 301 THR B N 1
ATOM 5394 C CA . THR B 2 11 ? 80.209 62.815 46.495 1.00 87.52 301 THR B CA 1
ATOM 5395 C C . THR B 2 11 ? 79.615 62.013 45.346 1.00 88.84 301 THR B C 1
ATOM 5396 O O . THR B 2 11 ? 80.364 61.368 44.606 1.00 92.09 301 THR B O 1
ATOM 5407 N N . ALA B 2 12 ? 78.295 62.042 45.175 1.00 75.19 302 ALA B N 1
ATOM 5408 C CA . ALA B 2 12 ? 77.658 61.283 44.108 1.00 75.40 302 ALA B CA 1
ATOM 5409 C C . ALA B 2 12 ? 77.999 61.889 42.751 1.00 77.55 302 ALA B C 1
ATOM 5410 O O . ALA B 2 12 ? 77.867 63.100 42.549 1.00 76.76 302 ALA B O 1
ATOM 5417 N N . GLU B 2 13 ? 78.435 61.043 41.820 1.00 84.05 303 GLU B N 1
ATOM 5418 C CA . GLU B 2 13 ? 78.843 61.520 40.506 1.00 85.72 303 GLU B CA 1
ATOM 5419 C C . GLU B 2 13 ? 77.628 61.974 39.707 1.00 83.49 303 GLU B C 1
ATOM 5420 O O . GLU B 2 13 ? 76.548 61.381 39.793 1.00 81.37 303 GLU B O 1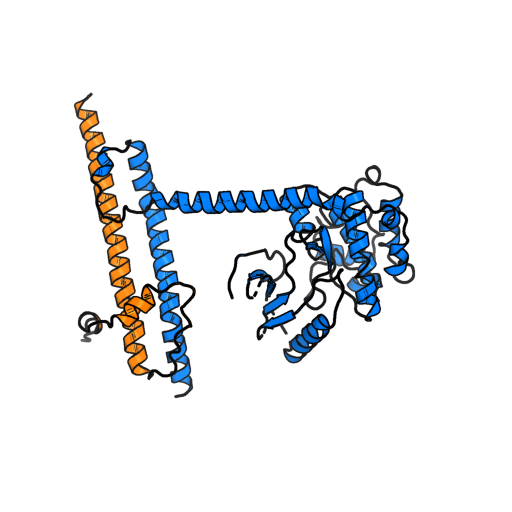
ATOM 5432 N N . ILE B 2 14 ? 77.812 63.029 38.924 1.00 70.63 304 ILE B N 1
ATOM 5433 C CA . ILE B 2 14 ? 76.717 63.718 38.247 1.00 68.98 304 ILE B CA 1
ATOM 5434 C C . ILE B 2 14 ? 76.692 63.250 36.795 1.00 70.88 304 ILE B C 1
ATOM 5435 O O . ILE B 2 14 ? 77.712 63.380 36.101 1.00 72.65 304 ILE B O 1
ATOM 5451 N N . PRO B 2 15 ? 75.574 62.721 36.295 1.00 68.01 305 PRO B N 1
ATOM 5452 C CA . PRO B 2 15 ? 75.567 62.174 34.932 1.00 69.72 305 PRO B CA 1
ATOM 5453 C C . PRO B 2 15 ? 75.778 63.257 33.884 1.00 68.78 305 PRO B C 1
ATOM 5454 O O . PRO B 2 15 ? 75.315 64.391 34.029 1.00 65.73 305 PRO B O 1
ATOM 5465 N N . ASP B 2 16 ? 76.479 62.886 32.807 1.00 87.58 306 ASP B N 1
ATOM 5466 C CA . ASP B 2 16 ? 76.905 63.869 31.815 1.00 88.28 306 ASP B CA 1
ATOM 5467 C C . ASP B 2 16 ? 75.738 64.404 30.991 1.00 85.20 306 ASP B C 1
ATOM 5468 O O . ASP B 2 16 ? 75.811 65.529 30.483 1.00 85.10 306 ASP B O 1
ATOM 5477 N N . TRP B 2 17 ? 74.663 63.626 30.835 1.00 54.35 307 TRP B N 1
ATOM 5478 C CA . TRP B 2 17 ? 73.520 64.110 30.064 1.00 53.15 307 TRP B CA 1
ATOM 5479 C C . TRP B 2 17 ? 72.842 65.286 30.752 1.00 50.15 307 TRP B C 1
ATOM 5480 O O . TRP B 2 17 ? 72.249 66.138 30.079 1.00 49.36 307 TRP B O 1
ATOM 5501 N N . LEU B 2 18 ? 72.920 65.349 32.082 1.00 50.41 308 LEU B N 1
ATOM 5502 C CA . LEU B 2 18 ? 72.317 66.452 32.819 1.00 47.32 308 LEU B CA 1
ATOM 5503 C C . LEU B 2 18 ? 73.151 67.722 32.711 1.00 48.21 308 LEU B C 1
ATOM 5504 O O . LEU B 2 18 ? 72.595 68.827 32.700 1.00 46.46 308 LEU B O 1
ATOM 5520 N N . GLN B 2 19 ? 74.477 67.587 32.635 1.00 56.91 309 GLN B N 1
ATOM 5521 C CA . GLN B 2 19 ? 75.320 68.738 32.330 1.00 58.43 309 GLN B CA 1
ATOM 5522 C C . GLN B 2 19 ? 75.036 69.268 30.931 1.00 58.59 309 GLN B C 1
ATOM 5523 O O . GLN B 2 19 ? 75.161 70.473 30.685 1.00 58.67 309 GLN B O 1
ATOM 5537 N N . VAL B 2 20 ? 74.658 68.386 30.003 1.00 52.57 310 VAL B N 1
ATOM 5538 C CA . VAL B 2 20 ? 74.202 68.836 28.692 1.00 52.69 310 VAL B CA 1
ATOM 5539 C C . VAL B 2 20 ? 72.878 69.576 28.822 1.00 50.06 310 VAL B C 1
ATOM 5540 O O . VAL B 2 20 ? 72.632 70.567 28.123 1.00 49.73 310 VAL B O 1
ATOM 5553 N N . TYR B 2 21 ? 72.002 69.106 29.714 1.00 61.29 311 TYR B N 1
ATOM 5554 C CA . TYR B 2 21 ? 70.713 69.759 29.909 1.00 58.43 311 TYR B CA 1
ATOM 5555 C C . TYR B 2 21 ? 70.879 71.156 30.490 1.00 57.38 311 TYR B C 1
ATOM 5556 O O . TYR B 2 21 ? 70.028 72.025 30.268 1.00 55.19 311 TYR B O 1
ATOM 5574 N N . ALA B 2 22 ? 71.965 71.390 31.230 1.00 71.13 312 ALA B N 1
ATOM 5575 C CA . ALA B 2 22 ? 72.220 72.706 31.804 1.00 70.28 312 ALA B CA 1
ATOM 5576 C C . ALA B 2 22 ? 72.871 73.641 30.791 1.00 72.38 312 ALA B C 1
ATOM 5577 O O . ALA B 2 22 ? 72.533 74.828 30.731 1.00 71.51 312 ALA B O 1
ATOM 5584 N N . ARG B 2 23 ? 73.809 73.127 29.991 1.00 78.71 313 ARG B N 1
ATOM 5585 C CA . ARG B 2 23 ? 74.401 73.913 28.915 1.00 80.62 313 ARG B CA 1
ATOM 5586 C C . ARG B 2 23 ? 73.448 74.111 27.746 1.00 79.76 313 ARG B C 1
ATOM 5587 O O . ARG B 2 23 ? 73.741 74.923 26.862 1.00 81.21 313 ARG B O 1
ATOM 5608 N N . ALA B 2 24 ? 72.329 73.390 27.718 1.00 48.63 314 ALA B N 1
ATOM 5609 C CA . ALA B 2 24 ? 71.352 73.477 26.640 1.00 52.45 314 ALA B CA 1
ATOM 5610 C C . ALA B 2 24 ? 70.883 74.917 26.475 1.00 52.42 314 ALA B C 1
ATOM 5611 O O . ALA B 2 24 ? 71.126 75.754 27.355 1.00 50.02 314 ALA B O 1
ATOM 5618 N N . PRO B 2 25 ? 70.217 75.251 25.374 1.00 75.47 315 PRO B N 1
ATOM 5619 C CA . PRO B 2 25 ? 69.760 76.628 25.181 1.00 75.27 315 PRO B CA 1
ATOM 5620 C C . PRO B 2 25 ? 68.446 76.896 25.898 1.00 77.12 315 PRO B C 1
ATOM 5621 O O . PRO B 2 25 ? 67.728 75.987 26.319 1.00 78.59 315 PRO B O 1
ATOM 5632 N N . VAL B 2 26 ? 68.145 78.187 26.031 1.00 75.78 316 VAL B N 1
ATOM 5633 C CA . VAL B 2 26 ? 66.869 78.602 26.608 1.00 78.83 316 VAL B CA 1
ATOM 5634 C C . VAL B 2 26 ? 65.711 77.971 25.844 1.00 83.39 316 VAL B C 1
ATOM 5635 O O . VAL B 2 26 ? 64.702 77.567 26.434 1.00 85.33 316 VAL B O 1
ATOM 5648 N N . LYS B 2 27 ? 65.845 77.863 24.521 1.00 79.62 317 LYS B N 1
ATOM 5649 C CA . LYS B 2 27 ? 64.799 77.297 23.674 1.00 83.69 317 LYS B CA 1
ATOM 5650 C C . LYS B 2 27 ? 64.476 75.867 24.088 1.00 84.62 317 LYS B C 1
ATOM 5651 O O . LYS B 2 27 ? 63.444 75.610 24.716 1.00 86.22 317 LYS B O 1
ATOM 5670 N N . TYR B 2 28 ? 65.359 74.934 23.736 1.00 99.48 318 TYR B N 1
ATOM 5671 C CA . TYR B 2 28 ? 65.149 73.519 24.016 1.00 101.03 318 TYR B CA 1
ATOM 5672 C C . TYR B 2 28 ? 65.230 73.260 25.513 1.00 99.57 318 TYR B C 1
ATOM 5673 O O . TYR B 2 28 ? 66.308 72.976 26.046 1.00 96.51 318 TYR B O 1
ATOM 5691 N N . ASP B 2 29 ? 64.102 73.358 26.191 1.00 111.13 319 ASP B N 1
ATOM 5692 C CA . ASP B 2 29 ? 64.022 73.160 27.633 1.00 110.74 319 ASP B CA 1
ATOM 5693 C C . ASP B 2 29 ? 62.872 72.250 28.030 1.00 113.09 319 ASP B C 1
ATOM 5694 O O . ASP B 2 29 ? 63.051 71.377 28.884 1.00 112.36 319 ASP B O 1
ATOM 5703 N N . HIS B 2 30 ? 61.696 72.433 27.433 1.00 89.27 320 HIS B N 1
ATOM 5704 C CA . HIS B 2 30 ? 60.571 71.531 27.630 1.00 91.55 320 HIS B CA 1
ATOM 5705 C C . HIS B 2 30 ? 60.683 70.269 26.787 1.00 92.45 320 HIS B C 1
ATOM 5706 O O . HIS B 2 30 ? 59.824 69.390 26.904 1.00 94.30 320 HIS B O 1
ATOM 5720 N N . ILE B 2 31 ? 61.716 70.166 25.945 1.00 107.03 321 ILE B N 1
ATOM 5721 C CA . ILE B 2 31 ? 61.901 68.995 25.091 1.00 108.28 321 ILE B CA 1
ATOM 5722 C C . ILE B 2 31 ? 61.749 67.705 25.878 1.00 108.34 321 ILE B C 1
ATOM 5723 O O . ILE B 2 31 ? 61.264 66.698 25.350 1.00 110.64 321 ILE B O 1
ATOM 5739 N N . LEU B 2 32 ? 62.163 67.708 27.139 1.00 71.28 322 LEU B N 1
ATOM 5740 C CA . LEU B 2 32 ? 62.189 66.505 27.957 1.00 71.49 322 LEU B CA 1
ATOM 5741 C C . LEU B 2 32 ? 60.980 66.489 28.881 1.00 72.39 322 LEU B C 1
ATOM 5742 O O . LEU B 2 32 ? 60.717 67.469 29.586 1.00 71.21 322 LEU B O 1
ATOM 5758 N N . LYS B 2 33 ? 60.244 65.381 28.867 1.00 87.71 323 LYS B N 1
ATOM 5759 C CA . LYS B 2 33 ? 59.111 65.183 29.760 1.00 88.77 323 LYS B CA 1
ATOM 5760 C C . LYS B 2 33 ? 59.572 64.388 30.974 1.00 86.76 323 LYS B C 1
ATOM 5761 O O . LYS B 2 33 ? 60.199 63.333 30.832 1.00 87.05 323 LYS B O 1
ATOM 5780 N N . TRP B 2 34 ? 59.262 64.900 32.163 1.00 67.98 324 TRP B N 1
ATOM 5781 C CA . TRP B 2 34 ? 59.737 64.313 33.406 1.00 66.94 324 TRP B CA 1
ATOM 5782 C C . TRP B 2 34 ? 58.710 63.411 34.080 1.00 70.42 324 TRP B C 1
ATOM 5783 O O . TRP B 2 34 ? 59.057 62.720 35.044 1.00 71.04 324 TRP B O 1
ATOM 5804 N N . GLU B 2 35 ? 57.464 63.391 33.596 1.00 95.98 325 GLU B N 1
ATOM 5805 C CA . GLU B 2 35 ? 56.428 62.594 34.247 1.00 98.87 325 GLU B CA 1
ATOM 5806 C C . GLU B 2 35 ? 56.825 61.127 34.349 1.00 100.76 325 GLU B C 1
ATOM 5807 O O . GLU B 2 35 ? 56.415 60.439 35.291 1.00 102.86 325 GLU B O 1
ATOM 5819 N N . LEU B 2 36 ? 57.620 60.628 33.397 1.00 89.90 326 LEU B N 1
ATOM 5820 C CA . LEU B 2 36 ? 57.976 59.213 33.400 1.00 92.28 326 LEU B CA 1
ATOM 5821 C C . LEU B 2 36 ? 58.872 58.856 34.581 1.00 90.87 326 LEU B C 1
ATOM 5822 O O . LEU B 2 36 ? 58.781 57.740 35.107 1.00 93.00 326 LEU B O 1
ATOM 5838 N N . PHE B 2 37 ? 59.738 59.772 35.007 1.00 69.67 327 PHE B N 1
ATOM 5839 C CA . PHE B 2 37 ? 60.565 59.525 36.179 1.00 68.89 327 PHE B CA 1
ATOM 5840 C C . PHE B 2 37 ? 59.694 59.306 37.411 1.00 71.06 327 PHE B C 1
ATOM 5841 O O . PHE B 2 37 ? 58.535 59.726 37.472 1.00 71.68 327 PHE B O 1
ATOM 5858 N N . GLN B 2 38 ? 60.269 58.640 38.405 1.00 101.88 328 GLN B N 1
ATOM 5859 C CA . GLN B 2 38 ? 59.603 58.472 39.686 1.00 104.01 328 GLN B CA 1
ATOM 5860 C C . GLN B 2 38 ? 59.877 59.684 40.575 1.00 101.32 328 GLN B C 1
ATOM 5861 O O . GLN B 2 38 ? 60.860 60.407 40.399 1.00 98.60 328 GLN B O 1
ATOM 5875 N N . LEU B 2 39 ? 58.979 59.900 41.539 1.00 85.82 329 LEU B N 1
ATOM 5876 C CA . LEU B 2 39 ? 59.037 61.108 42.358 1.00 83.25 329 LEU B CA 1
ATOM 5877 C C . LEU B 2 39 ? 60.372 61.243 43.082 1.00 80.81 329 LEU B C 1
ATOM 5878 O O . LEU B 2 39 ? 60.826 62.364 43.337 1.00 78.08 329 LEU B O 1
ATOM 5894 N N . ALA B 2 40 ? 61.017 60.125 43.413 1.00 85.68 330 ALA B N 1
ATOM 5895 C CA . ALA B 2 40 ? 62.219 60.152 44.239 1.00 84.25 330 ALA B CA 1
ATOM 5896 C C . ALA B 2 40 ? 63.494 60.317 43.419 1.00 81.15 330 ALA B C 1
ATOM 5897 O O . ALA B 2 40 ? 64.392 61.066 43.822 1.00 79.03 330 ALA B O 1
ATOM 5904 N N . ASP B 2 41 ? 63.600 59.624 42.283 1.00 65.22 331 ASP B N 1
ATOM 5905 C CA . ASP B 2 41 ? 64.748 59.815 41.402 1.00 62.93 331 ASP B CA 1
ATOM 5906 C C . ASP B 2 41 ? 64.775 61.229 40.834 1.00 59.83 331 ASP B C 1
ATOM 5907 O O . ASP B 2 41 ? 65.846 61.744 40.490 1.00 57.59 331 ASP B O 1
ATOM 5916 N N . LEU B 2 42 ? 63.606 61.864 40.737 1.00 58.99 332 LEU B N 1
ATOM 5917 C CA . LEU B 2 42 ? 63.523 63.240 40.265 1.00 56.18 332 LEU B CA 1
ATOM 5918 C C . LEU B 2 42 ? 64.056 64.215 41.307 1.00 54.34 332 LEU B C 1
ATOM 5919 O O . LEU B 2 42 ? 64.615 65.260 40.952 1.00 51.67 332 LEU B O 1
ATOM 5935 N N . ASP B 2 43 ? 63.881 63.897 42.591 1.00 76.23 333 ASP B N 1
ATOM 5936 C CA . ASP B 2 43 ? 64.495 64.691 43.649 1.00 74.74 333 ASP B CA 1
ATOM 5937 C C . ASP B 2 43 ? 66.012 64.673 43.529 1.00 73.18 333 ASP B C 1
ATOM 5938 O O . ASP B 2 43 ? 66.675 65.691 43.758 1.00 71.48 333 ASP B O 1
ATOM 5947 N N . THR B 2 44 ? 66.577 63.522 43.165 1.00 66.80 334 THR B N 1
ATOM 5948 C CA . THR B 2 44 ? 68.020 63.370 43.040 1.00 65.93 334 THR B CA 1
ATOM 5949 C C . THR B 2 44 ? 68.586 64.068 41.810 1.00 62.74 334 THR B C 1
ATOM 5950 O O . THR B 2 44 ? 69.788 63.945 41.560 1.00 62.09 334 THR B O 1
ATOM 5961 N N . TYR B 2 45 ? 67.764 64.776 41.036 1.00 68.96 335 TYR B N 1
ATOM 5962 C CA . TYR B 2 45 ? 68.220 65.508 39.860 1.00 66.55 335 TYR B CA 1
ATOM 5963 C C . TYR B 2 45 ? 68.173 67.015 40.050 1.00 63.74 335 TYR B C 1
ATOM 5964 O O . TYR B 2 45 ? 69.159 67.703 39.766 1.00 61.85 335 TYR B O 1
ATOM 5982 N N . GLN B 2 46 ? 67.045 67.553 40.520 1.00 50.42 336 GLN B N 1
ATOM 5983 C CA . GLN B 2 46 ? 66.966 68.988 40.773 1.00 48.08 336 GLN B CA 1
ATOM 5984 C C . GLN B 2 46 ? 68.011 69.425 41.791 1.00 46.61 336 GLN B C 1
ATOM 5985 O O . GLN B 2 46 ? 68.447 70.581 41.778 1.00 44.55 336 GLN B O 1
ATOM 5999 N N . GLY B 2 47 ? 68.419 68.519 42.682 1.00 43.67 337 GLY B N 1
ATOM 6000 C CA . GLY B 2 47 ? 69.461 68.850 43.635 1.00 43.04 337 GLY B CA 1
ATOM 6001 C C . GLY B 2 47 ? 70.833 68.915 42.993 1.00 41.47 337 GLY B C 1
ATOM 6002 O O . GLY B 2 47 ? 71.670 69.736 43.380 1.00 39.95 337 GLY B O 1
ATOM 6006 N N . MET B 2 48 ? 71.085 68.055 42.002 1.00 55.48 338 MET B N 1
ATOM 6007 C CA . MET B 2 48 ? 72.353 68.115 41.280 1.00 54.60 338 MET B CA 1
ATOM 6008 C C . MET B 2 48 ? 72.426 69.354 40.398 1.00 51.40 338 MET B C 1
ATOM 6009 O O . MET B 2 48 ? 73.524 69.836 40.099 1.00 49.83 338 MET B O 1
ATOM 6023 N N . LEU B 2 49 ? 71.275 69.880 39.969 1.00 59.07 339 LEU B N 1
ATOM 6024 C CA . LEU B 2 49 ? 71.278 71.136 39.227 1.00 57.07 339 LEU B CA 1
ATOM 6025 C C . LEU B 2 49 ? 71.684 72.300 40.122 1.00 55.58 339 LEU B C 1
ATOM 6026 O O . LEU B 2 49 ? 72.418 73.196 39.687 1.00 54.16 339 LEU B O 1
ATOM 6042 N N . LYS B 2 50 ? 71.213 72.314 41.370 1.00 41.82 340 LYS B N 1
ATOM 6043 C CA . LYS B 2 50 ? 71.736 73.274 42.335 1.00 40.78 340 LYS B CA 1
ATOM 6044 C C . LYS B 2 50 ? 73.246 73.133 42.460 1.00 39.87 340 LYS B C 1
ATOM 6045 O O . LYS B 2 50 ? 73.985 74.121 42.390 1.00 38.29 340 LYS B O 1
ATOM 6064 N N . LEU B 2 51 ? 73.722 71.900 42.646 1.00 50.48 341 LEU B N 1
ATOM 6065 C CA . LEU B 2 51 ? 75.152 71.673 42.804 1.00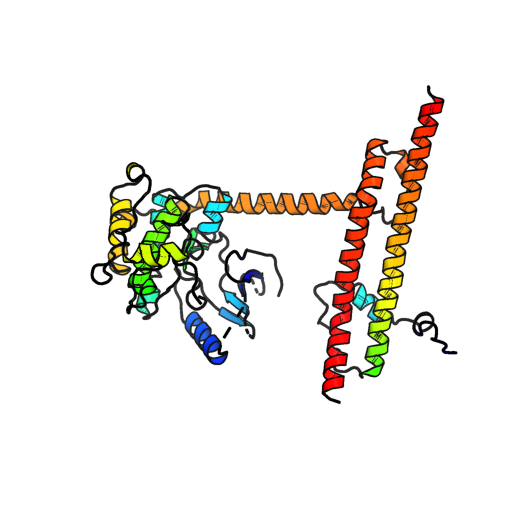 50.71 341 LEU B CA 1
ATOM 6066 C C . LEU B 2 51 ? 75.926 72.130 41.576 1.00 49.00 341 LEU B C 1
ATOM 6067 O O . LEU B 2 51 ? 77.051 72.626 41.700 1.00 48.11 341 LEU B O 1
ATOM 6083 N N . LEU B 2 52 ? 75.345 71.970 40.386 1.00 36.85 342 LEU B N 1
ATOM 6084 C CA . LEU B 2 52 ? 75.994 72.457 39.173 1.00 35.79 342 LEU B CA 1
ATOM 6085 C C . LEU B 2 52 ? 75.971 73.979 39.125 1.00 33.21 342 LEU B C 1
ATOM 6086 O O . LEU B 2 52 ? 76.982 74.618 38.812 1.00 32.11 342 LEU B O 1
ATOM 6102 N N . PHE B 2 53 ? 74.815 74.574 39.423 1.00 36.15 343 PHE B N 1
ATOM 6103 C CA . PHE B 2 53 ? 74.719 76.026 39.527 1.00 34.30 343 PHE B CA 1
ATOM 6104 C C . PHE B 2 53 ? 75.759 76.581 40.491 1.00 33.58 343 PHE B C 1
ATOM 6105 O O . PHE B 2 53 ? 76.320 77.657 40.258 1.00 32.50 343 PHE B O 1
ATOM 6122 N N . MET B 2 54 ? 76.033 75.860 41.580 1.00 56.36 344 MET B N 1
ATOM 6123 C CA . MET B 2 54 ? 77.022 76.328 42.546 1.00 56.36 344 MET B CA 1
ATOM 6124 C C . MET B 2 54 ? 78.431 76.250 41.972 1.00 56.68 344 MET B C 1
ATOM 6125 O O . MET B 2 54 ? 79.179 77.234 42.007 1.00 55.75 344 MET B O 1
ATOM 6139 N N . LYS B 2 55 ? 78.816 75.086 41.444 1.00 51.94 345 LYS B N 1
ATOM 6140 C CA . LYS B 2 55 ? 80.119 74.976 40.799 1.00 52.73 345 LYS B CA 1
ATOM 6141 C C . LYS B 2 55 ? 80.267 76.009 39.693 1.00 50.26 345 LYS B C 1
ATOM 6142 O O . LYS B 2 55 ? 81.362 76.543 39.481 1.00 49.72 345 LYS B O 1
ATOM 6161 N N . GLU B 2 56 ? 79.174 76.312 38.991 1.00 35.86 346 GLU B N 1
ATOM 6162 C CA . GLU B 2 56 ? 79.220 77.299 37.919 1.00 33.73 346 GLU B CA 1
ATOM 6163 C C . GLU B 2 56 ? 79.295 78.715 38.477 1.00 32.01 346 GLU B C 1
ATOM 6164 O O . GLU B 2 56 ? 80.013 79.564 37.936 1.00 31.27 346 GLU B O 1
ATOM 6176 N N . LEU B 2 57 ? 78.565 78.988 39.559 1.00 29.60 347 LEU B N 1
ATOM 6177 C CA . LEU B 2 57 ? 78.583 80.320 40.152 1.00 28.66 347 LEU B CA 1
ATOM 6178 C C . LEU B 2 57 ? 79.869 80.583 40.923 1.00 28.48 347 LEU B C 1
ATOM 6179 O O . LEU B 2 57 ? 80.342 81.724 40.958 1.00 27.53 347 LEU B O 1
ATOM 6195 N N . GLU B 2 58 ? 80.442 79.557 41.555 1.00 45.46 348 GLU B N 1
ATOM 6196 C CA . GLU B 2 58 ? 81.743 79.728 42.190 1.00 46.35 348 GLU B CA 1
ATOM 6197 C C . GLU B 2 58 ? 82.791 80.144 41.168 1.00 45.06 348 GLU B C 1
ATOM 6198 O O . GLU B 2 58 ? 83.587 81.058 41.418 1.00 44.26 348 GLU B O 1
ATOM 6210 N N . GLN B 2 59 ? 82.801 79.489 40.006 1.00 37.58 349 GLN B N 1
ATOM 6211 C CA . GLN B 2 59 ? 83.775 79.828 38.975 1.00 36.68 349 GLN B CA 1
ATOM 6212 C C . GLN B 2 59 ? 83.612 81.273 38.521 1.00 34.30 349 GLN B C 1
ATOM 6213 O O . GLN B 2 59 ? 84.605 81.967 38.272 1.00 34.04 349 GLN B O 1
ATOM 6227 N N . ILE B 2 60 ? 82.368 81.747 38.411 1.00 20.72 350 ILE B N 1
ATOM 6228 C CA . ILE B 2 60 ? 82.128 83.142 38.047 1.00 19.68 350 ILE B CA 1
ATOM 6229 C C . ILE B 2 60 ? 82.783 84.074 39.059 1.00 19.25 350 ILE B C 1
ATOM 6230 O O . ILE B 2 60 ? 83.522 84.997 38.695 1.00 18.70 350 ILE B O 1
ATOM 6246 N N . VAL B 2 61 ? 82.508 83.856 40.346 1.00 19.74 351 VAL B N 1
ATOM 6247 C CA . VAL B 2 61 ? 82.978 84.778 41.374 1.00 19.63 351 VAL B CA 1
ATOM 6248 C C . VAL B 2 61 ? 84.498 84.754 41.463 1.00 19.79 351 VAL B C 1
ATOM 6249 O O . VAL B 2 61 ? 85.140 85.803 41.593 1.00 19.38 351 VAL B O 1
ATOM 6262 N N . LYS B 2 62 ? 85.098 83.563 41.403 1.00 48.22 352 LYS B N 1
ATOM 6263 C CA . LYS B 2 62 ? 86.553 83.465 41.451 1.00 49.45 352 LYS B CA 1
ATOM 6264 C C . LYS B 2 62 ? 87.188 84.247 40.309 1.00 48.21 352 LYS B C 1
ATOM 6265 O O . LYS B 2 62 ? 88.140 85.010 40.515 1.00 48.25 352 LYS B O 1
ATOM 6284 N N . MET B 2 63 ? 86.671 84.068 39.090 1.00 28.69 353 MET B N 1
ATOM 6285 C CA . MET B 2 63 ? 87.196 84.796 37.938 1.00 28.25 353 MET B CA 1
ATOM 6286 C C . MET B 2 63 ? 87.188 86.298 38.181 1.00 27.38 353 MET B C 1
ATOM 6287 O O . MET B 2 63 ? 88.156 86.994 37.853 1.00 27.39 353 MET B O 1
ATOM 6301 N N . TYR B 2 64 ? 86.100 86.817 38.751 1.00 18.20 354 TYR B N 1
ATOM 6302 C CA . TYR B 2 64 ? 86.009 88.249 39.002 1.00 17.70 354 TYR B CA 1
ATOM 6303 C C . TYR B 2 64 ? 86.902 88.677 40.159 1.00 18.02 354 TYR B C 1
ATOM 6304 O O . TYR B 2 64 ? 87.418 89.799 40.154 1.00 17.87 354 TYR B O 1
ATOM 6322 N N . GLU B 2 65 ? 87.099 87.810 41.152 1.00 30.33 355 GLU B N 1
ATOM 6323 C CA . GLU B 2 65 ? 88.036 88.130 42.223 1.00 31.09 355 GLU B CA 1
ATOM 6324 C C . GLU B 2 65 ? 89.464 88.181 41.700 1.00 31.47 355 GLU B C 1
ATOM 6325 O O . GLU B 2 65 ? 90.258 89.027 42.128 1.00 32.00 355 GLU B O 1
ATOM 6337 N N . ALA B 2 66 ? 89.810 87.284 40.775 1.00 24.05 356 ALA B N 1
ATOM 6338 C CA . ALA B 2 66 ? 91.133 87.327 40.160 1.00 24.67 356 ALA B CA 1
ATOM 6339 C C . ALA B 2 66 ? 91.287 88.577 39.302 1.00 23.93 356 ALA B C 1
ATOM 6340 O O . ALA B 2 66 ? 92.255 89.332 39.450 1.00 24.32 356 ALA B O 1
ATOM 6347 N N . TYR B 2 67 ? 90.336 88.808 38.395 1.00 23.06 357 TYR B N 1
ATOM 6348 C CA . TYR B 2 67 ? 90.361 90.007 37.565 1.00 22.63 357 TYR B CA 1
ATOM 6349 C C . TYR B 2 67 ? 90.376 91.271 38.417 1.00 22.38 357 TYR B C 1
ATOM 6350 O O . TYR B 2 67 ? 90.998 92.269 38.036 1.00 22.55 357 TYR B O 1
ATOM 6368 N N . ARG B 2 68 ? 89.708 91.248 39.573 1.00 33.45 358 ARG B N 1
ATOM 6369 C CA . ARG B 2 68 ? 89.755 92.392 40.477 1.00 33.44 358 ARG B CA 1
ATOM 6370 C C . ARG B 2 68 ? 91.162 92.598 41.024 1.00 34.65 358 ARG B C 1
ATOM 6371 O O . ARG B 2 68 ? 91.669 93.725 41.051 1.00 35.73 358 ARG B O 1
ATOM 6392 N N . GLN B 2 69 ? 91.809 91.519 41.471 1.00 34.29 359 GLN B N 1
ATOM 6393 C CA . GLN B 2 69 ? 93.159 91.648 42.010 1.00 35.43 359 GLN B CA 1
ATOM 6394 C C . GLN B 2 69 ? 94.149 92.050 40.924 1.00 35.67 359 GLN B C 1
ATOM 6395 O O . GLN B 2 69 ? 95.000 92.920 41.143 1.00 36.29 359 GLN B O 1
ATOM 6409 N N . ALA B 2 70 ? 94.057 91.426 39.747 1.00 21.04 360 ALA B N 1
ATOM 6410 C CA . ALA B 2 70 ? 94.920 91.808 38.635 1.00 21.52 360 ALA B CA 1
ATOM 6411 C C . ALA B 2 70 ? 94.819 93.302 38.357 1.00 21.10 360 ALA B C 1
ATOM 6412 O O . ALA B 2 70 ? 95.834 93.987 38.186 1.00 21.93 360 ALA B O 1
ATOM 6419 N N . LEU B 2 71 ? 93.593 93.827 38.314 1.00 20.08 361 LEU B N 1
ATOM 6420 C CA . LEU B 2 71 ? 93.401 95.255 38.085 1.00 19.99 361 LEU B CA 1
ATOM 6421 C C . LEU B 2 71 ? 94.024 96.078 39.208 1.00 20.59 361 LEU B C 1
ATOM 6422 O O . LEU B 2 71 ? 94.777 97.027 38.956 1.00 21.27 361 LEU B O 1
ATOM 6438 N N . LEU B 2 72 ? 93.731 95.719 40.462 1.00 22.37 362 LEU B N 1
ATOM 6439 C CA . LEU B 2 72 ? 94.232 96.492 41.595 1.00 23.22 362 LEU B CA 1
ATOM 6440 C C . LEU B 2 72 ? 95.751 96.407 41.702 1.00 24.41 362 LEU B C 1
ATOM 6441 O O . LEU B 2 72 ? 96.409 97.389 42.067 1.00 25.27 362 LEU B O 1
ATOM 6457 N N . THR B 2 73 ? 96.325 95.239 41.408 1.00 26.38 363 THR B N 1
ATOM 6458 C CA . THR B 2 73 ? 97.778 95.108 41.399 1.00 27.85 363 THR B CA 1
ATOM 6459 C C . THR B 2 73 ? 98.399 96.031 40.357 1.00 28.15 363 THR B C 1
ATOM 6460 O O . THR B 2 73 ? 99.295 96.824 40.667 1.00 29.27 363 THR B O 1
ATOM 6471 N N . GLU B 2 74 ? 97.932 95.940 39.109 1.00 36.13 364 GLU B N 1
ATOM 6472 C CA . GLU B 2 74 ? 98.485 96.778 38.049 1.00 36.69 364 GLU B CA 1
ATOM 6473 C C . GLU B 2 74 ? 98.293 98.256 38.359 1.00 36.70 364 GLU B C 1
ATOM 6474 O O . GLU B 2 74 ? 99.199 99.067 38.133 1.00 37.94 364 GLU B O 1
ATOM 6486 N N . LEU B 2 75 ? 97.116 98.630 38.867 1.00 26.34 365 LEU B N 1
ATOM 6487 C CA . LEU B 2 75 ? 96.887 100.023 39.237 1.00 26.67 365 LEU B CA 1
ATOM 6488 C C . LEU B 2 75 ? 97.860 100.478 40.316 1.00 27.90 365 LEU B C 1
ATOM 6489 O O . LEU B 2 75 ? 98.258 101.648 40.339 1.00 28.81 365 LEU B O 1
ATOM 6505 N N . GLU B 2 76 ? 98.254 99.575 41.216 1.00 46.27 366 GLU B N 1
ATOM 6506 C CA . GLU B 2 76 ? 99.281 99.912 42.194 1.00 48.33 366 GLU B CA 1
ATOM 6507 C C . GLU B 2 76 ? 100.642 100.076 41.532 1.00 49.72 366 GLU B C 1
ATOM 6508 O O . GLU B 2 76 ? 101.477 100.845 42.020 1.00 51.96 366 GLU B O 1
ATOM 6520 N N . ASN B 2 77 ? 100.883 99.368 40.426 1.00 31.43 367 ASN B N 1
ATOM 6521 C CA . ASN B 2 77 ? 102.158 99.495 39.729 1.00 32.97 367 ASN B CA 1
ATOM 6522 C C . ASN B 2 77 ? 102.246 100.816 38.976 1.00 33.32 367 ASN B C 1
ATOM 6523 O O . ASN B 2 77 ? 103.306 101.451 38.948 1.00 34.97 367 ASN B O 1
ATOM 6534 N N . ARG B 2 78 ? 101.144 101.246 38.356 1.00 28.66 368 ARG B N 1
ATOM 6535 C CA . ARG B 2 78 ? 101.128 102.554 37.712 1.00 29.26 368 ARG B CA 1
ATOM 6536 C C . ARG B 2 78 ? 101.317 103.663 38.733 1.00 30.08 368 ARG B C 1
ATOM 6537 O O . ARG B 2 78 ? 101.913 104.702 38.426 1.00 31.44 368 ARG B O 1
ATOM 6558 N N . LYS B 2 79 ? 100.811 103.459 39.949 1.00 41.42 369 LYS B N 1
ATOM 6559 C CA . LYS B 2 79 ? 101.021 104.426 41.016 1.00 43.46 369 LYS B CA 1
ATOM 6560 C C . LYS B 2 79 ? 102.484 104.458 41.436 1.00 45.49 369 LYS B C 1
ATOM 6561 O O . LYS B 2 79 ? 103.093 105.530 41.523 1.00 46.98 369 LYS B O 1
ATOM 6580 N N . GLN B 2 80 ? 103.068 103.285 41.698 1.00 58.26 370 GLN B N 1
ATOM 6581 C CA . GLN B 2 80 ? 104.467 103.231 42.108 1.00 61.05 370 GLN B CA 1
ATOM 6582 C C . GLN B 2 80 ? 105.401 103.594 40.964 1.00 63.45 370 GLN B C 1
ATOM 6583 O O . GLN B 2 80 ? 106.455 104.199 41.193 1.00 66.36 370 GLN B O 1
ATOM 6597 N N . ARG B 2 81 ? 105.044 103.221 39.735 1.00 65.95 371 ARG B N 1
ATOM 6598 C CA . ARG B 2 81 ? 105.815 103.656 38.578 1.00 67.60 371 ARG B CA 1
ATOM 6599 C C . ARG B 2 81 ? 105.838 105.176 38.486 1.00 68.49 371 ARG B C 1
ATOM 6600 O O . ARG B 2 81 ? 106.864 105.773 38.141 1.00 70.65 371 ARG B O 1
ATOM 6621 N N . GLN B 2 82 ? 104.715 105.820 38.813 1.00 73.14 372 GLN B N 1
ATOM 6622 C CA . GLN B 2 82 ? 104.618 107.273 38.710 1.00 74.66 372 GLN B CA 1
ATOM 6623 C C . GLN B 2 82 ? 105.490 107.961 39.755 1.00 77.14 372 GLN B C 1
ATOM 6624 O O . GLN B 2 82 ? 106.318 108.816 39.419 1.00 79.26 372 GLN B O 1
ATOM 6638 N N . GLN B 2 83 ? 105.304 107.612 41.030 1.00 75.21 373 GLN B N 1
ATOM 6639 C CA . GLN B 2 83 ? 106.088 108.226 42.098 1.00 77.58 373 GLN B CA 1
ATOM 6640 C C . GLN B 2 83 ? 107.575 108.187 41.772 1.00 79.37 373 GLN B C 1
ATOM 6641 O O . GLN B 2 83 ? 108.286 109.188 41.915 1.00 81.44 373 GLN B O 1
ATOM 6655 N N . TRP B 2 84 ? 108.057 107.029 41.318 1.00 87.64 374 TRP B N 1
ATOM 6656 C CA . TRP B 2 84 ? 109.468 106.862 40.997 1.00 90.58 374 TRP B CA 1
ATOM 6657 C C . TRP B 2 84 ? 109.948 107.846 39.936 1.00 92.60 374 TRP B C 1
ATOM 6658 O O . TRP B 2 84 ? 111.155 108.093 39.840 1.00 94.90 374 TRP B O 1
ATOM 6679 N N . TYR B 2 85 ? 109.040 108.415 39.138 1.00 114.29 375 TYR B N 1
ATOM 6680 C CA . TYR B 2 85 ? 109.440 109.416 38.153 1.00 116.75 375 TYR B CA 1
ATOM 6681 C C . TYR B 2 85 ? 109.626 110.785 38.799 1.00 118.93 375 TYR B C 1
ATOM 6682 O O . TYR B 2 85 ? 110.680 111.413 38.647 1.00 121.33 375 TYR B O 1
ATOM 6700 N N . ALA B 2 86 ? 108.617 111.260 39.522 1.00 69.78 376 ALA B N 1
ATOM 6701 C CA . ALA B 2 86 ? 108.691 112.559 40.184 1.00 70.61 376 ALA B CA 1
ATOM 6702 C C . ALA B 2 86 ? 109.815 112.580 41.215 1.00 72.19 376 ALA B C 1
ATOM 6703 O O . ALA B 2 86 ? 110.652 113.481 41.215 1.00 74.47 376 ALA B O 1
#

Organism: Homo sapiens (NCBI:txid9606)